Protein 2INR (pdb70)

Foldseek 3Di:
DFAALQQQDDQLVQLLLVLLVVVVLADVDDWAQQCVSLVCPCPWADCVVSLVVLLVLCDLQQFVDRQKPKDAASADLQRGDGDDRGVMTIGGDPQNCLQQPCVVFQQFDWDAGPVRPDIGGPGTLNLFRRCQAGHDFDDVDTFGRAHFFRFLRLVLLLVCLVPVPDDLVRSCVRGVAHFGSLAFAKEASPQRVCCQAQVKGKIKGAFDWDWDDLIKIKTQGFDGPDRDVVQLVQVVVCVVVVVQQAWDFPDDPPGGIIMHHSVVRSVVSLPSGRNMDMDIGQHWHDDPHDIDRGHNSVSSVRNVVSNLSRLLSNLVSVLVVLVLVLLLLVLLLVCLVVVVVLVVQQVVADDLVRSLCSDVVVDVHDNSNSVSVSPDDPCCNDDVNNPVSVPCNVVSVVSNVLSVCCNVPVVNVVVVSSVSSVVVCVVDGDDRSYHYDHHDDD

Radius of gyration: 28.62 Å; Cα contacts (8 Å, |Δi|>4): 780; chains: 1; bounding box: 57×53×96 Å

Organism: Staphylococcus aureus (strain MSSA476) (NCBI:txid282459)

Secondary structure (DSSP, 8-state):
---BTTT---HHHHHHHHHHHHHT--SSSPPEEHHHHHHHHHHHT---HHHHHHHHTT-TTT-SS-SEEEES----TT-PPPPPTTT-EEEE-TTHHHHSTTTTSS-S-EEE-TTSSSEEESS---SS-HHHHH-EE------EE--B-HHHHHHHHHHHHH-TT--HHHHTTT--SB--TT--EEE-HHHHHHHHHHSEEEEEEE-EEEE----EEEEEE--TT--HHHHHHHHHHHHHHTS---EEE--BTTB--EEEE--HHHHHHTTSSTTEEEEEEE-EEEETTEEEE--HHHHHHHHHHHHHHHHHHHHHHHHHHHHHHHHHHHHHHHHHHSHHHHHHHHHH--SHHHHHHHHHTTSS--HHHHHHHHT--GGGGSTTHHHHHHHHHHHHHHHHHHHHHHHH-HHHHHHHHHHHHHHHHHHH------EEESSPP-

Structure (mmCIF, N/CA/C/O backbone):
data_2INR
#
_entry.id   2INR
#
_cell.length_a   41.458
_cell.length_b   171.885
_cell.length_c   87.892
_cell.angle_alpha   90.00
_cell.angle_beta   90.00
_cell.angle_gamma   90.00
#
_symmetry.space_group_name_H-M   'P 21 21 2'
#
loop_
_entity.id
_entity.type
_entity.pdbx_description
1 polymer 'DNA topoisomerase 4 subunit A'
2 non-polymer 1,2-ETHANEDIOL
3 water water
#
loop_
_atom_site.group_PDB
_atom_site.id
_atom_site.type_symbol
_atom_site.label_atom_id
_atom_site.label_alt_id
_atom_site.label_comp_id
_atom_site.label_asym_id
_atom_site.label_entity_id
_atom_site.label_seq_id
_atom_site.pdbx_PDB_ins_code
_atom_site.Cartn_x
_atom_site.Cartn_y
_atom_site.Cartn_z
_atom_site.occupancy
_atom_site.B_iso_or_equiv
_atom_site.auth_seq_id
_atom_site.auth_comp_id
_atom_site.auth_asym_id
_atom_site.auth_atom_id
_atom_site.pdbx_PDB_model_num
ATOM 1 N N . ALA A 1 53 ? 27.657 -20.445 -19.540 1.00 22.61 30 ALA A N 1
ATOM 2 C CA . ALA A 1 53 ? 26.536 -20.181 -18.581 1.00 22.48 30 ALA A CA 1
ATOM 3 C C . ALA A 1 53 ? 25.728 -21.454 -18.283 1.00 22.26 30 ALA A C 1
ATOM 4 O O . ALA A 1 53 ? 24.839 -21.822 -19.054 1.00 22.59 30 ALA A O 1
ATOM 6 N N . LEU A 1 54 ? 26.042 -22.115 -17.165 1.00 21.66 31 LEU A N 1
ATOM 7 C CA . LEU A 1 54 ? 25.431 -23.399 -16.788 1.00 20.89 31 LEU A CA 1
ATOM 8 C C . LEU A 1 54 ? 25.000 -23.440 -15.322 1.00 20.64 31 LEU A C 1
ATOM 9 O O . LEU A 1 54 ? 25.625 -22.786 -14.499 1.00 21.03 31 LEU A O 1
ATOM 14 N N . PRO A 1 55 ? 23.912 -24.185 -14.994 1.00 20.20 32 PRO A N 1
ATOM 15 C CA . PRO A 1 55 ? 23.403 -24.137 -13.641 1.00 19.73 32 PRO A CA 1
ATOM 16 C C . PRO A 1 55 ? 24.181 -25.020 -12.689 1.00 19.70 32 PRO A C 1
ATOM 17 O O . PRO A 1 55 ? 24.780 -26.007 -13.095 1.00 19.37 32 PRO A O 1
ATOM 21 N N . ASP A 1 56 ? 24.150 -24.660 -11.419 1.00 19.93 33 ASP A N 1
ATOM 22 C CA . ASP A 1 56 ? 24.749 -25.469 -10.390 1.00 20.64 33 ASP A CA 1
ATOM 23 C C . ASP A 1 56 ? 23.760 -26.577 -10.054 1.00 20.81 33 ASP A C 1
ATOM 24 O O . ASP A 1 56 ? 22.571 -26.308 -9.912 1.00 21.94 33 ASP A O 1
ATOM 29 N N . VAL A 1 57 ? 24.234 -27.810 -9.922 1.00 20.47 34 VAL A N 1
ATOM 30 C CA . VAL A 1 57 ? 23.352 -28.946 -9.624 1.00 20.07 34 VAL A CA 1
ATOM 31 C C . VAL A 1 57 ? 22.555 -28.750 -8.349 1.00 19.93 34 VAL A C 1
ATOM 32 O O . VAL A 1 57 ? 21.475 -29.308 -8.218 1.00 20.08 34 VAL A O 1
ATOM 36 N N . ARG A 1 58 ? 23.100 -27.996 -7.397 1.00 19.82 35 ARG A N 1
ATOM 37 C CA . ARG A 1 58 ? 22.528 -27.952 -6.051 1.00 19.76 35 ARG A CA 1
ATOM 38 C C . ARG A 1 58 ? 21.262 -27.111 -5.967 1.00 20.40 35 ARG A C 1
ATOM 39 O O . ARG A 1 58 ? 20.280 -27.546 -5.350 1.00 20.70 35 ARG A O 1
ATOM 47 N N . ASP A 1 59 ? 21.279 -25.935 -6.613 1.00 20.47 36 ASP A N 1
ATOM 48 C CA . ASP A 1 59 ? 20.154 -24.993 -6.563 1.00 20.14 36 ASP A CA 1
ATOM 49 C C . ASP A 1 59 ? 19.581 -24.696 -7.963 1.00 20.22 36 ASP A C 1
ATOM 50 O O . ASP A 1 59 ? 18.685 -23.861 -8.109 1.00 20.23 36 ASP A O 1
ATOM 55 N N . GLY A 1 60 ? 20.114 -25.362 -8.986 1.00 20.06 37 GLY A N 1
ATOM 56 C CA . GLY A 1 60 ? 19.597 -25.260 -10.354 1.00 20.09 37 GLY A CA 1
ATOM 57 C C . GLY A 1 60 ? 19.741 -23.904 -11.016 1.00 20.57 37 GLY A C 1
ATOM 58 O O . GLY A 1 60 ? 19.175 -23.657 -12.093 1.00 20.77 37 GLY A O 1
ATOM 59 N N . LEU A 1 61 ? 20.515 -23.015 -10.400 1.00 20.75 38 LEU A N 1
ATOM 60 C CA . LEU A 1 61 ? 20.607 -21.633 -10.899 1.00 20.49 38 LEU A CA 1
ATOM 61 C C . LEU A 1 61 ? 21.862 -21.315 -11.704 1.00 20.02 38 LEU A C 1
ATOM 62 O O . LEU A 1 61 ? 22.905 -21.910 -11.481 1.00 20.10 38 LEU A O 1
ATOM 67 N N . LYS A 1 62 ? 21.739 -20.389 -12.651 1.00 19.68 39 LYS A N 1
ATOM 68 C CA . LYS A 1 62 ? 22.901 -19.773 -13.304 1.00 19.31 39 LYS A CA 1
ATOM 69 C C . LYS A 1 62 ? 23.252 -18.535 -12.472 1.00 18.59 39 LYS A C 1
ATOM 70 O O . LYS A 1 62 ? 22.399 -18.052 -11.737 1.00 18.98 39 LYS A O 1
ATOM 76 N N . PRO A 1 63 ? 24.492 -18.004 -12.574 1.00 18.03 40 PRO A N 1
ATOM 77 C CA . PRO A 1 63 ? 24.842 -16.828 -11.743 1.00 17.42 40 PRO A CA 1
ATOM 78 C C . PRO A 1 63 ? 23.969 -15.568 -11.955 1.00 16.76 40 PRO A C 1
ATOM 79 O O . PRO A 1 63 ? 23.646 -14.894 -10.976 1.00 16.11 40 PRO A O 1
ATOM 83 N N . VAL A 1 64 ? 23.589 -15.264 -13.197 1.00 16.18 41 VAL A N 1
ATOM 84 C CA . VAL A 1 64 ? 22.510 -14.279 -13.439 1.00 16.21 41 VAL A CA 1
ATOM 85 C C . VAL A 1 64 ? 21.313 -14.461 -12.503 1.00 15.73 41 VAL A C 1
ATOM 86 O O . VAL A 1 64 ? 20.923 -13.520 -11.817 1.00 15.55 41 VAL A O 1
ATOM 90 N N . GLN A 1 65 ? 20.747 -15.672 -12.481 1.00 15.05 42 GLN A N 1
ATOM 91 C CA . GLN A 1 65 ? 19.501 -15.938 -11.773 1.00 14.53 42 GLN A CA 1
ATOM 92 C C . GLN A 1 65 ? 19.660 -15.874 -10.256 1.00 14.25 42 GLN A C 1
ATOM 93 O O . GLN A 1 65 ? 18.858 -15.241 -9.567 1.00 14.42 42 GLN A O 1
ATOM 99 N N . ARG A 1 66 ? 20.675 -16.554 -9.739 1.00 13.54 43 ARG A N 1
ATOM 100 C CA . ARG A 1 66 ? 20.995 -16.527 -8.313 1.00 13.19 43 ARG A CA 1
ATOM 101 C C . ARG A 1 66 ? 21.162 -15.099 -7.802 1.00 13.49 43 ARG A C 1
ATOM 102 O O . ARG A 1 66 ? 20.617 -14.729 -6.761 1.00 13.62 43 ARG A O 1
ATOM 110 N N . ARG A 1 67 ? 21.908 -14.294 -8.552 1.00 13.73 44 ARG A N 1
ATOM 111 C CA . ARG A 1 67 ? 22.108 -12.892 -8.210 1.00 13.95 44 ARG A CA 1
ATOM 112 C C . ARG A 1 67 ? 20.816 -12.083 -8.101 1.00 14.15 44 ARG A C 1
ATOM 113 O O . ARG A 1 67 ? 20.697 -11.219 -7.229 1.00 14.11 44 ARG A O 1
ATOM 121 N N . ILE A 1 68 ? 19.861 -12.371 -8.986 1.00 14.35 45 ILE A N 1
ATOM 122 C CA . ILE A 1 68 ? 18.596 -11.642 -9.056 1.00 14.17 45 ILE A CA 1
ATOM 123 C C . ILE A 1 68 ? 17.706 -11.977 -7.853 1.00 14.71 45 ILE A C 1
ATOM 124 O O . ILE A 1 68 ? 17.165 -11.092 -7.204 1.00 14.46 45 ILE A O 1
ATOM 129 N N . LEU A 1 69 ? 17.589 -13.260 -7.532 1.00 15.84 46 LEU A N 1
ATOM 130 C CA . LEU A 1 69 ? 16.755 -13.685 -6.407 1.00 16.60 46 LEU A CA 1
ATOM 131 C C . LEU A 1 69 ? 17.349 -13.221 -5.079 1.00 17.35 46 LEU A C 1
ATOM 132 O O . LEU A 1 69 ? 16.617 -12.752 -4.193 1.00 18.11 46 LEU A O 1
ATOM 137 N N . TYR A 1 70 ? 18.669 -13.309 -4.951 1.00 17.40 47 TYR A N 1
ATOM 138 C CA . TYR A 1 70 ? 19.299 -12.832 -3.736 1.00 17.58 47 TYR A CA 1
ATOM 139 C C . TYR A 1 70 ? 19.076 -11.333 -3.524 1.00 17.99 47 TYR A C 1
ATOM 140 O O . TYR A 1 70 ? 18.746 -10.907 -2.414 1.00 18.26 47 TYR A O 1
ATOM 149 N N . ALA A 1 71 ? 19.262 -10.535 -4.571 1.00 18.27 48 ALA A N 1
ATOM 150 C CA . ALA A 1 71 ? 19.049 -9.092 -4.464 1.00 18.61 48 ALA A CA 1
ATOM 151 C C . ALA A 1 71 ? 17.599 -8.827 -4.047 1.00 19.12 48 ALA A C 1
ATOM 152 O O . ALA A 1 71 ? 17.325 -7.949 -3.216 1.00 18.94 48 ALA A O 1
ATOM 154 N N . MET A 1 72 ? 16.682 -9.625 -4.597 1.00 19.68 49 MET A N 1
ATOM 155 C CA . MET A 1 72 ? 15.266 -9.492 -4.281 1.00 20.20 49 MET A CA 1
ATOM 156 C C . MET A 1 72 ? 15.029 -9.844 -2.828 1.00 20.40 49 MET A C 1
ATOM 157 O O . MET A 1 72 ? 14.293 -9.159 -2.117 1.00 20.07 49 MET A O 1
ATOM 162 N N . TYR A 1 73 ? 15.723 -10.877 -2.380 1.00 21.23 50 TYR A N 1
ATOM 163 C CA . TYR A 1 73 ? 15.595 -11.346 -1.015 1.00 22.46 50 TYR A CA 1
ATOM 164 C C . TYR A 1 73 ? 16.047 -10.340 0.037 1.00 22.87 50 TYR A C 1
ATOM 165 O O . TYR A 1 73 ? 15.443 -10.215 1.101 1.00 22.91 50 TYR A O 1
ATOM 174 N N . SER A 1 74 ? 17.130 -9.640 -0.261 1.00 23.59 51 SER A N 1
ATOM 175 C CA . SER A 1 74 ? 17.794 -8.809 0.715 1.00 24.06 51 SER A CA 1
ATOM 176 C C . SER A 1 74 ? 17.157 -7.437 0.735 1.00 24.14 51 SER A C 1
ATOM 177 O O . SER A 1 74 ? 17.168 -6.754 1.760 1.00 24.41 51 SER A O 1
ATOM 180 N N . SER A 1 75 ? 16.594 -7.041 -0.402 1.00 24.14 52 SER A N 1
ATOM 181 C CA . SER A 1 75 ? 15.715 -5.871 -0.476 1.00 24.12 52 SER A CA 1
ATOM 182 C C . SER A 1 75 ? 14.401 -6.085 0.291 1.00 23.80 52 SER A C 1
ATOM 183 O O . SER A 1 75 ? 13.685 -5.123 0.573 1.00 24.00 52 SER A O 1
ATOM 186 N N . GLY A 1 76 ? 14.073 -7.342 0.596 1.00 23.25 53 GLY A N 1
ATOM 187 C CA . GLY A 1 76 ? 12.809 -7.679 1.249 1.00 22.62 53 GLY A CA 1
ATOM 188 C C . GLY A 1 76 ? 11.650 -7.689 0.264 1.00 22.32 53 GLY A C 1
ATOM 189 O O . GLY A 1 76 ? 10.498 -7.498 0.646 1.00 21.98 53 GLY A O 1
ATOM 190 N N . ASN A 1 77 ? 11.976 -7.917 -1.008 1.00 22.08 54 ASN A N 1
ATOM 191 C CA . ASN A 1 77 ? 11.016 -8.013 -2.090 1.00 21.72 54 ASN A CA 1
ATOM 192 C C . ASN A 1 77 ? 10.423 -9.413 -2.077 1.00 22.08 54 ASN A C 1
ATOM 193 O O . ASN A 1 77 ? 10.484 -10.154 -3.067 1.00 22.30 54 ASN A O 1
ATOM 198 N N . THR A 1 78 ? 9.853 -9.765 -0.928 1.00 22.34 55 THR A N 1
ATOM 199 C CA . THR A 1 78 ? 9.268 -11.077 -0.673 1.00 22.52 55 THR A CA 1
ATOM 200 C C . THR A 1 78 ? 7.796 -11.096 -1.086 1.00 22.92 55 THR A C 1
ATOM 201 O O . THR A 1 78 ? 7.251 -10.063 -1.487 1.00 23.47 55 THR A O 1
ATOM 205 N N . HIS A 1 79 ? 7.157 -12.263 -0.981 1.00 23.24 56 HIS A N 1
ATOM 206 C CA . HIS A 1 79 ? 5.774 -12.468 -1.411 1.00 23.18 56 HIS A CA 1
ATOM 207 C C . HIS A 1 79 ? 4.749 -11.693 -0.563 1.00 23.30 56 HIS A C 1
ATOM 208 O O . HIS A 1 79 ? 3.810 -11.104 -1.109 1.00 23.48 56 HIS A O 1
ATOM 215 N N . ASP A 1 80 ? 4.932 -11.688 0.757 1.00 23.00 57 ASP A N 1
ATOM 216 C CA . ASP A 1 80 ? 3.946 -11.120 1.692 1.00 22.93 57 ASP A CA 1
ATOM 217 C C . ASP A 1 80 ? 3.818 -9.592 1.617 1.00 22.98 57 ASP A C 1
ATOM 218 O O . ASP A 1 80 ? 2.819 -9.030 2.073 1.00 23.09 57 ASP A O 1
ATOM 223 N N . LYS A 1 81 ? 4.831 -8.939 1.048 1.00 22.88 58 LYS A N 1
ATOM 224 C CA . LYS A 1 81 ? 4.875 -7.485 0.903 1.00 22.70 58 LYS A CA 1
ATOM 225 C C . LYS A 1 81 ? 4.522 -7.079 -0.526 1.00 22.68 58 LYS A C 1
ATOM 226 O O . LYS A 1 81 ? 4.505 -7.907 -1.425 1.00 22.90 58 LYS A O 1
ATOM 232 N N . ASN A 1 82 ? 4.272 -5.790 -0.728 1.00 22.86 59 ASN A N 1
ATOM 233 C CA . ASN A 1 82 ? 3.808 -5.260 -2.013 1.00 22.95 59 ASN A CA 1
ATOM 234 C C . ASN A 1 82 ? 4.760 -5.518 -3.177 1.00 22.53 59 ASN A C 1
ATOM 235 O O . A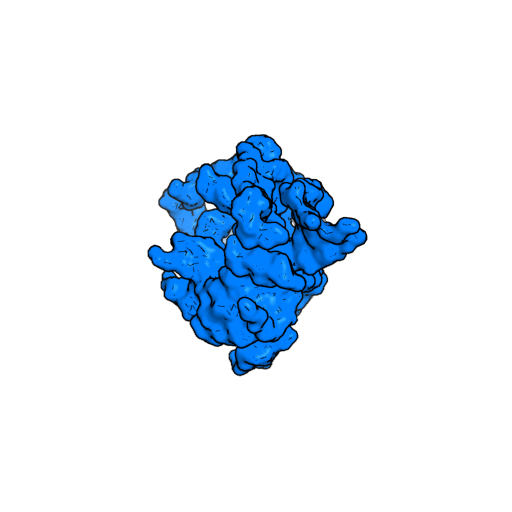SN A 1 82 ? 5.953 -5.534 -2.977 1.00 22.87 59 ASN A O 1
ATOM 240 N N . PHE A 1 83 ? 4.226 -5.728 -4.383 1.00 22.40 60 PHE A N 1
ATOM 241 C CA . PHE A 1 83 ? 5.025 -5.725 -5.621 1.00 22.08 60 PHE A CA 1
ATOM 242 C C . PHE A 1 83 ? 5.940 -4.495 -5.660 1.00 22.15 60 PHE A C 1
ATOM 243 O O . PHE A 1 83 ? 5.578 -3.445 -5.133 1.00 21.88 60 PHE A O 1
ATOM 251 N N . ARG A 1 84 ? 7.114 -4.633 -6.283 1.00 22.19 61 ARG A N 1
ATOM 252 C CA . ARG A 1 84 ? 8.078 -3.528 -6.436 1.00 22.07 61 ARG A CA 1
ATOM 253 C C . ARG A 1 84 ? 8.496 -3.360 -7.890 1.00 21.47 61 ARG A C 1
ATOM 254 O O . ARG A 1 84 ? 8.624 -4.327 -8.624 1.00 21.38 61 ARG A O 1
ATOM 262 N N . LYS A 1 85 ? 8.735 -2.126 -8.301 1.00 21.35 62 LYS A N 1
ATOM 263 C CA . LYS A 1 85 ? 9.174 -1.858 -9.660 1.00 21.36 62 LYS A CA 1
ATOM 264 C C . LYS A 1 85 ? 10.330 -2.759 -10.059 1.00 21.38 62 LYS A C 1
ATOM 265 O O . LYS A 1 85 ? 11.205 -3.081 -9.237 1.00 21.97 62 LYS A O 1
ATOM 271 N N . SER A 1 86 ? 10.344 -3.161 -11.321 1.00 21.13 63 SER A N 1
ATOM 272 C CA . SER A 1 86 ? 11.398 -4.048 -11.800 1.00 21.22 63 SER A CA 1
ATOM 273 C C . SER A 1 86 ? 12.777 -3.397 -11.839 1.00 20.95 63 SER A C 1
ATOM 274 O O . SER A 1 86 ? 13.771 -4.041 -11.538 1.00 20.86 63 SER A O 1
ATOM 277 N N . ALA A 1 87 ? 12.823 -2.122 -12.202 1.00 20.93 64 ALA A N 1
ATOM 278 C CA . ALA A 1 87 ? 14.071 -1.367 -12.230 1.00 21.01 64 ALA A CA 1
ATOM 279 C C . ALA A 1 87 ? 14.775 -1.390 -10.876 1.00 21.06 64 ALA A C 1
ATOM 280 O O . ALA A 1 87 ? 15.987 -1.534 -10.815 1.00 20.94 64 ALA A O 1
ATOM 282 N N . LYS A 1 88 ? 13.999 -1.271 -9.801 1.00 21.43 65 LYS A N 1
ATOM 283 C CA . LYS A 1 88 ? 14.520 -1.247 -8.435 1.00 21.80 65 LYS A CA 1
ATOM 284 C C . LYS A 1 88 ? 15.402 -2.449 -8.159 1.00 21.69 65 LYS A C 1
ATOM 285 O O . LYS A 1 88 ? 16.489 -2.314 -7.604 1.00 21.46 65 LYS A O 1
ATOM 291 N N . THR A 1 89 ? 14.914 -3.621 -8.561 1.00 21.99 66 THR A N 1
ATOM 292 C CA . THR A 1 89 ? 15.637 -4.882 -8.429 1.00 21.91 66 THR A CA 1
ATOM 293 C C . THR A 1 89 ? 16.727 -4.993 -9.488 1.00 22.19 66 THR A C 1
ATOM 294 O O . THR A 1 89 ? 17.836 -5.438 -9.179 1.00 22.54 66 THR A O 1
ATOM 298 N N . VAL A 1 90 ? 16.431 -4.580 -10.721 1.00 22.11 67 VAL A N 1
ATOM 299 C CA . VAL A 1 90 ? 17.418 -4.691 -11.794 1.00 22.34 67 VAL A CA 1
ATOM 300 C C . VAL A 1 90 ? 18.645 -3.843 -11.468 1.00 22.69 67 VAL A C 1
ATOM 301 O O . VAL A 1 90 ? 19.767 -4.337 -11.526 1.00 23.02 67 VAL A O 1
ATOM 305 N N . GLY A 1 91 ? 18.413 -2.593 -11.072 1.00 23.05 68 GLY A N 1
ATOM 306 C CA . GLY A 1 91 ? 19.473 -1.641 -10.735 1.00 23.28 68 GLY A CA 1
ATOM 307 C C . GLY A 1 91 ? 20.348 -2.017 -9.553 1.00 23.75 68 GLY A C 1
ATOM 308 O O . GLY A 1 91 ? 21.332 -1.344 -9.270 1.00 23.95 68 GLY A O 1
ATOM 309 N N . ASP A 1 92 ? 19.997 -3.094 -8.858 1.00 24.23 69 ASP A N 1
ATOM 310 C CA . ASP A 1 92 ? 20.843 -3.630 -7.788 1.00 24.24 69 ASP A CA 1
ATOM 311 C C . ASP A 1 92 ? 21.767 -4.700 -8.321 1.00 23.97 69 ASP A C 1
ATOM 312 O O . ASP A 1 92 ? 22.769 -5.023 -7.694 1.00 23.91 69 ASP A O 1
ATOM 317 N N . VAL A 1 93 ? 21.413 -5.255 -9.475 1.00 23.70 70 VAL A N 1
ATOM 318 C CA . VAL A 1 93 ? 22.130 -6.395 -10.037 1.00 23.41 70 VAL A CA 1
ATOM 319 C C . VAL A 1 93 ? 23.308 -5.963 -10.912 1.00 23.48 70 VAL A C 1
ATOM 320 O O . VAL A 1 93 ? 24.425 -6.446 -10.731 1.00 23.57 70 VAL A O 1
ATOM 324 N N . ILE A 1 94 ? 23.057 -5.072 -11.864 1.00 23.30 71 ILE A N 1
ATOM 325 C CA . ILE A 1 94 ? 24.135 -4.546 -12.683 1.00 23.61 71 ILE A CA 1
ATOM 326 C C . ILE A 1 94 ? 25.107 -3.801 -11.754 1.00 23.66 71 ILE A C 1
ATOM 327 O O . ILE A 1 94 ? 26.324 -3.819 -11.964 1.00 23.73 71 ILE A O 1
ATOM 332 N N . GLY A 1 95 ? 24.540 -3.183 -10.714 1.00 23.59 72 GLY A N 1
ATOM 333 C CA . GLY A 1 95 ? 25.258 -2.310 -9.796 1.00 23.20 72 GLY A CA 1
ATOM 334 C C . GLY A 1 95 ? 26.080 -3.012 -8.734 1.00 23.07 72 GLY A C 1
ATOM 335 O O . GLY A 1 95 ? 27.102 -2.484 -8.293 1.00 23.39 72 GLY A O 1
ATOM 336 N N . GLN A 1 96 ? 25.652 -4.201 -8.325 1.00 22.79 73 GLN A N 1
ATOM 337 C CA . GLN A 1 96 ? 26.299 -4.897 -7.216 1.00 22.46 73 GLN A CA 1
ATOM 338 C C . GLN A 1 96 ? 26.796 -6.298 -7.529 1.00 21.90 73 GLN A C 1
ATOM 339 O O . GLN A 1 96 ? 27.616 -6.828 -6.785 1.00 22.26 73 GLN A O 1
ATOM 345 N N . TYR A 1 97 ? 26.306 -6.923 -8.593 1.00 20.97 74 TYR A N 1
ATOM 346 C CA . TYR A 1 97 ? 26.708 -8.297 -8.834 1.00 20.21 74 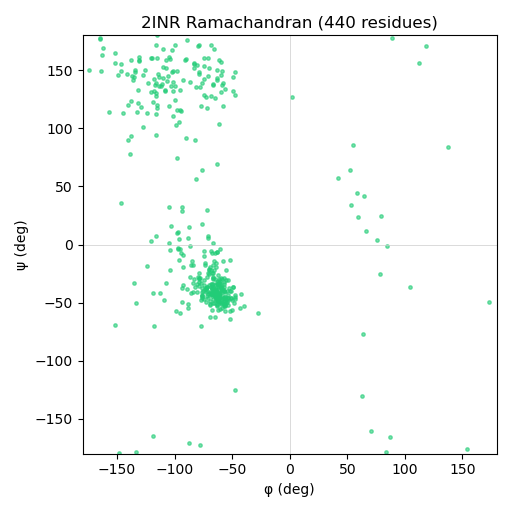TYR A CA 1
ATOM 347 C C . TYR A 1 97 ? 27.124 -8.629 -10.271 1.00 19.88 74 TYR A C 1
ATOM 348 O O . TYR A 1 97 ? 28.188 -9.204 -10.477 1.00 20.00 74 TYR A O 1
ATOM 357 N N . HIS A 1 98 ? 26.307 -8.269 -11.255 1.00 19.48 75 HIS A N 1
ATOM 358 C CA . HIS A 1 98 ? 26.551 -8.665 -12.651 1.00 19.16 75 HIS A CA 1
ATOM 359 C C . HIS A 1 98 ? 27.243 -7.596 -13.516 1.00 18.76 75 HIS A C 1
ATOM 360 O O . HIS A 1 98 ? 26.665 -6.530 -13.762 1.00 18.96 75 HIS A O 1
ATOM 367 N N . PRO A 1 99 ? 28.475 -7.876 -13.990 1.00 18.27 76 PRO A N 1
ATOM 368 C CA . PRO A 1 99 ? 29.178 -6.947 -14.902 1.00 17.90 76 PRO A CA 1
ATOM 369 C C . PRO A 1 99 ? 29.050 -7.335 -16.380 1.00 17.23 76 PRO A C 1
ATOM 370 O O . PRO A 1 99 ? 28.194 -6.453 -17.185 1.00 16.49 76 PRO A O 1
ATOM 374 N N . SER A 1 103 ? 19.646 -4.985 -19.334 1.00 31.63 80 SER A N 1
ATOM 375 C CA . SER A 1 103 ? 19.197 -5.710 -20.515 1.00 31.17 80 SER A CA 1
ATOM 376 C C . SER A 1 103 ? 19.132 -7.203 -20.228 1.00 30.65 80 SER A C 1
ATOM 377 O O . SER A 1 103 ? 18.048 -7.734 -19.986 1.00 30.78 80 SER A O 1
ATOM 380 N N . SER A 1 104 ? 20.287 -7.869 -20.219 1.00 29.88 81 SER A N 1
ATOM 381 C CA . SER A 1 104 ? 20.347 -9.327 -20.027 1.00 29.06 81 SER A CA 1
ATOM 382 C C . SER A 1 104 ? 19.986 -9.741 -18.59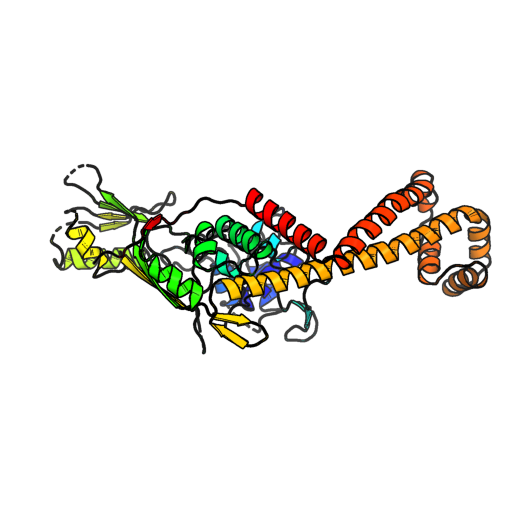9 1.00 28.33 81 SER A C 1
ATOM 383 O O . SER A 1 104 ? 19.612 -10.897 -18.344 1.00 28.40 81 SER A O 1
ATOM 386 N N . VAL A 1 105 ? 20.117 -8.791 -17.673 1.00 27.15 82 VAL A N 1
ATOM 387 C CA . VAL A 1 105 ? 19.628 -8.944 -16.307 1.00 25.82 82 VAL A CA 1
ATOM 388 C C . VAL A 1 105 ? 18.099 -8.980 -16.336 1.00 24.95 82 VAL A C 1
ATOM 389 O O . VAL A 1 105 ? 17.490 -9.821 -15.699 1.00 24.69 82 VAL A O 1
ATOM 393 N N . TYR A 1 106 ? 17.501 -8.075 -17.109 1.00 24.19 83 TYR A N 1
ATOM 394 C CA . TYR A 1 106 ? 16.058 -7.972 -17.216 1.00 23.33 83 TYR A CA 1
ATOM 395 C C . TYR A 1 106 ? 15.478 -9.116 -18.041 1.00 23.09 83 TYR A C 1
ATOM 396 O O . TYR A 1 106 ? 14.420 -9.652 -17.701 1.00 22.96 83 TYR A O 1
ATOM 405 N N . GLU A 1 107 ? 16.185 -9.506 -19.097 1.00 22.66 84 GLU A N 1
ATOM 406 C CA . GLU A 1 107 ? 15.800 -10.663 -19.903 1.00 22.54 84 GLU A CA 1
ATOM 407 C C . GLU A 1 107 ? 15.802 -11.960 -19.104 1.00 22.36 84 GLU A C 1
ATOM 408 O O . GLU A 1 107 ? 15.021 -12.868 -19.392 1.00 22.90 84 GLU A O 1
ATOM 414 N N . ALA A 1 108 ? 16.658 -12.043 -18.087 1.00 21.78 85 ALA A N 1
ATOM 415 C CA . ALA A 1 108 ? 16.674 -13.215 -17.206 1.00 21.19 85 ALA A CA 1
ATOM 416 C C . ALA A 1 108 ? 15.623 -13.115 -16.103 1.00 20.83 85 ALA A C 1
ATOM 417 O O . ALA A 1 108 ? 14.968 -14.107 -15.759 1.00 20.50 85 ALA A O 1
ATOM 419 N N . MET A 1 109 ? 15.490 -11.921 -15.539 1.00 20.20 86 MET A N 1
ATOM 420 C CA . MET A 1 109 ? 14.549 -11.699 -14.480 1.00 20.28 86 MET A CA 1
ATOM 421 C C . MET A 1 109 ? 13.164 -12.015 -15.039 1.00 20.71 86 MET A C 1
ATOM 422 O O . MET A 1 109 ? 12.347 -12.667 -14.389 1.00 20.33 86 MET A O 1
ATOM 427 N N . VAL A 1 110 ? 12.921 -11.557 -16.263 1.00 21.08 87 VAL A N 1
ATOM 428 C CA . VAL A 1 110 ? 11.684 -11.849 -16.960 1.00 21.05 87 VAL A CA 1
ATOM 429 C C . VAL A 1 110 ? 11.564 -13.344 -17.171 1.00 21.72 87 VAL A C 1
ATOM 430 O O . VAL A 1 110 ? 10.523 -13.933 -16.862 1.00 22.56 87 VAL A O 1
ATOM 434 N N . ARG A 1 111 ? 12.608 -13.992 -17.668 1.00 21.93 88 ARG A N 1
ATOM 435 C CA . ARG A 1 111 ? 12.398 -15.382 -18.015 1.00 22.11 88 ARG A CA 1
ATOM 436 C C . ARG A 1 111 ? 11.973 -16.200 -16.806 1.00 21.52 88 ARG A C 1
ATOM 437 O O . ARG A 1 111 ? 11.232 -17.167 -16.954 1.00 22.01 88 ARG A O 1
ATOM 445 N N . LEU A 1 112 ? 12.397 -15.789 -15.614 1.00 20.93 89 LEU A N 1
ATOM 446 C CA . LEU A 1 112 ? 12.078 -16.528 -14.392 1.00 20.61 89 LEU A CA 1
ATOM 447 C C . LEU A 1 112 ? 10.628 -16.335 -13.975 1.00 21.07 89 LEU A C 1
ATOM 448 O O . LEU A 1 112 ? 10.111 -17.041 -13.083 1.00 21.40 89 LEU A O 1
ATOM 453 N N . SER A 1 113 ? 9.966 -15.393 -14.638 1.00 20.47 90 SER A N 1
ATOM 454 C CA . SER A 1 113 ? 8.621 -15.049 -14.289 1.00 20.01 90 SER A CA 1
ATOM 455 C C . SER A 1 113 ? 7.581 -15.630 -15.267 1.00 20.36 90 SER A C 1
ATOM 456 O O . SER A 1 113 ? 6.412 -15.235 -15.248 1.00 20.20 90 SER A O 1
ATOM 459 N N . GLN A 1 114 ? 7.987 -16.601 -16.081 1.00 20.27 91 GLN A N 1
ATOM 460 C CA . GLN A 1 114 ? 7.104 -17.116 -17.131 1.00 20.13 91 GLN A CA 1
ATOM 461 C C . GLN A 1 114 ? 6.485 -18.493 -16.852 1.00 19.97 91 GLN A C 1
ATOM 462 O O . GLN A 1 114 ? 7.209 -19.476 -16.679 1.00 19.75 91 GLN A O 1
ATOM 468 N N . ASP A 1 115 ? 5.138 -18.517 -16.804 1.00 20.24 92 ASP A N 1
ATOM 469 C CA . ASP A 1 115 ? 4.252 -19.714 -16.621 1.00 19.80 92 ASP A CA 1
ATOM 470 C C . ASP A 1 115 ? 4.580 -20.857 -17.544 1.00 19.33 92 ASP A C 1
ATOM 471 O O . ASP A 1 115 ? 4.444 -22.013 -17.175 1.00 18.79 92 ASP A O 1
ATOM 476 N N . TRP A 1 116 ? 4.959 -20.503 -18.767 1.00 19.37 93 TRP A N 1
ATOM 477 C CA . TRP A 1 116 ? 5.087 -21.446 -19.864 1.00 19.78 93 TRP A CA 1
ATOM 478 C C . TRP A 1 116 ? 6.510 -21.979 -20.060 1.00 19.86 93 TRP A C 1
ATOM 479 O O . TRP A 1 116 ? 6.738 -22.842 -20.903 1.00 20.13 93 TRP A O 1
ATOM 490 N N . LYS A 1 117 ? 7.454 -21.462 -19.276 1.00 20.05 94 LYS A N 1
ATOM 491 C CA . LYS A 1 117 ? 8.844 -21.871 -19.363 1.00 19.82 94 LYS A CA 1
ATOM 492 C C . LYS A 1 117 ? 9.263 -22.608 -18.115 1.00 19.97 94 LYS A C 1
ATOM 493 O O . LYS A 1 117 ? 9.930 -23.649 -18.204 1.00 20.37 94 LYS A O 1
ATOM 499 N N . LEU A 1 118 ? 8.837 -22.119 -16.954 1.00 19.67 95 LEU A N 1
ATOM 500 C CA . LEU A 1 118 ? 9.153 -22.821 -15.708 1.00 19.39 95 LEU A CA 1
ATOM 501 C C . LEU A 1 118 ? 7.921 -23.535 -15.183 1.00 19.55 95 LEU A C 1
ATOM 502 O O . LEU A 1 118 ? 6.819 -23.042 -15.337 1.00 19.49 95 LEU A O 1
ATOM 507 N N . ARG A 1 119 ? 8.102 -24.702 -14.576 1.00 19.40 96 ARG A N 1
ATOM 508 C CA . ARG A 1 119 ? 6.992 -25.387 -13.944 1.00 19.68 96 ARG A CA 1
ATOM 509 C C . ARG A 1 119 ? 6.420 -24.610 -12.744 1.00 19.54 96 ARG A C 1
ATOM 510 O O . ARG A 1 119 ? 5.230 -24.715 -12.431 1.00 19.81 96 ARG A O 1
ATOM 518 N N . HIS A 1 120 ? 7.275 -23.846 -12.083 1.00 18.96 97 HIS A N 1
ATOM 519 C CA . HIS A 1 120 ? 6.897 -23.047 -10.947 1.00 18.98 97 HIS A CA 1
ATOM 520 C C . HIS A 1 120 ? 7.720 -21.762 -11.003 1.00 19.52 97 HIS A C 1
ATOM 521 O O . HIS A 1 120 ? 8.952 -21.792 -10.897 1.00 20.10 97 HIS A O 1
ATOM 528 N N . VAL A 1 121 ? 7.050 -20.633 -11.227 1.00 19.63 98 VAL A N 1
ATOM 529 C CA . VAL A 1 121 ? 7.764 -19.390 -11.424 1.00 19.55 98 VAL A CA 1
ATOM 530 C C . VAL A 1 121 ? 8.528 -19.068 -10.146 1.00 19.84 98 VAL A C 1
ATOM 531 O O . VAL A 1 121 ? 8.109 -19.469 -9.061 1.00 20.05 98 VAL A O 1
ATOM 535 N N . LEU A 1 122 ? 9.661 -18.380 -10.270 1.00 19.91 99 LEU A N 1
ATOM 536 C CA . LEU A 1 122 ? 10.420 -17.991 -9.092 1.00 19.37 99 LEU A CA 1
ATOM 537 C C . LEU A 1 122 ? 10.205 -16.523 -8.819 1.00 19.38 99 LEU A C 1
ATOM 538 O O . LEU A 1 122 ? 10.357 -16.065 -7.694 1.00 19.36 99 LEU A O 1
ATOM 543 N N . ILE A 1 123 ? 9.797 -15.804 -9.859 1.00 19.52 100 ILE A N 1
ATOM 544 C CA . ILE A 1 123 ? 9.378 -14.411 -9.751 1.00 19.66 100 ILE A CA 1
ATOM 545 C C . ILE A 1 123 ? 7.912 -14.270 -10.175 1.00 19.92 100 ILE A C 1
ATOM 546 O O . ILE A 1 123 ? 7.510 -14.787 -11.221 1.00 19.54 100 ILE A O 1
ATOM 551 N N . GLU A 1 124 ? 7.119 -13.567 -9.367 1.00 20.60 101 GLU A N 1
ATOM 552 C CA . GLU A 1 124 ? 5.744 -13.203 -9.754 1.00 21.33 101 GLU A CA 1
ATOM 553 C C . GLU A 1 124 ? 5.839 -11.823 -10.354 1.00 21.12 101 GLU A C 1
ATOM 554 O O . GLU A 1 124 ? 6.197 -10.878 -9.655 1.00 21.25 101 GLU A O 1
ATOM 560 N N . MET A 1 125 ? 5.537 -11.701 -11.643 1.00 21.00 102 MET A N 1
ATOM 561 C CA . MET A 1 125 ? 5.614 -10.407 -12.298 1.00 21.11 102 MET A CA 1
ATOM 562 C C . MET A 1 125 ? 4.244 -9.877 -12.682 1.00 21.01 102 MET A C 1
ATOM 563 O O . MET A 1 125 ? 3.400 -10.626 -13.156 1.00 21.50 102 MET A O 1
ATOM 568 N N . HIS A 1 126 ? 4.032 -8.583 -12.465 1.00 20.67 103 HIS A N 1
ATOM 569 C CA . HIS A 1 126 ? 2.790 -7.927 -12.828 1.00 20.47 103 HIS A CA 1
ATOM 570 C C . HIS A 1 126 ? 3.110 -6.873 -13.901 1.00 20.01 103 HIS A C 1
ATOM 571 O O . HIS A 1 126 ? 4.009 -6.038 -13.731 1.00 19.84 103 HIS A O 1
ATOM 578 N N . GLY A 1 127 ? 2.376 -6.946 -15.011 1.00 19.44 104 GLY A N 1
ATOM 579 C CA . GLY A 1 127 ? 2.661 -6.182 -16.219 1.00 18.77 104 GLY A CA 1
ATOM 580 C C . GLY A 1 127 ? 2.951 -7.140 -17.358 1.00 18.39 104 GLY A C 1
ATOM 581 O O . GLY A 1 127 ? 3.077 -8.344 -17.141 1.00 18.18 104 GLY A O 1
ATOM 582 N N . ASN A 1 128 ? 3.052 -6.612 -18.574 1.00 18.37 105 ASN A N 1
ATOM 583 C CA . ASN A 1 128 ? 3.378 -7.425 -19.740 1.00 18.53 105 ASN A CA 1
ATOM 584 C C . ASN A 1 128 ? 4.745 -8.073 -19.585 1.00 18.90 105 ASN A C 1
ATOM 585 O O . ASN A 1 128 ? 5.770 -7.400 -19.748 1.00 19.13 105 ASN A O 1
ATOM 590 N N . ASN A 1 129 ? 4.757 -9.371 -19.275 1.00 18.98 106 ASN A N 1
ATOM 591 C CA . ASN A 1 129 ? 6.014 -10.109 -19.083 1.00 19.45 106 ASN A CA 1
ATOM 592 C C . ASN A 1 129 ? 6.365 -11.023 -20.259 1.00 19.67 106 ASN A C 1
ATOM 593 O O . ASN A 1 129 ? 6.989 -12.080 -20.092 1.00 19.19 106 ASN A O 1
ATOM 598 N N . GLY A 1 130 ? 5.972 -10.596 -21.453 1.00 20.12 107 GLY A N 1
ATOM 599 C CA . GLY A 1 130 ? 6.158 -11.414 -22.636 1.00 21.15 107 GLY A CA 1
ATOM 600 C C . GLY A 1 130 ? 4.994 -12.365 -22.844 1.00 21.88 107 GLY A C 1
ATOM 601 O O . GLY A 1 130 ? 3.925 -12.225 -22.226 1.00 21.93 107 GLY A O 1
ATOM 602 N N . SER A 1 131 ? 5.210 -13.348 -23.711 1.00 22.25 108 SER A N 1
ATOM 603 C CA . SER A 1 131 ? 4.128 -14.185 -24.199 1.00 22.51 108 SER A CA 1
ATOM 604 C C . SER A 1 131 ? 4.676 -15.453 -24.821 1.00 22.61 108 SER A C 1
ATOM 605 O O . SER A 1 131 ? 5.854 -15.529 -25.159 1.00 22.89 108 SER A O 1
ATOM 608 N N . ILE A 1 132 ? 3.803 -16.439 -24.984 1.00 22.66 109 ILE A N 1
ATOM 609 C CA . ILE A 1 132 ? 4.152 -17.700 -25.621 1.00 22.72 109 ILE A CA 1
ATOM 610 C C . ILE A 1 132 ? 4.450 -17.485 -27.113 1.00 22.89 109 ILE A C 1
ATOM 611 O O . ILE A 1 132 ? 4.909 -18.387 -27.808 1.00 22.84 109 ILE A O 1
ATOM 616 N N . ASP A 1 133 ? 4.192 -16.267 -27.580 1.00 23.44 110 ASP A N 1
ATOM 617 C CA . ASP A 1 133 ? 4.487 -15.845 -28.946 1.00 23.81 110 ASP A CA 1
ATOM 618 C C . ASP A 1 133 ? 5.814 -15.080 -29.018 1.00 24.02 110 ASP A C 1
ATOM 619 O O . ASP A 1 133 ? 6.143 -14.504 -30.056 1.00 23.98 110 ASP A O 1
ATOM 624 N N . ASN A 1 134 ? 6.565 -15.091 -27.914 1.00 24.36 111 ASN A N 1
ATOM 625 C CA . ASN A 1 134 ? 7.857 -14.398 -27.796 1.00 24.82 111 ASN A CA 1
ATOM 626 C C . ASN A 1 134 ? 7.722 -12.893 -28.045 1.00 24.95 111 ASN A C 1
ATOM 627 O O . ASN A 1 134 ? 8.520 -12.281 -28.759 1.00 25.05 111 ASN A O 1
ATOM 632 N N . ASP A 1 135 ? 6.685 -12.312 -27.454 1.00 25.09 112 ASP A N 1
ATOM 633 C CA . ASP A 1 135 ? 6.472 -10.877 -27.497 1.00 25.07 112 ASP A CA 1
ATOM 634 C C . ASP A 1 135 ? 7.457 -10.201 -26.563 1.00 25.06 112 ASP A C 1
ATOM 635 O O . ASP A 1 135 ? 7.760 -10.727 -25.489 1.00 24.91 112 ASP A O 1
ATOM 640 N N . PRO A 1 136 ? 7.965 -9.029 -26.961 1.00 25.16 113 PRO A N 1
ATOM 641 C CA . PRO A 1 136 ? 8.854 -8.328 -26.041 1.00 25.24 113 PRO A CA 1
ATOM 642 C C . PRO A 1 136 ? 8.074 -7.946 -24.783 1.00 25.23 113 PRO A C 1
ATOM 643 O O . PRO A 1 136 ? 6.890 -7.628 -24.879 1.00 25.25 113 PRO A O 1
ATOM 647 N N . PRO A 1 137 ? 8.713 -8.009 -23.604 1.00 25.24 114 PRO A N 1
ATOM 648 C CA . PRO A 1 137 ? 8.024 -7.530 -22.405 1.00 25.18 114 PRO A CA 1
ATOM 649 C C . PRO A 1 137 ? 8.045 -6.002 -22.306 1.00 25.12 114 PRO A C 1
ATOM 650 O O . PRO A 1 137 ? 8.719 -5.342 -23.105 1.00 25.20 114 PRO A O 1
ATOM 654 N N . ALA A 1 138 ? 7.304 -5.454 -21.340 1.00 24.95 115 ALA A N 1
ATOM 655 C CA . ALA A 1 138 ? 7.343 -4.020 -21.018 1.00 24.66 115 ALA A CA 1
ATOM 656 C C . ALA A 1 138 ? 8.714 -3.597 -20.460 1.00 24.66 115 ALA A C 1
ATOM 657 O O . ALA A 1 138 ? 9.560 -4.444 -20.132 1.00 24.32 115 ALA A O 1
ATOM 659 N N . ALA A 1 139 ? 8.928 -2.284 -20.370 1.00 24.56 116 ALA A N 1
ATOM 660 C CA . ALA A 1 139 ? 10.134 -1.743 -19.756 1.00 24.35 116 ALA A CA 1
ATOM 661 C C . ALA A 1 139 ? 10.005 -1.786 -18.236 1.00 24.38 116 ALA A C 1
ATOM 662 O O . ALA A 1 139 ? 8.909 -1.609 -17.693 1.00 24.25 116 ALA A O 1
ATOM 664 N N . MET A 1 140 ? 11.133 -2.005 -17.563 1.00 24.42 117 MET A N 1
ATOM 665 C CA . MET A 1 140 ? 11.178 -2.208 -16.107 1.00 24.73 117 MET A CA 1
ATOM 666 C C . MET A 1 140 ? 10.482 -1.165 -15.200 1.00 25.02 117 MET A C 1
ATOM 667 O O . MET A 1 140 ? 10.277 -1.425 -14.012 1.00 25.22 117 MET A O 1
ATOM 672 N N . ARG A 1 141 ? 10.116 -0.007 -15.756 1.00 25.31 118 ARG A N 1
ATOM 673 C CA . ARG A 1 141 ? 9.409 1.069 -15.006 1.00 25.50 118 ARG A CA 1
ATOM 674 C C . ARG A 1 141 ? 7.890 0.882 -14.795 1.00 25.05 118 ARG A C 1
ATOM 675 O O . ARG A 1 141 ? 7.336 1.404 -13.819 1.00 24.99 118 ARG A O 1
ATOM 683 N N . TYR A 1 142 ? 7.227 0.166 -15.706 1.00 24.43 119 TYR A N 1
ATOM 684 C CA . TYR A 1 142 ? 5.797 -0.135 -15.567 1.00 23.78 119 TYR A CA 1
ATOM 685 C C . TYR A 1 142 ? 5.620 -1.474 -14.862 1.00 23.40 119 TYR A C 1
ATOM 686 O O . TYR A 1 142 ? 4.697 -1.662 -14.074 1.00 23.47 119 TYR A O 1
ATOM 695 N N . THR A 1 143 ? 6.540 -2.387 -15.147 1.00 22.85 120 THR A N 1
ATOM 696 C CA . THR A 1 143 ? 6.507 -3.762 -14.658 1.00 22.37 120 THR A CA 1
ATOM 697 C C . THR A 1 143 ? 6.892 -3.895 -13.173 1.00 21.95 120 THR A C 1
ATOM 698 O O . THR A 1 143 ? 7.927 -3.377 -12.753 1.00 22.26 120 THR A O 1
ATOM 702 N N . GLU A 1 144 ? 6.051 -4.585 -12.394 1.00 21.15 121 GLU A N 1
ATOM 703 C CA . GLU A 1 144 ? 6.305 -4.845 -10.971 1.00 20.41 121 GLU A CA 1
ATOM 704 C C . GLU A 1 144 ? 6.609 -6.320 -10.741 1.00 20.12 121 GLU A C 1
ATOM 705 O O . GLU A 1 144 ? 6.143 -7.174 -11.500 1.00 20.53 121 GLU A O 1
ATOM 711 N N . ALA A 1 145 ? 7.372 -6.627 -9.691 1.00 19.18 122 ALA A N 1
ATOM 712 C CA . ALA A 1 145 ? 7.687 -8.012 -9.374 1.00 18.07 122 ALA A CA 1
ATOM 713 C C . ALA A 1 145 ? 7.947 -8.255 -7.899 1.00 17.72 122 ALA A C 1
ATOM 714 O O . ALA A 1 145 ? 8.133 -7.315 -7.132 1.00 17.65 122 ALA A O 1
ATOM 716 N N . LYS A 1 146 ? 7.929 -9.531 -7.519 1.00 17.40 123 LYS A N 1
ATOM 717 C CA . LYS A 1 146 ? 8.329 -9.999 -6.189 1.00 17.58 123 LYS A CA 1
ATOM 718 C C . LYS A 1 146 ? 8.593 -11.503 -6.250 1.00 17.82 123 LYS A C 1
ATOM 719 O O . LYS A 1 146 ? 8.263 -12.139 -7.248 1.00 18.41 123 LYS A O 1
ATOM 725 N N . LEU A 1 147 ? 9.176 -12.064 -5.193 1.00 17.71 124 LEU A N 1
ATOM 726 C CA . LEU A 1 147 ? 9.447 -13.497 -5.121 1.00 17.93 124 LEU A CA 1
ATOM 727 C C . LEU A 1 147 ? 8.202 -14.395 -4.954 1.00 18.63 124 LEU A C 1
ATOM 728 O O . LEU A 1 147 ? 7.231 -14.029 -4.273 1.00 18.87 124 LEU A O 1
ATOM 733 N N . SER A 1 148 ? 8.234 -15.572 -5.571 1.00 19.03 125 SER A N 1
ATOM 734 C CA . SER A 1 148 ? 7.312 -16.660 -5.221 1.00 19.43 125 SER A CA 1
ATOM 735 C C . SER A 1 148 ? 7.459 -17.064 -3.771 1.00 20.30 125 SER A C 1
ATOM 736 O O . SER A 1 148 ? 8.530 -16.894 -3.164 1.00 20.62 125 SER A O 1
ATOM 739 N N . LEU A 1 149 ? 6.402 -17.671 -3.237 1.00 21.05 126 LEU A N 1
ATOM 740 C CA . LEU A 1 149 ? 6.488 -18.441 -1.999 1.00 21.53 126 LEU A CA 1
ATOM 741 C C . LEU A 1 149 ? 7.529 -19.535 -2.176 1.00 22.21 126 LEU A C 1
ATOM 742 O O . LEU A 1 149 ? 8.222 -19.928 -1.234 1.00 22.12 126 LEU A O 1
ATOM 747 N N . LEU A 1 150 ? 7.631 -20.021 -3.403 1.00 23.17 127 LEU A N 1
ATOM 748 C CA . LEU A 1 150 ? 8.509 -21.128 -3.695 1.00 24.36 127 LEU A CA 1
ATOM 749 C C . LEU A 1 150 ? 9.958 -20.715 -3.853 1.00 24.76 127 LEU A C 1
ATOM 750 O O . LEU A 1 150 ? 10.846 -21.478 -3.509 1.00 25.50 127 LEU A O 1
ATOM 755 N N . ALA A 1 151 ? 10.207 -19.523 -4.388 1.00 25.14 128 ALA A N 1
ATOM 756 C CA . ALA A 1 151 ? 11.576 -19.036 -4.492 1.00 25.34 128 ALA A CA 1
ATOM 757 C C . ALA A 1 151 ? 12.113 -18.795 -3.095 1.00 25.57 128 ALA A C 1
ATOM 758 O O . ALA A 1 151 ? 13.290 -18.928 -2.859 1.00 25.72 128 ALA A O 1
ATOM 760 N N . GLU A 1 152 ? 11.221 -18.461 -2.168 1.00 26.07 129 GLU A N 1
ATOM 761 C CA . GLU A 1 152 ? 11.597 -18.214 -0.788 1.00 26.29 129 GLU A CA 1
ATOM 762 C C . GLU A 1 152 ? 12.098 -19.467 -0.121 1.00 26.46 129 GLU A C 1
ATOM 763 O O . GLU A 1 152 ? 12.826 -19.383 0.869 1.00 27.51 129 GLU A O 1
ATOM 769 N N . GLU A 1 153 ? 11.727 -20.627 -0.652 1.00 26.05 130 GLU A N 1
ATOM 770 C CA . GLU A 1 153 ? 12.228 -21.875 -0.109 1.00 25.94 130 GLU A CA 1
ATOM 771 C C . GLU A 1 153 ? 13.645 -22.085 -0.582 1.00 25.78 130 GLU A C 1
ATOM 772 O O . GLU A 1 153 ? 14.442 -22.675 0.137 1.00 26.47 130 GLU A O 1
ATOM 778 N N . LEU A 1 154 ? 13.964 -21.627 -1.790 1.00 25.11 131 LEU A N 1
ATOM 779 C CA . LEU A 1 154 ? 15.356 -21.661 -2.249 1.00 24.82 131 LEU A CA 1
ATOM 780 C C . LEU A 1 154 ? 16.284 -20.860 -1.334 1.00 24.33 131 LEU A C 1
ATOM 781 O O . LEU A 1 154 ? 17.436 -21.234 -1.083 1.00 24.45 131 LEU A O 1
ATOM 786 N N . LEU A 1 155 ? 15.757 -19.763 -0.830 1.00 23.65 132 LEU A N 1
ATOM 787 C CA . LEU A 1 155 ? 16.528 -18.830 -0.060 1.00 23.79 132 LEU A CA 1
ATOM 788 C C . LEU A 1 155 ? 16.372 -19.057 1.427 1.00 23.67 132 LEU A C 1
ATOM 789 O O . LEU A 1 155 ? 16.979 -18.371 2.240 1.00 23.47 132 LEU A O 1
ATOM 794 N N . ARG A 1 156 ? 15.527 -20.010 1.787 1.00 23.75 133 ARG A N 1
ATOM 795 C CA . ARG A 1 156 ? 15.233 -20.257 3.188 1.00 23.34 133 ARG A CA 1
ATOM 796 C C . ARG A 1 156 ? 16.541 -20.591 3.885 1.00 23.26 133 ARG A C 1
ATOM 797 O O . ARG A 1 156 ? 17.361 -21.325 3.345 1.00 23.70 133 ARG A O 1
ATOM 805 N N . ASP A 1 157 ? 16.745 -20.042 5.069 1.00 22.87 134 ASP A N 1
ATOM 806 C CA . ASP A 1 157 ? 17.910 -20.393 5.876 1.00 22.60 134 ASP A CA 1
ATOM 807 C C . ASP A 1 157 ? 19.235 -19.768 5.410 1.00 22.01 134 ASP A C 1
ATOM 808 O O . ASP A 1 157 ? 20.282 -20.051 5.990 1.00 22.61 134 ASP A O 1
ATOM 813 N N . ILE A 1 158 ? 19.202 -18.917 4.388 1.00 20.68 135 ILE A N 1
ATOM 814 C CA . ILE A 1 158 ? 20.422 -18.299 3.884 1.00 19.34 135 ILE A CA 1
ATOM 815 C C . ILE A 1 158 ? 21.058 -17.382 4.943 1.00 19.68 135 ILE A C 1
ATOM 816 O O . ILE A 1 158 ? 22.225 -17.055 4.871 1.00 19.15 135 ILE A O 1
ATOM 821 N N . ASN A 1 159 ? 20.256 -16.991 5.925 1.00 20.39 136 ASN A N 1
ATOM 822 C CA . ASN A 1 159 ? 20.608 -15.990 6.939 1.00 20.72 136 ASN A CA 1
ATOM 823 C C . ASN A 1 159 ? 21.166 -16.686 8.174 1.00 20.72 136 ASN A C 1
ATOM 824 O O . ASN A 1 159 ? 21.059 -16.176 9.299 1.00 20.83 136 ASN A O 1
ATOM 829 N N . LYS A 1 160 ? 21.772 -17.850 7.939 1.00 20.60 137 LYS A N 1
ATOM 830 C CA . LYS A 1 160 ? 22.082 -18.814 8.989 1.00 20.55 137 LYS A CA 1
ATOM 831 C C . LYS A 1 160 ? 23.377 -19.583 8.714 1.00 20.49 137 LYS A C 1
ATOM 832 O O . LYS A 1 160 ? 23.475 -20.762 9.042 1.00 20.41 137 LYS A O 1
ATOM 838 N N . GLU A 1 161 ? 24.363 -18.911 8.115 1.00 20.36 138 GLU A N 1
ATOM 839 C CA . GLU A 1 161 ? 25.674 -19.501 7.809 1.00 19.83 138 GLU A CA 1
ATOM 840 C C . GLU A 1 161 ? 25.551 -20.923 7.270 1.00 19.23 138 GLU A C 1
ATOM 841 O O . GLU A 1 161 ? 26.111 -21.877 7.835 1.00 19.51 138 GLU A O 1
ATOM 847 N N . THR A 1 162 ? 24.804 -21.055 6.176 1.00 18.33 139 THR A N 1
ATOM 848 C CA . THR A 1 162 ? 24.580 -22.351 5.544 1.00 17.28 139 THR A CA 1
ATOM 849 C C . THR A 1 162 ? 25.335 -22.519 4.230 1.00 17.10 139 THR A C 1
ATOM 850 O O . THR A 1 162 ? 25.752 -23.617 3.877 1.00 17.30 139 THR A O 1
ATOM 854 N N . VAL A 1 163 ? 25.499 -21.429 3.502 1.00 16.81 140 VAL A N 1
ATOM 855 C CA . VAL A 1 163 ? 26.133 -21.476 2.205 1.00 16.72 140 VAL A CA 1
ATOM 856 C C . VAL A 1 163 ? 27.297 -20.497 2.145 1.00 17.14 140 VAL A C 1
ATOM 857 O O . VAL A 1 163 ? 27.295 -19.462 2.817 1.00 17.19 140 VAL A O 1
ATOM 861 N N . SER A 1 164 ? 28.296 -20.834 1.340 1.00 17.20 141 SER A N 1
ATOM 862 C CA . SER A 1 164 ? 29.465 -19.990 1.230 1.00 17.26 141 SER A CA 1
ATOM 863 C C . SER A 1 164 ? 29.160 -18.645 0.595 1.00 16.81 141 SER A C 1
ATOM 864 O O . SER A 1 164 ? 28.408 -18.556 -0.376 1.00 16.57 141 SER A O 1
ATOM 867 N N . PHE A 1 165 ? 29.749 -17.608 1.180 1.00 16.39 142 PHE A N 1
ATOM 868 C CA . PHE A 1 165 ? 29.655 -16.257 0.659 1.00 15.78 142 PHE A CA 1
ATOM 869 C C . PHE A 1 165 ? 31.038 -15.803 0.201 1.00 15.69 142 PHE A C 1
ATOM 870 O O . PHE A 1 165 ? 32.056 -16.162 0.786 1.00 15.61 142 PHE A O 1
ATOM 878 N N . ILE A 1 166 ? 31.040 -14.989 -0.844 1.00 15.53 143 ILE A N 1
ATOM 879 C CA . ILE A 1 166 ? 32.208 -14.699 -1.642 1.00 15.36 143 ILE A CA 1
ATOM 880 C C . ILE A 1 166 ? 32.164 -13.213 -2.016 1.00 14.70 143 ILE A C 1
ATOM 881 O O . ILE A 1 166 ? 31.081 -12.639 -2.152 1.00 14.77 143 ILE A O 1
ATOM 886 N N . PRO A 1 167 ? 33.333 -12.564 -2.130 1.00 14.17 144 PRO A N 1
ATOM 887 C CA . PRO A 1 167 ? 33.317 -11.171 -2.553 1.00 13.58 144 PRO A CA 1
ATOM 888 C C . PRO A 1 167 ? 32.660 -10.970 -3.913 1.00 13.13 144 PRO A C 1
ATOM 889 O O . PRO A 1 167 ? 32.717 -11.846 -4.767 1.00 12.92 144 PRO A O 1
ATOM 893 N N . ASN A 1 168 ? 32.040 -9.813 -4.105 1.00 13.05 145 ASN A N 1
ATOM 894 C CA . ASN A 1 168 ? 31.422 -9.486 -5.377 1.00 13.29 145 ASN A CA 1
ATOM 895 C C . ASN A 1 168 ? 32.489 -9.058 -6.391 1.00 13.27 145 ASN A C 1
ATOM 896 O O . ASN A 1 168 ? 33.678 -9.166 -6.109 1.00 13.54 145 ASN A O 1
ATOM 901 N N . TYR A 1 169 ? 32.079 -8.575 -7.560 1.00 13.46 146 TYR A N 1
ATOM 902 C CA . TYR A 1 169 ? 33.037 -8.219 -8.609 1.00 13.38 146 TYR A CA 1
ATOM 903 C C . TYR A 1 169 ? 33.964 -7.090 -8.219 1.00 13.35 146 TYR A C 1
ATOM 904 O O . TYR A 1 169 ? 35.104 -7.077 -8.656 1.00 13.58 146 TYR A O 1
ATOM 913 N N . ASP A 1 170 ? 33.486 -6.151 -7.401 1.00 13.49 147 ASP A N 1
ATOM 914 C CA . ASP A 1 170 ? 34.308 -4.991 -6.995 1.00 13.49 147 ASP A CA 1
ATOM 915 C C . ASP A 1 170 ? 34.839 -5.087 -5.567 1.00 13.42 147 ASP A C 1
ATOM 916 O O . ASP A 1 170 ? 35.492 -4.175 -5.083 1.00 13.41 147 ASP A O 1
ATOM 921 N N . ASP A 1 171 ? 34.533 -6.190 -4.894 1.00 13.64 148 ASP A N 1
ATOM 922 C CA . ASP A 1 171 ? 35.098 -6.485 -3.578 1.00 13.97 148 ASP A CA 1
ATOM 923 C C . ASP A 1 171 ? 34.695 -5.500 -2.492 1.00 13.63 148 ASP A C 1
ATOM 924 O O . ASP A 1 171 ? 35.513 -5.110 -1.663 1.00 13.32 148 ASP A O 1
ATOM 929 N N . THR A 1 172 ? 33.431 -5.108 -2.494 1.00 13.72 149 THR A N 1
ATOM 930 C CA . THR A 1 172 ? 32.908 -4.272 -1.420 1.00 13.78 149 THR A CA 1
ATOM 931 C C . THR A 1 172 ? 31.957 -5.105 -0.577 1.00 13.70 149 THR A C 1
ATOM 932 O O . THR A 1 172 ? 32.050 -5.128 0.650 1.00 14.25 149 THR A O 1
ATOM 936 N N . THR A 1 173 ? 31.057 -5.805 -1.243 1.00 13.12 150 THR A N 1
ATOM 937 C CA . THR A 1 173 ? 30.081 -6.613 -0.537 1.00 13.17 150 THR A CA 1
ATOM 938 C C . THR A 1 173 ? 30.234 -8.122 -0.811 1.00 13.09 150 THR A C 1
ATOM 939 O O . THR A 1 173 ? 31.137 -8.533 -1.550 1.00 13.38 150 THR A O 1
ATOM 943 N N . LEU A 1 174 ? 29.371 -8.934 -0.196 1.00 12.54 151 LEU A N 1
ATOM 944 C CA . LEU A 1 174 ? 29.453 -10.395 -0.314 1.00 12.06 151 LEU A CA 1
ATOM 945 C C . LEU A 1 174 ? 28.223 -10.968 -0.965 1.00 12.35 151 LEU A C 1
ATOM 946 O O . LEU A 1 174 ? 27.112 -10.500 -0.710 1.00 12.39 151 LEU A O 1
ATOM 951 N N . GLU A 1 175 ? 28.426 -11.996 -1.787 1.00 12.75 152 GLU A N 1
ATOM 952 C CA . GLU A 1 175 ? 27.327 -12.696 -2.458 1.00 12.95 152 GLU A CA 1
ATOM 953 C C . GLU A 1 175 ? 27.457 -14.211 -2.295 1.00 13.56 152 GLU A C 1
ATOM 954 O O . GLU A 1 175 ? 28.529 -14.701 -1.968 1.00 13.40 152 GL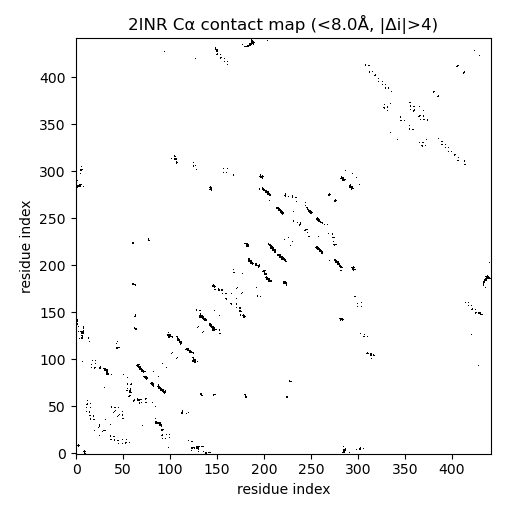U A O 1
ATOM 960 N N . PRO A 1 176 ? 26.359 -14.970 -2.510 1.00 14.56 153 PRO A N 1
ATOM 961 C CA . PRO A 1 176 ? 26.490 -16.402 -2.214 1.00 14.74 153 PRO A CA 1
ATOM 962 C C . PRO A 1 176 ? 26.893 -17.233 -3.431 1.00 15.61 153 PRO A C 1
ATOM 963 O O . PRO A 1 176 ? 26.419 -16.978 -4.534 1.00 16.30 153 PRO A O 1
ATOM 967 N N . MET A 1 177 ? 27.747 -18.230 -3.233 1.00 16.36 154 MET A N 1
ATOM 968 C CA . MET A 1 177 ? 28.112 -19.128 -4.320 1.00 17.38 154 MET A CA 1
ATOM 969 C C . MET A 1 177 ? 26.952 -20.004 -4.772 1.00 17.07 154 MET A C 1
ATOM 970 O O . MET A 1 177 ? 26.827 -20.319 -5.959 1.00 17.35 154 MET A O 1
ATOM 975 N N . VAL A 1 178 ? 26.099 -20.377 -3.819 1.00 16.94 155 VAL A N 1
ATOM 976 C CA . VAL A 1 178 ? 24.984 -21.291 -4.051 1.00 15.91 155 VAL A CA 1
ATOM 977 C C . VAL A 1 178 ? 23.886 -20.960 -3.054 1.00 15.80 155 VAL A C 1
ATOM 978 O O . VAL A 1 178 ? 24.164 -20.371 -2.002 1.00 15.51 155 VAL A O 1
ATOM 982 N N . LEU A 1 179 ? 22.640 -21.315 -3.393 1.00 15.69 156 LEU A N 1
ATOM 983 C CA . LEU A 1 179 ? 21.498 -21.070 -2.515 1.00 15.03 156 LEU A CA 1
ATOM 984 C C . LEU A 1 179 ? 21.181 -22.333 -1.728 1.00 15.33 156 LEU A C 1
ATOM 985 O O . LEU A 1 179 ? 21.420 -23.440 -2.216 1.00 14.47 156 LEU A O 1
ATOM 990 N N . PRO A 1 180 ? 20.654 -22.178 -0.498 1.00 15.96 157 PRO A N 1
ATOM 991 C CA . PRO A 1 180 ? 20.212 -23.335 0.287 1.00 16.41 157 PRO A CA 1
ATOM 992 C C . PRO A 1 180 ? 19.303 -24.278 -0.507 1.00 17.42 157 PRO A C 1
ATOM 993 O O . PRO A 1 180 ? 19.405 -25.498 -0.340 1.00 18.22 157 PRO A O 1
ATOM 997 N N . SER A 1 181 ? 18.442 -23.736 -1.374 1.00 18.12 158 SER A N 1
ATOM 998 C CA . SER A 1 181 ? 17.673 -24.559 -2.311 1.00 18.81 158 SER A CA 1
ATOM 999 C C . SER A 1 181 ? 16.956 -25.664 -1.559 1.00 19.43 158 SER A C 1
ATOM 1000 O O . SER A 1 181 ? 17.245 -26.865 -1.751 1.00 18.55 158 SER A O 1
ATOM 1003 N N . ARG A 1 182 ? 16.027 -25.243 -0.697 1.00 19.72 159 ARG A N 1
ATOM 1004 C CA . ARG A 1 182 ? 15.365 -26.177 0.187 1.00 20.47 159 ARG A CA 1
ATOM 1005 C C . ARG A 1 182 ? 14.388 -27.106 -0.541 1.00 21.44 159 ARG A C 1
ATOM 1006 O O . ARG A 1 182 ? 13.677 -27.887 0.101 1.00 21.80 159 ARG A O 1
ATOM 1014 N N . PHE A 1 183 ? 14.381 -27.040 -1.873 1.00 21.99 160 PHE A N 1
ATOM 1015 C CA . PHE A 1 183 ? 13.676 -28.016 -2.695 1.00 23.36 160 PHE A CA 1
ATOM 1016 C C . PHE A 1 183 ? 14.469 -28.193 -3.981 1.00 24.27 160 PHE A C 1
ATOM 1017 O O . PHE A 1 183 ? 15.146 -27.262 -4.401 1.00 25.31 160 PHE A O 1
ATOM 1025 N N . PRO A 1 184 ? 14.437 -29.395 -4.584 1.00 24.88 161 PRO A N 1
ATOM 1026 C CA . PRO A 1 184 ? 15.260 -29.686 -5.791 1.00 25.19 161 PRO A CA 1
ATOM 1027 C C . PRO A 1 184 ? 14.956 -28.871 -7.053 1.00 25.47 161 PRO A C 1
ATOM 1028 O O . PRO A 1 184 ? 14.485 -29.431 -8.051 1.00 26.54 161 PRO A O 1
ATOM 1032 N N . ASN A 1 185 ? 15.277 -27.576 -7.035 1.00 25.06 162 ASN A N 1
ATOM 1033 C CA . ASN A 1 185 ? 14.945 -26.693 -8.146 1.00 24.39 162 ASN A CA 1
ATOM 1034 C C . ASN A 1 185 ? 15.450 -27.133 -9.515 1.00 24.00 162 ASN A C 1
ATOM 1035 O O . ASN A 1 185 ? 14.816 -26.833 -10.532 1.00 24.91 162 ASN A O 1
ATOM 1040 N N . LEU A 1 186 ? 16.573 -27.830 -9.565 1.00 22.99 163 LEU A N 1
ATOM 1041 C CA . LEU A 1 186 ? 17.170 -28.134 -10.858 1.00 22.48 163 LEU A CA 1
ATOM 1042 C C . LEU A 1 186 ? 16.263 -29.018 -11.709 1.00 22.19 163 LEU A C 1
ATOM 1043 O O . LEU A 1 186 ? 15.992 -28.694 -12.857 1.00 21.99 163 LEU A O 1
ATOM 1048 N N . LEU A 1 187 ? 15.788 -30.124 -11.137 1.00 22.08 164 LEU A N 1
ATOM 1049 C CA . LEU A 1 187 ? 14.837 -31.001 -11.823 1.00 21.51 164 LEU A CA 1
ATOM 1050 C C . LEU A 1 187 ? 13.499 -30.303 -12.003 1.00 21.40 164 LEU A C 1
ATOM 1051 O O . LEU A 1 187 ? 12.872 -30.366 -13.075 1.00 21.92 164 LEU A O 1
ATOM 1056 N N . VAL A 1 188 ? 13.050 -29.612 -10.973 1.00 20.62 165 VAL A N 1
ATOM 1057 C CA . VAL A 1 188 ? 11.712 -29.055 -11.073 1.00 20.50 165 VAL A CA 1
ATOM 1058 C C . VAL A 1 188 ? 11.581 -28.018 -12.199 1.00 20.64 165 VAL A C 1
ATOM 1059 O O . VAL A 1 188 ? 10.725 -28.177 -13.049 1.00 21.04 165 VAL A O 1
ATOM 1063 N N . ASN A 1 189 ? 12.442 -26.996 -12.238 1.00 20.55 166 ASN A N 1
ATOM 1064 C CA . ASN A 1 189 ? 12.338 -25.935 -13.261 1.00 20.08 166 ASN A CA 1
ATOM 1065 C C . ASN A 1 189 ? 13.251 -26.158 -14.472 1.00 20.33 166 ASN A C 1
ATOM 1066 O O . ASN A 1 189 ? 13.111 -25.508 -15.515 1.00 19.90 166 ASN A O 1
ATOM 1071 N N . GLY A 1 190 ? 14.196 -27.081 -14.327 1.00 20.91 167 GLY A N 1
ATOM 1072 C CA . GLY A 1 190 ? 15.038 -27.490 -15.440 1.00 21.71 167 GLY A CA 1
ATOM 1073 C C . GLY A 1 190 ? 16.004 -26.399 -15.826 1.00 22.67 167 GLY A C 1
ATOM 1074 O O . GLY A 1 190 ? 16.265 -25.480 -15.030 1.00 22.83 167 GLY A O 1
ATOM 1075 N N . SER A 1 191 ? 16.520 -26.496 -17.054 1.00 23.13 168 SER A N 1
ATOM 1076 C CA . SER A 1 191 ? 17.454 -25.526 -17.602 1.00 23.44 168 SER A CA 1
ATOM 1077 C C . SER A 1 191 ? 17.764 -25.818 -19.077 1.00 23.80 168 SER A C 1
ATOM 1078 O O . SER A 1 191 ? 17.744 -26.981 -19.505 1.00 23.53 168 SER A O 1
ATOM 1081 N N . THR A 1 192 ? 18.063 -24.754 -19.831 1.00 24.25 169 THR A N 1
ATOM 1082 C CA . THR A 1 192 ? 18.454 -24.828 -21.241 1.00 25.17 169 THR A CA 1
ATOM 1083 C C . THR A 1 192 ? 19.467 -23.716 -21.595 1.00 26.19 169 THR A C 1
ATOM 1084 O O . THR A 1 192 ? 19.515 -22.680 -20.921 1.00 26.65 169 THR A O 1
ATOM 1088 N N . GLY A 1 193 ? 20.279 -23.939 -22.637 1.00 26.91 170 GLY A N 1
ATOM 1089 C CA . GLY A 1 193 ? 21.155 -22.893 -23.203 1.00 27.78 170 GLY A CA 1
ATOM 1090 C C . GLY A 1 193 ? 22.676 -23.034 -23.045 1.00 28.20 170 GLY A C 1
ATOM 1091 O O . GLY A 1 193 ? 23.170 -23.680 -22.115 1.00 28.16 170 GLY A O 1
ATOM 1092 N N . ILE A 1 194 ? 23.411 -22.391 -23.951 1.00 28.53 171 ILE A N 1
ATOM 1093 C CA . ILE A 1 194 ? 24.874 -22.447 -23.977 1.00 28.99 171 ILE A CA 1
ATOM 1094 C C . ILE A 1 194 ? 25.512 -21.200 -23.338 1.00 28.90 171 ILE A C 1
ATOM 1095 O O . ILE A 1 194 ? 25.929 -21.215 -22.174 1.00 28.77 171 ILE A O 1
ATOM 1100 N N . GLY A 1 197 ? 31.389 -23.439 -23.412 1.00 27.45 174 GLY A N 1
ATOM 1101 C CA . GLY A 1 197 ? 30.923 -23.964 -24.699 1.00 27.14 174 GLY A CA 1
ATOM 1102 C C . GLY A 1 197 ? 29.995 -25.174 -24.596 1.00 26.90 174 GLY A C 1
ATOM 1103 O O . GLY A 1 197 ? 29.810 -25.896 -25.589 1.00 27.07 174 GLY A O 1
ATOM 1104 N N . TYR A 1 198 ? 29.418 -25.405 -23.412 1.00 26.26 175 TYR A N 1
ATOM 1105 C CA . TYR A 1 198 ? 28.499 -26.541 -23.209 1.00 25.76 175 TYR A CA 1
ATOM 1106 C C . TYR A 1 198 ? 27.021 -26.156 -23.193 1.00 25.04 175 TYR A C 1
ATOM 1107 O O . TYR A 1 198 ? 26.654 -25.056 -22.772 1.00 25.00 175 TYR A O 1
ATOM 1116 N N . ALA A 1 199 ? 26.191 -27.088 -23.663 1.00 24.00 176 ALA A N 1
ATOM 1117 C CA . ALA A 1 199 ? 24.744 -26.935 -23.707 1.00 22.75 176 ALA A CA 1
ATOM 1118 C C . ALA A 1 199 ? 24.085 -27.811 -22.644 1.00 22.00 176 ALA A C 1
ATOM 1119 O O . ALA A 1 199 ? 24.674 -28.773 -22.178 1.00 21.53 176 ALA A O 1
ATOM 1121 N N . THR A 1 200 ? 22.853 -27.470 -22.272 1.00 21.71 177 THR A N 1
ATOM 1122 C CA . THR A 1 200 ? 22.070 -28.245 -21.298 1.00 20.95 177 THR A CA 1
ATOM 1123 C C . THR A 1 200 ? 20.650 -28.413 -21.758 1.00 19.94 177 THR A C 1
ATOM 1124 O O . THR A 1 200 ? 20.077 -27.487 -22.317 1.00 20.26 177 THR A O 1
ATOM 1128 N N . ASP A 1 201 ? 20.079 -29.588 -21.514 1.00 18.97 178 ASP A N 1
ATOM 1129 C CA . ASP A 1 201 ? 18.646 -29.773 -21.644 1.00 17.85 178 ASP A CA 1
ATOM 1130 C C . ASP A 1 201 ? 18.109 -30.597 -20.512 1.00 17.47 178 ASP A C 1
ATOM 1131 O O . ASP A 1 201 ? 18.117 -31.817 -20.573 1.00 17.19 178 ASP A O 1
ATOM 1136 N N . ILE A 1 202 ? 17.653 -29.917 -19.470 1.00 17.33 179 ILE A N 1
ATOM 1137 C CA . ILE A 1 202 ? 16.957 -30.584 -18.381 1.00 18.13 179 ILE A CA 1
ATOM 1138 C C . ILE A 1 202 ? 15.537 -30.071 -18.337 1.00 18.55 179 ILE A C 1
ATOM 1139 O O . ILE A 1 202 ? 15.303 -28.895 -18.006 1.00 18.89 179 ILE A O 1
ATOM 1144 N N . PRO A 1 203 ? 14.569 -30.944 -18.667 1.00 18.75 180 PRO A N 1
ATOM 1145 C CA . PRO A 1 203 ? 13.173 -30.525 -18.743 1.00 18.12 180 PRO A CA 1
ATOM 1146 C C . PRO A 1 203 ? 12.634 -30.342 -17.339 1.00 17.99 180 PRO A C 1
ATOM 1147 O O . PRO A 1 203 ? 13.225 -30.862 -16.379 1.00 18.22 180 PRO A O 1
ATOM 1151 N N . PRO A 1 204 ? 11.527 -29.598 -17.201 1.00 17.78 181 PRO A N 1
ATOM 1152 C CA . PRO A 1 204 ? 10.911 -29.486 -15.890 1.00 17.60 181 PRO A CA 1
ATOM 1153 C C . PRO A 1 204 ? 10.232 -30.798 -15.451 1.00 17.45 181 PRO A C 1
ATOM 1154 O O . PRO A 1 204 ? 9.946 -31.668 -16.283 1.00 16.62 181 PRO A O 1
ATOM 1158 N N . HIS A 1 205 ? 10.008 -30.912 -14.141 1.00 17.44 182 HIS A N 1
ATOM 1159 C CA . HIS A 1 205 ? 9.440 -32.100 -13.487 1.00 17.30 182 HIS A CA 1
ATOM 1160 C C . HIS A 1 205 ? 8.414 -31.702 -12.424 1.00 17.20 182 HIS A C 1
ATOM 1161 O O . HIS A 1 205 ? 8.454 -30.588 -11.917 1.00 17.42 182 HIS A O 1
ATOM 1168 N N . ASN A 1 206 ? 7.518 -32.621 -12.071 1.00 17.11 183 ASN A N 1
ATOM 1169 C CA . ASN A 1 206 ? 6.475 -32.352 -11.085 1.00 16.75 183 ASN A CA 1
ATOM 1170 C C . ASN A 1 206 ? 7.053 -32.253 -9.680 1.00 16.83 183 ASN A C 1
ATOM 1171 O O . ASN A 1 206 ? 7.616 -33.201 -9.160 1.00 17.62 183 ASN A O 1
ATOM 1176 N N . LEU A 1 207 ? 6.919 -31.095 -9.064 1.00 17.51 184 LEU A N 1
ATOM 1177 C CA . LEU A 1 207 ? 7.467 -30.872 -7.722 1.00 18.48 184 LEU A CA 1
ATOM 1178 C C . LEU A 1 207 ? 7.311 -32.049 -6.752 1.00 19.29 184 LEU A C 1
ATOM 1179 O O . LEU A 1 207 ? 8.313 -32.495 -6.168 1.00 20.41 184 LEU A O 1
ATOM 1184 N N . ALA A 1 208 ? 6.081 -32.554 -6.599 1.00 18.91 185 ALA A N 1
ATOM 1185 C CA . ALA A 1 208 ? 5.788 -33.626 -5.653 1.00 18.47 185 ALA A CA 1
ATOM 1186 C C . ALA A 1 208 ? 6.424 -34.942 -6.062 1.00 18.53 185 ALA A C 1
ATOM 1187 O O . ALA A 1 208 ? 6.863 -35.712 -5.213 1.00 18.34 185 ALA A O 1
ATOM 1189 N N . GLU A 1 209 ? 6.462 -35.198 -7.362 1.00 18.77 186 GLU A N 1
ATOM 1190 C CA . GLU A 1 209 ? 7.111 -36.392 -7.882 1.00 19.46 186 GLU A CA 1
ATOM 1191 C C . GLU A 1 209 ? 8.628 -36.358 -7.585 1.00 20.18 186 GLU A C 1
ATOM 1192 O O . GLU A 1 209 ? 9.224 -37.398 -7.259 1.00 20.15 186 GLU A O 1
ATOM 1198 N N . VAL A 1 210 ? 9.246 -35.172 -7.665 1.00 20.64 187 VAL A N 1
ATOM 1199 C CA . VAL A 1 210 ? 10.689 -35.055 -7.373 1.00 20.72 187 VAL A CA 1
ATOM 1200 C C . VAL A 1 210 ? 10.987 -35.219 -5.877 1.00 21.01 187 VAL A C 1
ATOM 1201 O O . VAL A 1 210 ? 11.906 -35.946 -5.506 1.00 21.84 187 VAL A O 1
ATOM 1205 N N . ILE A 1 211 ? 10.197 -34.589 -5.014 1.00 20.98 188 ILE A N 1
ATOM 1206 C CA . ILE A 1 211 ? 10.403 -34.743 -3.571 1.00 20.48 188 ILE A CA 1
ATOM 1207 C C . ILE A 1 211 ? 10.174 -36.175 -3.077 1.00 21.00 188 ILE A C 1
ATOM 1208 O O . ILE A 1 211 ? 11.008 -36.731 -2.354 1.00 21.45 188 ILE A O 1
ATOM 1213 N N . GLN A 1 212 ? 9.064 -36.784 -3.478 1.00 21.16 189 GLN A N 1
ATOM 1214 C CA . GLN A 1 212 ? 8.773 -38.138 -3.051 1.00 20.85 189 GLN A CA 1
ATOM 1215 C C . GLN A 1 212 ? 9.964 -39.005 -3.434 1.00 20.27 189 GLN A C 1
ATOM 1216 O O . GLN A 1 212 ? 10.513 -39.694 -2.571 1.00 20.93 189 GLN A O 1
ATOM 1222 N N . ALA A 1 213 ? 10.405 -38.930 -4.694 1.00 18.97 190 ALA A N 1
ATOM 1223 C CA . ALA A 1 213 ? 11.599 -39.688 -5.150 1.00 17.52 190 ALA A CA 1
ATOM 1224 C C . ALA A 1 213 ? 12.869 -39.388 -4.331 1.00 16.73 190 ALA A C 1
ATOM 1225 O O . ALA A 1 213 ? 13.578 -40.298 -3.925 1.00 16.64 190 ALA A O 1
ATOM 1227 N N . THR A 1 214 ? 13.140 -38.119 -4.069 1.00 15.79 191 THR A N 1
ATOM 1228 C CA . THR A 1 214 ? 14.230 -37.767 -3.179 1.00 15.49 191 THR A CA 1
ATOM 1229 C C . THR A 1 214 ? 14.039 -38.454 -1.833 1.00 16.03 191 THR A C 1
ATOM 1230 O O . THR A 1 214 ? 14.966 -39.049 -1.307 1.00 15.41 191 THR A O 1
ATOM 1234 N N . LEU A 1 215 ? 12.817 -38.383 -1.296 1.00 16.96 192 LEU A N 1
ATOM 1235 C CA . LEU A 1 215 ? 12.498 -39.006 -0.019 1.00 17.71 192 LEU A CA 1
ATOM 1236 C C . LEU A 1 215 ? 12.764 -40.513 -0.064 1.00 17.94 192 LEU A C 1
ATOM 1237 O O . LEU A 1 215 ? 13.278 -41.110 0.893 1.00 17.91 192 LEU A O 1
ATOM 1242 N N . LYS A 1 216 ? 12.428 -41.127 -1.186 1.00 18.13 193 LYS A N 1
ATOM 1243 C CA . LYS A 1 216 ? 12.633 -42.548 -1.331 1.00 18.86 193 LYS A CA 1
ATOM 1244 C C . LYS A 1 216 ? 14.130 -42.890 -1.398 1.00 19.33 193 LYS A C 1
ATOM 1245 O O . LYS A 1 216 ? 14.570 -43.934 -0.893 1.00 19.23 193 LYS A O 1
ATOM 1251 N N . TYR A 1 217 ? 14.902 -41.985 -2.000 1.00 19.77 194 TYR A N 1
ATOM 1252 C CA . TYR A 1 217 ? 16.350 -42.117 -2.097 1.00 20.02 194 TYR A CA 1
ATOM 1253 C C . TYR A 1 217 ? 17.020 -42.047 -0.735 1.00 20.31 194 TYR A C 1
ATOM 1254 O O . TYR A 1 217 ? 17.906 -42.829 -0.456 1.00 20.85 194 TYR A O 1
ATOM 1263 N N . ILE A 1 218 ? 16.599 -41.114 0.105 1.00 20.80 195 ILE A N 1
ATOM 1264 C CA . ILE A 1 218 ? 17.067 -41.046 1.490 1.00 21.48 195 ILE A CA 1
ATOM 1265 C C . ILE A 1 218 ? 16.886 -42.365 2.235 1.00 22.52 195 ILE A C 1
ATOM 1266 O O . ILE A 1 218 ? 17.793 -42.794 2.945 1.00 23.31 195 ILE A O 1
ATOM 1271 N N . ASP A 1 219 ? 15.741 -43.026 2.074 1.00 23.34 196 ASP A N 1
ATOM 1272 C CA . ASP A 1 219 ? 15.516 -44.289 2.780 1.00 24.19 196 ASP A CA 1
ATOM 1273 C C . ASP A 1 219 ? 16.322 -45.436 2.160 1.00 24.62 196 ASP A C 1
ATOM 1274 O O . ASP A 1 219 ? 16.697 -46.391 2.852 1.00 24.72 196 ASP A O 1
ATOM 1279 N N . ASN A 1 220 ? 16.564 -45.355 0.852 1.00 24.88 197 ASN A N 1
ATOM 1280 C CA . ASN A 1 220 ? 17.378 -46.355 0.158 1.00 24.97 197 ASN A CA 1
ATOM 1281 C C . ASN A 1 220 ? 18.295 -45.712 -0.877 1.00 24.85 197 ASN A C 1
ATOM 1282 O O . ASN A 1 220 ? 17.900 -45.540 -2.032 1.00 24.96 197 ASN A O 1
ATOM 1287 N N . PRO A 1 221 ? 19.519 -45.332 -0.458 1.00 24.58 198 PRO A N 1
ATOM 1288 C CA . PRO A 1 221 ? 20.501 -44.746 -1.361 1.00 24.24 198 PRO A CA 1
ATOM 1289 C C . PRO A 1 221 ? 20.904 -45.649 -2.523 1.00 23.75 198 PRO A C 1
ATOM 1290 O O . PRO A 1 221 ? 21.656 -45.204 -3.393 1.00 23.77 198 PRO A O 1
ATOM 1294 N N . ASP A 1 222 ? 20.397 -46.883 -2.545 1.00 23.23 199 ASP A N 1
ATOM 1295 C CA . ASP A 1 222 ? 20.742 -47.855 -3.596 1.00 23.15 199 ASP A CA 1
ATOM 1296 C C . ASP A 1 222 ? 19.651 -48.059 -4.643 1.00 22.88 199 ASP A C 1
ATOM 1297 O O . ASP A 1 222 ? 19.859 -48.768 -5.631 1.00 23.35 199 ASP A O 1
ATOM 1302 N N . ILE A 1 223 ? 18.505 -47.424 -4.421 1.00 22.41 200 ILE A N 1
ATOM 1303 C CA . ILE A 1 223 ? 17.311 -47.536 -5.270 1.00 21.64 200 ILE A CA 1
ATOM 1304 C C . ILE A 1 223 ? 17.574 -47.381 -6.789 1.00 21.09 200 ILE A C 1
ATOM 1305 O O . ILE A 1 223 ? 18.195 -46.432 -7.231 1.00 20.69 200 ILE A O 1
ATOM 1310 N N . THR A 1 224 ? 17.086 -48.323 -7.579 1.00 21.03 201 THR A N 1
ATOM 1311 C CA . THR A 1 224 ? 17.308 -48.314 -9.030 1.00 21.31 201 THR A CA 1
ATOM 1312 C C . THR A 1 224 ? 16.598 -47.188 -9.779 1.00 21.36 201 THR A C 1
ATOM 1313 O O . THR A 1 224 ? 15.759 -46.480 -9.222 1.00 21.79 201 THR A O 1
ATOM 1317 N N . VAL A 1 225 ? 16.916 -47.056 -11.061 1.00 21.25 202 VAL A N 1
ATOM 1318 C CA . VAL A 1 225 ? 16.296 -46.047 -11.897 1.00 21.25 202 VAL A CA 1
ATOM 1319 C C . VAL A 1 225 ? 14.820 -46.389 -12.133 1.00 21.81 202 VAL A C 1
ATOM 1320 O O . VAL A 1 225 ? 13.963 -45.508 -12.079 1.00 21.76 202 VAL A O 1
ATOM 1324 N N . ASN A 1 226 ? 14.531 -47.672 -12.359 1.00 22.39 203 ASN A N 1
ATOM 1325 C CA . ASN A 1 226 ? 13.157 -48.159 -12.456 1.00 22.71 203 ASN A CA 1
ATOM 1326 C C . ASN A 1 226 ? 12.334 -47.856 -11.216 1.00 22.52 203 ASN A C 1
ATOM 1327 O O . ASN A 1 226 ? 11.150 -47.517 -11.311 1.00 23.20 203 ASN A O 1
ATOM 1332 N N . GLN A 1 227 ? 12.950 -47.992 -10.051 1.00 21.93 204 GLN A N 1
ATOM 1333 C CA . GLN A 1 227 ? 12.225 -47.810 -8.814 1.00 21.41 204 GLN A CA 1
ATOM 1334 C C . GLN A 1 227 ? 11.887 -46.354 -8.566 1.00 20.84 204 GLN A C 1
ATOM 1335 O O . GLN A 1 227 ? 10.810 -46.050 -8.061 1.00 20.85 204 GLN A O 1
ATOM 1341 N N . LEU A 1 228 ? 12.797 -45.455 -8.934 1.00 20.39 205 LEU A N 1
ATOM 1342 C CA . LEU A 1 228 ? 12.536 -44.015 -8.833 1.00 19.66 205 LEU A CA 1
ATOM 1343 C C . LEU A 1 228 ? 11.457 -43.597 -9.811 1.00 19.25 205 LEU A C 1
ATOM 1344 O O . LEU A 1 228 ? 10.780 -42.590 -9.601 1.00 19.57 205 LEU A O 1
ATOM 1349 N N . MET A 1 229 ? 11.291 -44.367 -10.879 1.00 18.49 206 MET A N 1
ATOM 1350 C CA . MET A 1 229 ? 10.285 -44.028 -11.867 1.00 18.47 206 MET A CA 1
ATOM 1351 C C . MET A 1 229 ? 8.839 -44.319 -11.436 1.00 18.48 206 MET A C 1
ATOM 1352 O O . MET A 1 229 ? 7.893 -43.955 -12.141 1.00 18.48 206 MET A O 1
ATOM 1357 N N . LYS A 1 230 ? 8.691 -44.953 -10.271 1.00 18.23 207 LYS A N 1
ATOM 1358 C CA . LYS A 1 230 ? 7.416 -45.063 -9.584 1.00 18.25 207 LYS A CA 1
ATOM 1359 C C . LYS A 1 230 ? 7.002 -43.717 -9.008 1.00 18.70 207 LYS A C 1
ATOM 1360 O O . LYS A 1 230 ? 5.807 -43.459 -8.776 1.00 18.87 207 LYS A O 1
ATOM 1366 N N . TYR A 1 231 ? 7.988 -42.861 -8.762 1.00 18.96 208 TYR A N 1
ATOM 1367 C CA . TYR A 1 231 ? 7.730 -41.586 -8.109 1.00 19.24 208 TYR A CA 1
ATOM 1368 C C . TYR A 1 231 ? 8.093 -40.388 -8.982 1.00 20.20 208 TYR A C 1
ATOM 1369 O O . TYR A 1 231 ? 7.328 -39.434 -9.029 1.00 20.83 208 TYR A O 1
ATOM 1378 N N . ILE A 1 232 ? 9.217 -40.427 -9.697 1.00 21.28 209 ILE A N 1
ATOM 1379 C CA . ILE A 1 232 ? 9.442 -39.456 -10.777 1.00 22.32 209 ILE A CA 1
ATOM 1380 C C . ILE A 1 232 ? 9.008 -40.161 -12.024 1.00 21.95 209 ILE A C 1
ATOM 1381 O O . ILE A 1 232 ? 9.735 -41.028 -12.499 1.00 22.51 209 ILE A O 1
ATOM 1386 N N . LYS A 1 233 ? 7.858 -39.814 -12.580 1.00 21.45 210 LYS A N 1
ATOM 1387 C CA . LYS A 1 233 ? 7.379 -40.592 -13.731 1.00 21.64 210 LYS A CA 1
ATOM 1388 C C . LYS A 1 233 ? 8.100 -40.170 -15.016 1.00 21.31 210 LYS A C 1
ATOM 1389 O O . LYS A 1 233 ? 8.274 -40.969 -15.944 1.00 21.48 210 LYS A O 1
ATOM 1395 N N . GLY A 1 234 ? 8.522 -38.911 -15.054 1.00 20.76 211 GLY A N 1
ATOM 1396 C CA . GLY A 1 234 ? 9.052 -38.312 -16.265 1.00 20.28 211 GLY A CA 1
ATOM 1397 C C . GLY A 1 234 ? 8.857 -36.808 -16.245 1.00 19.99 211 GLY A C 1
ATOM 1398 O O . GLY A 1 234 ? 8.386 -36.253 -15.249 1.00 20.49 211 GLY A O 1
ATOM 1399 N N . PRO A 1 235 ? 9.217 -36.131 -17.344 1.00 19.64 212 PRO A N 1
ATOM 1400 C CA . PRO A 1 235 ? 9.137 -34.680 -17.341 1.00 19.47 212 PRO A CA 1
ATOM 1401 C C . PRO A 1 235 ? 7.692 -34.254 -17.168 1.00 19.53 212 PRO A C 1
ATOM 1402 O O . PRO A 1 235 ? 6.803 -34.887 -17.711 1.00 19.77 212 PRO A O 1
ATOM 1406 N N . ASP A 1 236 ? 7.464 -33.196 -16.406 1.00 19.61 213 ASP A N 1
ATOM 1407 C CA . ASP A 1 236 ? 6.149 -32.603 -16.302 1.00 19.38 213 ASP A CA 1
ATOM 1408 C C . ASP A 1 236 ? 6.170 -31.179 -16.866 1.00 19.30 213 ASP A C 1
ATOM 1409 O O . ASP A 1 236 ? 6.522 -30.228 -16.159 1.00 19.42 213 ASP A O 1
ATOM 1414 N N . PHE A 1 237 ? 5.809 -31.035 -18.142 1.00 19.16 214 PHE A N 1
ATOM 1415 C CA . PHE A 1 237 ? 5.924 -29.743 -18.861 1.00 18.72 214 PHE A CA 1
ATOM 1416 C C . PHE A 1 237 ? 4.798 -28.763 -18.509 1.00 18.41 214 PHE A C 1
ATOM 1417 O O . PHE A 1 237 ? 3.627 -29.155 -18.481 1.00 18.85 214 PHE A O 1
ATOM 1425 N N . PRO A 1 238 ? 5.138 -27.478 -18.275 1.00 18.05 215 PRO A N 1
ATOM 1426 C CA . PRO A 1 238 ? 4.126 -2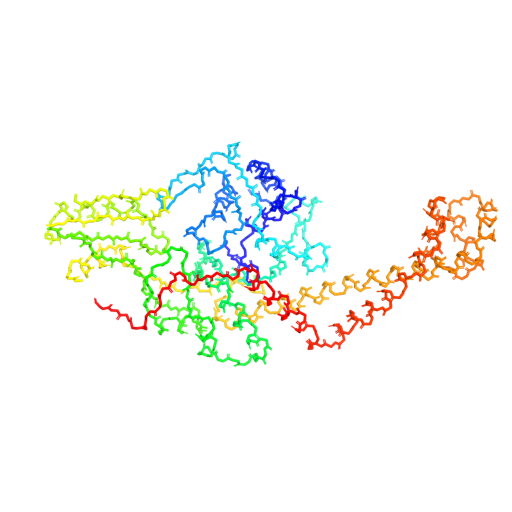6.476 -17.884 1.00 17.43 215 PRO A CA 1
ATOM 1427 C C . PRO A 1 238 ? 3.117 -26.131 -18.982 1.00 17.04 215 PRO A C 1
ATOM 1428 O O . PRO A 1 238 ? 2.025 -25.642 -18.682 1.00 16.85 215 PRO A O 1
ATOM 1432 N N . THR A 1 239 ? 3.487 -26.387 -20.234 1.00 16.64 216 THR A N 1
ATOM 1433 C CA . THR A 1 239 ? 2.579 -26.217 -21.364 1.00 16.48 216 THR A CA 1
ATOM 1434 C C . THR A 1 239 ? 1.796 -27.518 -21.587 1.00 16.37 216 THR A C 1
ATOM 1435 O O . THR A 1 239 ? 1.035 -27.652 -22.553 1.00 16.03 216 THR A O 1
ATOM 1439 N N . GLY A 1 240 ? 1.994 -28.476 -20.681 1.00 16.33 217 GLY A N 1
ATOM 1440 C CA . GLY A 1 240 ? 1.323 -29.762 -20.758 1.00 16.59 217 GLY A CA 1
ATOM 1441 C C . GLY A 1 240 ? 1.680 -30.575 -21.992 1.00 16.93 217 GLY A C 1
ATOM 1442 O O . GLY A 1 240 ? 2.865 -30.749 -22.327 1.00 17.00 217 GLY A O 1
ATOM 1443 N N . GLY A 1 241 ? 0.648 -31.068 -22.672 1.00 16.73 218 GLY A N 1
ATOM 1444 C CA . GLY A 1 241 ? 0.828 -31.878 -23.863 1.00 16.51 218 GLY A CA 1
ATOM 1445 C C . GLY A 1 241 ? 0.961 -33.342 -23.521 1.00 16.54 218 GLY A C 1
ATOM 1446 O O . GLY A 1 241 ? 0.946 -33.702 -22.350 1.00 16.18 218 GLY A O 1
ATOM 1447 N N . ILE A 1 242 ? 1.076 -34.178 -24.553 1.00 16.95 219 ILE A N 1
ATOM 1448 C CA . ILE A 1 242 ? 1.314 -35.622 -24.398 1.00 17.33 219 ILE A CA 1
ATOM 1449 C C . ILE A 1 242 ? 2.788 -35.985 -24.610 1.00 17.53 219 ILE A C 1
ATOM 1450 O O . ILE A 1 242 ? 3.420 -35.504 -25.557 1.00 17.50 219 ILE A O 1
ATOM 1455 N N . ILE A 1 243 ? 3.319 -36.850 -23.748 1.00 17.79 220 ILE A N 1
ATOM 1456 C CA . ILE A 1 243 ? 4.699 -37.331 -23.883 1.00 17.94 220 ILE A CA 1
ATOM 1457 C C . ILE A 1 243 ? 4.717 -38.773 -24.377 1.00 18.48 220 ILE A C 1
ATOM 1458 O O . ILE A 1 243 ? 3.893 -39.594 -23.969 1.00 18.33 220 ILE A O 1
ATOM 1463 N N . GLN A 1 244 ? 5.662 -39.071 -25.262 1.00 19.31 221 GLN A N 1
ATOM 1464 C CA . GLN A 1 244 ? 5.866 -40.433 -25.737 1.00 20.06 221 GLN A CA 1
ATOM 1465 C C . GLN A 1 244 ? 7.339 -40.820 -25.679 1.00 20.46 221 GLN A C 1
ATOM 1466 O O . GLN A 1 244 ? 8.184 -40.156 -26.281 1.00 21.01 221 GLN A O 1
ATOM 1472 N N . GLY A 1 245 ? 7.636 -41.892 -24.943 1.00 20.70 222 GLY A N 1
ATOM 1473 C CA . GLY A 1 245 ? 8.964 -42.502 -24.934 1.00 20.60 222 GLY A CA 1
ATOM 1474 C C . GLY A 1 245 ? 9.306 -42.849 -23.505 1.00 21.00 222 GLY A C 1
ATOM 1475 O O . GLY A 1 245 ? 9.961 -42.067 -22.818 1.00 20.91 222 GLY A O 1
ATOM 1476 N N . ILE A 1 246 ? 8.848 -44.008 -23.042 1.00 21.38 223 ILE A N 1
ATOM 1477 C CA . ILE A 1 246 ? 9.094 -44.404 -21.658 1.00 22.04 223 ILE A CA 1
ATOM 1478 C C . ILE A 1 246 ? 10.524 -44.928 -21.579 1.00 22.35 223 ILE A C 1
ATOM 1479 O O . ILE A 1 246 ? 11.219 -44.694 -20.585 1.00 22.52 223 ILE A O 1
ATOM 1484 N N . ASP A 1 247 ? 10.974 -45.603 -22.633 1.00 22.36 224 ASP A N 1
ATOM 1485 C CA . ASP A 1 247 ? 12.364 -45.991 -22.691 1.00 22.36 224 ASP A CA 1
ATOM 1486 C C . ASP A 1 247 ? 13.281 -44.774 -22.745 1.00 21.76 224 ASP A C 1
ATOM 1487 O O . ASP A 1 247 ? 14.259 -44.711 -22.004 1.00 21.92 224 ASP A O 1
ATOM 1492 N N . GLY A 1 248 ? 12.948 -43.794 -23.577 1.00 20.99 225 GLY A N 1
ATOM 1493 C CA . GLY A 1 248 ? 13.700 -42.536 -23.611 1.00 20.19 225 GLY A CA 1
ATOM 1494 C C . GLY A 1 248 ? 13.955 -41.927 -22.238 1.00 19.77 225 GLY A C 1
ATOM 1495 O O . GLY A 1 248 ? 15.058 -41.468 -21.941 1.00 19.55 225 GLY A O 1
ATOM 1496 N N . ILE A 1 249 ? 12.931 -41.925 -21.393 1.00 19.85 226 ILE A N 1
ATOM 1497 C CA . ILE A 1 249 ? 13.047 -41.356 -20.055 1.00 19.71 226 ILE A CA 1
ATOM 1498 C C . ILE A 1 249 ? 14.049 -42.205 -19.258 1.00 20.03 226 ILE A C 1
ATOM 1499 O O . ILE A 1 249 ? 14.993 -41.664 -18.687 1.00 19.66 226 ILE A O 1
ATOM 1504 N N . LYS A 1 250 ? 13.852 -43.527 -19.262 1.00 20.55 227 LYS A N 1
ATOM 1505 C CA . LYS A 1 250 ? 14.789 -44.489 -18.662 1.00 21.40 227 LYS A CA 1
ATOM 1506 C C . LYS A 1 250 ? 16.241 -44.259 -19.085 1.00 21.26 227 LYS A C 1
ATOM 1507 O O . LYS A 1 250 ? 17.141 -44.198 -18.236 1.00 20.89 227 LYS A O 1
ATOM 1513 N N . LYS A 1 251 ? 16.459 -44.139 -20.393 1.00 21.31 228 LYS A N 1
ATOM 1514 C CA . LYS A 1 251 ? 17.797 -43.930 -20.934 1.00 21.83 228 LYS A CA 1
ATOM 1515 C C . LYS A 1 251 ? 18.351 -42.612 -20.402 1.00 21.99 228 LYS A C 1
ATOM 1516 O O . LYS A 1 251 ? 19.486 -42.537 -19.921 1.00 22.15 228 LYS A O 1
ATOM 1522 N N . ALA A 1 252 ? 17.522 -41.581 -20.449 1.00 22.23 229 ALA A N 1
ATOM 1523 C CA . ALA A 1 252 ? 17.898 -40.284 -19.921 1.00 22.37 229 ALA A CA 1
ATOM 1524 C C . ALA A 1 252 ? 18.177 -40.301 -18.412 1.00 22.58 229 ALA A C 1
ATOM 1525 O O . ALA A 1 252 ? 18.997 -39.543 -17.919 1.00 22.74 229 ALA A O 1
ATOM 1527 N N . TYR A 1 253 ? 17.496 -41.172 -17.685 1.00 22.75 230 TYR A N 1
ATOM 1528 C CA . TYR A 1 253 ? 17.550 -41.145 -16.246 1.00 22.91 230 TYR A CA 1
ATOM 1529 C C . TYR A 1 253 ? 18.757 -41.920 -15.724 1.00 23.72 230 TYR A C 1
ATOM 1530 O O . TYR A 1 253 ? 19.141 -41.787 -14.544 1.00 24.32 230 TYR A O 1
ATOM 1539 N N . GLU A 1 254 ? 19.366 -42.711 -16.612 1.00 23.56 231 GLU A N 1
ATOM 1540 C CA . GLU A 1 254 ? 20.578 -43.456 -16.304 1.00 23.17 231 GLU A CA 1
ATOM 1541 C C . GLU A 1 254 ? 21.817 -42.729 -16.831 1.00 23.20 231 GLU A C 1
ATOM 1542 O O . GLU A 1 254 ? 22.755 -42.423 -16.069 1.00 23.37 231 GLU A O 1
ATOM 1548 N N . SER A 1 255 ? 21.819 -42.484 -18.143 1.00 22.55 232 SER A N 1
ATOM 1549 C CA . SER A 1 255 ? 22.979 -41.952 -18.849 1.00 21.93 232 SER A CA 1
ATOM 1550 C C . SER A 1 255 ? 23.002 -40.427 -18.971 1.00 21.76 232 SER A C 1
ATOM 1551 O O . SER A 1 255 ? 24.007 -39.863 -19.412 1.00 21.42 232 SER A O 1
ATOM 1554 N N . GLY A 1 256 ? 21.899 -39.769 -18.592 1.00 21.55 233 GLY A N 1
ATOM 1555 C CA . GLY A 1 256 ? 21.741 -38.319 -18.760 1.00 20.93 233 GLY A CA 1
ATOM 1556 C C . GLY A 1 256 ? 21.240 -37.915 -20.142 1.00 20.84 233 GLY A C 1
ATOM 1557 O O . GLY A 1 256 ? 21.012 -36.730 -20.417 1.00 21.03 233 GLY A O 1
ATOM 1558 N N . LYS A 1 257 ? 21.043 -38.893 -21.016 1.00 20.71 234 LYS A N 1
ATOM 1559 C CA . LYS A 1 257 ? 20.809 -38.606 -22.424 1.00 20.84 234 LYS A CA 1
ATOM 1560 C C . LYS A 1 257 ? 19.749 -39.555 -22.978 1.00 20.69 234 LYS A C 1
ATOM 1561 O O . LYS A 1 257 ? 19.905 -40.774 -22.934 1.00 20.57 234 LYS A O 1
ATOM 1567 N N . GLY A 1 258 ? 18.657 -38.977 -23.470 1.00 20.85 235 GLY A N 1
ATOM 1568 C CA . GLY A 1 258 ? 17.555 -39.743 -24.056 1.00 20.63 235 GLY A CA 1
ATOM 1569 C C . GLY A 1 258 ? 16.594 -38.919 -24.898 1.00 20.23 235 GLY A C 1
ATOM 1570 O O . GLY A 1 258 ? 16.388 -37.728 -24.634 1.00 19.71 235 GLY A O 1
ATOM 1571 N N . ARG A 1 259 ? 16.011 -39.566 -25.907 1.00 19.92 236 ARG A N 1
ATOM 1572 C CA . ARG A 1 259 ? 15.071 -38.921 -26.820 1.00 20.17 236 ARG A CA 1
ATOM 1573 C C . ARG A 1 259 ? 13.610 -39.216 -26.460 1.00 20.09 236 ARG A C 1
ATOM 1574 O O . ARG A 1 259 ? 13.209 -40.378 -26.382 1.00 20.61 236 ARG A O 1
ATOM 1582 N N . ILE A 1 260 ? 12.815 -38.176 -26.255 1.00 19.87 237 ILE A N 1
ATOM 1583 C CA . ILE A 1 260 ? 11.361 -38.354 -26.197 1.00 19.83 237 ILE A CA 1
ATOM 1584 C C . ILE A 1 260 ? 10.674 -37.549 -27.284 1.00 20.68 237 ILE A C 1
ATOM 1585 O O . ILE A 1 260 ? 11.253 -36.624 -27.861 1.00 20.80 237 ILE A O 1
ATOM 1590 N N . ILE A 1 261 ? 9.443 -37.945 -27.573 1.00 21.43 238 ILE A N 1
ATOM 1591 C CA . ILE A 1 261 ? 8.563 -37.207 -28.464 1.00 22.09 238 ILE A CA 1
ATOM 1592 C C . ILE A 1 261 ? 7.529 -36.433 -27.634 1.00 22.05 238 ILE A C 1
ATOM 1593 O O . ILE A 1 261 ? 6.982 -36.955 -26.660 1.00 22.07 238 ILE A O 1
ATOM 1598 N N . VAL A 1 262 ? 7.293 -35.178 -27.998 1.00 22.23 239 VAL A N 1
ATOM 1599 C CA . VAL A 1 262 ? 6.304 -34.366 -27.285 1.00 22.87 239 VAL A CA 1
ATOM 1600 C C . VAL A 1 262 ? 5.145 -33.905 -28.195 1.00 22.98 239 VAL A C 1
ATOM 1601 O O . VAL A 1 262 ? 5.379 -33.269 -29.237 1.00 23.46 239 VAL A O 1
ATOM 1605 N N . ARG A 1 263 ? 3.910 -34.250 -27.803 1.00 22.68 240 ARG A N 1
ATOM 1606 C CA . ARG A 1 263 ? 2.701 -33.996 -28.619 1.00 22.36 240 ARG A CA 1
ATOM 1607 C C . ARG A 1 263 ? 1.817 -32.882 -28.088 1.00 21.71 240 ARG A C 1
ATOM 1608 O O . ARG A 1 263 ? 1.765 -32.636 -26.884 1.00 21.52 240 ARG A O 1
ATOM 1616 N N . SER A 1 264 ? 1.097 -32.238 -29.002 1.00 21.18 241 SER A N 1
ATOM 1617 C CA . SER A 1 264 ? 0.030 -31.309 -28.643 1.00 20.24 241 SER A CA 1
ATOM 1618 C C . SER A 1 264 ? -1.244 -32.034 -28.266 1.00 19.58 241 SER A C 1
ATOM 1619 O O . SER A 1 264 ? -1.527 -33.115 -28.785 1.00 18.98 241 SER A O 1
ATOM 1622 N N . LYS A 1 265 ? -2.013 -31.433 -27.361 1.00 19.30 242 LYS A N 1
ATOM 1623 C CA . LYS A 1 265 ? -3.351 -31.934 -27.073 1.00 19.07 242 LYS A CA 1
ATOM 1624 C C . LYS A 1 265 ? -4.277 -31.512 -28.192 1.00 18.93 242 LYS A C 1
ATOM 1625 O O . LYS A 1 265 ? -4.431 -30.322 -28.460 1.00 18.68 242 LYS A O 1
ATOM 1631 N N . VAL A 1 266 ? -4.864 -32.495 -28.864 1.00 19.13 243 VAL A N 1
ATOM 1632 C CA . VAL A 1 266 ? -5.691 -32.229 -30.038 1.00 19.55 243 VAL A CA 1
ATOM 1633 C C . VAL A 1 266 ? -6.952 -33.091 -30.016 1.00 19.81 243 VAL A C 1
ATOM 1634 O O . VAL A 1 266 ? -6.870 -34.320 -29.948 1.00 19.96 243 VAL A O 1
ATOM 1638 N N . GLU A 1 267 ? -8.110 -32.434 -30.069 1.00 20.06 244 GLU A N 1
ATOM 1639 C CA . GLU A 1 267 ? -9.413 -33.110 -30.083 1.00 20.43 244 GLU A CA 1
ATOM 1640 C C . GLU A 1 267 ? -10.274 -32.542 -31.207 1.00 20.31 244 GLU A C 1
ATOM 1641 O O . GLU A 1 267 ? -10.024 -31.427 -31.677 1.00 20.56 244 GLU A O 1
ATOM 1647 N N . GLU A 1 268 ? -11.283 -33.303 -31.636 1.00 20.10 245 GLU A N 1
ATOM 1648 C CA . GLU A 1 268 ? -12.243 -32.825 -32.641 1.00 19.70 245 GLU A CA 1
ATOM 1649 C C . GLU A 1 268 ? -13.443 -32.155 -31.966 1.00 19.40 245 GLU A C 1
ATOM 1650 O O . GLU A 1 268 ? -13.709 -32.399 -30.786 1.00 19.38 245 GLU A O 1
ATOM 1656 N N . GLU A 1 269 ? -14.154 -31.312 -32.713 1.00 19.04 246 GLU A N 1
ATOM 1657 C CA . GLU A 1 269 ? -15.342 -30.623 -32.201 1.00 18.62 246 GLU A CA 1
ATOM 1658 C C . GLU A 1 269 ? -16.605 -30.976 -32.981 1.00 18.43 246 GLU A C 1
ATOM 1659 O O . GLU A 1 269 ? -16.624 -31.958 -33.735 1.00 18.49 246 GLU A O 1
ATOM 1665 N N . THR A 1 270 ? -17.649 -30.164 -32.777 1.00 18.16 247 THR A N 1
ATOM 1666 C CA . THR A 1 270 ? -18.971 -30.329 -33.406 1.00 17.74 247 THR A CA 1
ATOM 1667 C C . THR A 1 270 ? -18.932 -30.582 -34.922 1.00 17.45 247 THR A C 1
ATOM 1668 O O . THR A 1 270 ? -18.526 -29.621 -35.741 1.00 17.17 247 THR A O 1
ATOM 1672 N N . ARG A 1 275 ? -19.972 -29.988 -40.688 1.00 12.24 252 ARG A N 1
ATOM 1673 C CA . ARG A 1 275 ? -18.561 -29.687 -40.890 1.00 12.43 252 ARG A CA 1
ATOM 1674 C C . ARG A 1 275 ? -17.787 -29.761 -39.555 1.00 12.64 252 ARG A C 1
ATOM 1675 O O . ARG A 1 275 ? -18.171 -29.119 -38.563 1.00 12.75 252 ARG A O 1
ATOM 1677 N N . LYS A 1 276 ? -16.704 -30.551 -39.543 1.00 12.73 253 LYS A N 1
ATOM 1678 C CA . LYS A 1 276 ? -15.919 -30.845 -38.319 1.00 12.71 253 LYS A CA 1
ATOM 1679 C C . LYS A 1 276 ? -14.604 -30.060 -38.167 1.00 12.66 253 LYS A C 1
ATOM 1680 O O . LYS A 1 276 ? -13.848 -29.881 -39.131 1.00 12.30 253 LYS A O 1
ATOM 1682 N N . GLN A 1 277 ? -14.338 -29.634 -36.930 1.00 12.81 254 GLN A N 1
ATOM 1683 C CA . GLN A 1 277 ? -13.253 -28.709 -36.601 1.00 13.00 254 GLN A CA 1
ATOM 1684 C C . GLN A 1 277 ? -12.287 -29.324 -35.561 1.00 13.40 254 GLN A C 1
ATOM 1685 O O . GLN A 1 277 ? -12.731 -29.973 -34.612 1.00 13.64 254 GLN A O 1
ATOM 1691 N N . LEU A 1 278 ? -10.979 -29.130 -35.743 1.00 13.65 255 LEU A N 1
ATOM 1692 C CA . LEU A 1 278 ? -9.968 -29.651 -34.802 1.00 14.02 255 LEU A CA 1
ATOM 1693 C C . LEU A 1 278 ? -9.309 -28.554 -33.976 1.00 14.27 255 LEU A C 1
ATOM 1694 O O . LEU A 1 278 ? -8.872 -27.535 -34.514 1.00 14.30 255 LEU A O 1
ATOM 1699 N N . ILE A 1 279 ? -9.233 -28.766 -32.667 1.00 14.60 256 ILE A N 1
ATOM 1700 C CA . ILE A 1 279 ? -8.679 -27.750 -31.778 1.00 15.35 256 ILE A CA 1
ATOM 1701 C C . ILE A 1 279 ? -7.409 -28.206 -31.047 1.00 15.58 256 ILE A C 1
ATOM 1702 O O . ILE A 1 279 ? -7.319 -29.345 -30.573 1.00 15.46 256 ILE A O 1
ATOM 1707 N N . ILE A 1 280 ? -6.429 -27.308 -30.987 1.00 15.83 257 ILE A N 1
ATOM 1708 C CA . ILE A 1 280 ? -5.192 -27.567 -30.276 1.00 16.28 257 ILE A CA 1
ATOM 1709 C C . ILE A 1 280 ? -5.269 -26.855 -28.942 1.00 16.75 257 ILE A C 1
ATOM 1710 O O . ILE A 1 280 ? -5.258 -25.629 -28.885 1.00 17.06 257 ILE A O 1
ATOM 1715 N N . THR A 1 281 ? -5.362 -27.633 -27.872 1.00 17.26 258 THR A N 1
ATOM 1716 C CA . THR A 1 281 ? -5.548 -27.084 -26.537 1.00 18.00 258 THR A CA 1
ATOM 1717 C C . THR A 1 281 ? -4.209 -26.798 -25.866 1.00 18.23 258 THR A C 1
ATOM 1718 O O . THR A 1 281 ? -4.052 -25.803 -25.154 1.00 17.89 258 THR A O 1
ATOM 1722 N N . GLU A 1 282 ? -3.249 -27.688 -26.096 1.00 18.93 259 GLU A N 1
ATOM 1723 C CA . GLU A 1 282 ? -1.931 -27.588 -25.489 1.00 19.30 259 GLU A CA 1
ATOM 1724 C C . GLU A 1 282 ? -0.895 -27.853 -26.549 1.00 19.68 259 GLU A C 1
ATOM 1725 O O . GLU A 1 282 ? -1.113 -28.691 -27.435 1.00 19.56 259 GLU A O 1
ATOM 1731 N N . ILE A 1 283 ? 0.228 -27.139 -26.455 1.00 20.09 260 ILE A N 1
ATOM 1732 C CA . ILE A 1 283 ? 1.332 -27.297 -27.413 1.00 20.34 260 ILE A CA 1
ATOM 1733 C C . ILE A 1 283 ? 2.626 -27.731 -26.719 1.00 20.78 260 ILE A C 1
ATOM 1734 O O . ILE A 1 283 ? 2.745 -27.578 -25.502 1.00 20.97 260 ILE A O 1
ATOM 1739 N N . PRO A 1 284 ? 3.591 -28.293 -27.482 1.00 21.20 261 PRO A N 1
ATOM 1740 C CA . PRO A 1 284 ? 4.864 -28.735 -26.911 1.00 21.48 261 PRO A CA 1
ATOM 1741 C C . PRO A 1 284 ? 5.703 -27.623 -26.268 1.00 21.98 261 PRO A C 1
ATOM 1742 O O . PRO A 1 284 ? 5.540 -26.444 -26.583 1.00 21.90 261 PRO A O 1
ATOM 1746 N N . TYR A 1 285 ? 6.605 -28.030 -25.378 1.00 22.64 262 TYR A N 1
ATOM 1747 C CA . TYR A 1 285 ? 7.453 -27.134 -24.607 1.00 23.01 262 TYR A CA 1
ATOM 1748 C C . TYR A 1 285 ? 8.462 -26.375 -25.474 1.00 23.17 262 TYR A C 1
ATOM 1749 O O . TYR A 1 285 ? 9.059 -26.941 -26.394 1.00 23.03 262 TYR A O 1
ATOM 1758 N N . GLU A 1 286 ? 8.629 -25.086 -25.172 1.00 23.38 263 GLU A N 1
ATOM 1759 C CA . GLU A 1 286 ? 9.567 -24.183 -25.874 1.00 23.58 263 GLU A CA 1
ATOM 1760 C C . GLU A 1 286 ? 9.039 -23.688 -27.222 1.00 23.26 263 GLU A C 1
ATOM 1761 O O . GLU A 1 286 ? 9.445 -22.629 -27.697 1.00 23.25 263 GLU A O 1
ATOM 1767 N N . VAL A 1 287 ? 8.140 -24.458 -27.832 1.00 23.40 264 VAL A N 1
ATOM 1768 C CA . VAL A 1 287 ? 7.485 -24.075 -29.103 1.00 23.45 264 VAL A CA 1
ATOM 1769 C C . VAL A 1 287 ? 6.724 -22.743 -29.044 1.00 23.44 264 VAL A C 1
ATOM 1770 O O . VAL A 1 287 ? 6.040 -22.429 -28.062 1.00 23.01 264 VAL A O 1
ATOM 1774 N N . ASN A 1 288 ? 6.865 -21.977 -30.121 1.00 23.75 265 ASN A N 1
ATOM 1775 C CA . ASN A 1 288 ? 6.275 -20.649 -30.249 1.00 24.21 265 ASN A CA 1
ATOM 1776 C C . ASN A 1 288 ? 4.925 -20.683 -30.973 1.00 24.28 265 ASN A C 1
ATOM 1777 O O . ASN A 1 288 ? 4.853 -21.017 -32.160 1.00 24.15 265 ASN A O 1
ATOM 1782 N N . LYS A 1 289 ? 3.869 -20.314 -30.248 1.00 24.44 266 LYS A N 1
ATOM 1783 C CA . LYS A 1 289 ? 2.498 -20.405 -30.753 1.00 24.73 266 LYS A CA 1
ATOM 1784 C C . LYS A 1 289 ? 2.342 -19.727 -32.097 1.00 25.05 266 LYS A C 1
ATOM 1785 O O . LYS A 1 289 ? 2.071 -20.398 -33.082 1.00 25.21 266 LYS A O 1
ATOM 1791 N N . SER A 1 290 ? 2.535 -18.408 -32.132 1.00 25.58 267 SER A N 1
ATOM 1792 C CA . SER A 1 290 ? 2.403 -17.614 -33.359 1.00 26.11 267 SER A CA 1
ATOM 1793 C C . SER A 1 290 ? 3.238 -18.180 -34.508 1.00 26.54 267 SER A C 1
ATOM 1794 O O . SER A 1 290 ? 2.812 -18.160 -35.670 1.00 26.67 267 SER A O 1
ATOM 1797 N N . SER A 1 291 ? 4.422 -18.681 -34.162 1.00 26.98 268 SER A N 1
ATOM 1798 C CA . SER A 1 291 ? 5.312 -19.342 -35.107 1.00 27.48 268 SER A CA 1
ATOM 1799 C C . SER A 1 291 ? 4.676 -20.624 -35.647 1.00 27.67 268 SER A C 1
ATOM 1800 O O . SER A 1 291 ? 4.823 -20.944 -36.825 1.00 27.73 268 SER A O 1
ATOM 1803 N N . LEU A 1 292 ? 3.967 -21.343 -34.781 1.00 28.06 269 LEU A N 1
ATOM 1804 C CA . LEU A 1 292 ? 3.287 -22.578 -35.162 1.00 28.50 269 LEU A CA 1
ATOM 1805 C C . LEU A 1 292 ? 2.028 -22.301 -35.962 1.00 28.91 269 LEU A C 1
ATOM 1806 O O . LEU A 1 292 ? 1.732 -23.024 -36.913 1.00 29.14 269 LEU A O 1
ATOM 1811 N N . VAL A 1 293 ? 1.283 -21.266 -35.568 1.00 29.43 270 VAL A N 1
ATOM 1812 C CA . VAL A 1 293 ? 0.078 -20.859 -36.287 1.00 29.76 270 VAL A CA 1
ATOM 1813 C C . VAL A 1 293 ? 0.478 -20.589 -37.725 1.00 30.21 270 VAL A C 1
ATOM 1814 O O . VAL A 1 293 ? -0.096 -21.163 -38.652 1.00 30.34 270 VAL A O 1
ATOM 1818 N N . LYS A 1 294 ? 1.506 -19.759 -37.894 1.00 30.73 271 LYS A N 1
ATOM 1819 C CA . LYS A 1 294 ? 1.976 -19.350 -39.218 1.00 31.38 271 LYS A CA 1
ATOM 1820 C C . LYS A 1 294 ? 2.498 -20.504 -40.079 1.00 31.56 271 LYS A C 1
ATOM 1821 O O . LYS A 1 294 ? 2.456 -20.422 -41.305 1.00 31.54 271 LYS A O 1
ATOM 1827 N N . ARG A 1 295 ? 2.968 -21.575 -39.437 1.00 31.87 272 ARG A N 1
ATOM 1828 C CA . ARG A 1 295 ? 3.365 -22.796 -40.147 1.00 32.14 272 ARG A CA 1
ATOM 1829 C C . ARG A 1 295 ? 2.159 -23.569 -40.673 1.00 32.30 272 ARG A C 1
ATOM 1830 O O . ARG A 1 295 ? 2.126 -23.951 -41.841 1.00 32.26 272 ARG A O 1
ATOM 1838 N N . ILE A 1 296 ? 1.175 -23.791 -39.808 1.00 32.61 273 ILE A N 1
ATOM 1839 C CA . ILE A 1 296 ? -0.067 -24.458 -40.193 1.00 33.13 273 ILE A CA 1
ATOM 1840 C C . ILE A 1 296 ? -0.776 -23.654 -41.288 1.00 33.60 273 ILE A C 1
ATOM 1841 O O . ILE A 1 296 ? -1.420 -24.221 -42.178 1.00 33.73 273 ILE A O 1
ATOM 1846 N N . ASP A 1 297 ? -0.628 -22.332 -41.214 1.00 34.09 274 ASP A N 1
ATOM 1847 C CA . ASP A 1 297 ? -1.204 -21.392 -42.178 1.00 34.37 274 ASP A CA 1
ATOM 1848 C C . ASP A 1 297 ? -0.741 -21.661 -43.614 1.00 34.46 274 ASP A C 1
ATOM 1849 O O . ASP A 1 297 ? -1.555 -21.686 -44.538 1.00 34.60 274 ASP A O 1
ATOM 1854 N N . GLU A 1 298 ? 0.564 -21.879 -43.782 1.00 34.59 275 GLU A N 1
ATOM 1855 C CA . GLU A 1 298 ? 1.191 -21.970 -45.103 1.00 34.72 275 GLU A CA 1
ATOM 1856 C C . GLU A 1 298 ? 0.872 -23.253 -45.865 1.00 34.71 275 GLU A C 1
ATOM 1857 O O . GLU A 1 298 ? 0.639 -23.214 -47.076 1.00 34.81 275 GLU A O 1
ATOM 1863 N N . LEU A 1 299 ? 0.861 -24.379 -45.156 1.00 34.65 276 LEU A N 1
ATOM 1864 C CA . LEU A 1 299 ? 0.541 -25.674 -45.759 1.00 34.78 276 LEU A CA 1
ATOM 1865 C C . LEU A 1 299 ? -0.902 -25.719 -46.280 1.00 34.84 276 LEU A C 1
ATOM 1866 O O . LEU A 1 299 ? -1.171 -26.272 -47.354 1.00 34.85 276 LEU A O 1
ATOM 1871 N N . ARG A 1 300 ? -1.817 -25.123 -45.512 1.00 34.80 277 ARG A N 1
ATOM 1872 C CA . ARG A 1 300 ? -3.205 -24.926 -45.930 1.00 34.69 277 ARG A CA 1
ATOM 1873 C C . ARG A 1 300 ? -3.243 -24.173 -47.259 1.00 34.56 277 ARG A C 1
ATOM 1874 O O . ARG A 1 300 ? -3.953 -24.566 -48.185 1.00 34.59 277 ARG A O 1
ATOM 1882 N N . ALA A 1 301 ? -2.457 -23.101 -47.337 1.00 34.41 278 ALA A N 1
ATOM 1883 C CA . ALA A 1 301 ? -2.358 -22.273 -48.530 1.00 34.33 278 ALA A CA 1
ATOM 1884 C C . ALA A 1 301 ? -1.738 -23.028 -49.703 1.00 34.33 278 ALA A C 1
ATOM 1885 O O . ALA A 1 301 ? -2.185 -22.885 -50.843 1.00 34.23 278 ALA A O 1
ATOM 1887 N N . ASP A 1 302 ? -0.720 -23.839 -49.410 1.00 34.32 279 ASP A N 1
ATOM 1888 C CA . ASP A 1 302 ? 0.065 -24.530 -50.443 1.00 34.33 279 ASP A CA 1
ATOM 1889 C C . ASP A 1 302 ? -0.518 -25.875 -50.897 1.00 34.36 279 ASP A C 1
ATOM 1890 O O . ASP A 1 302 ? 0.042 -26.533 -51.780 1.00 34.38 279 ASP A O 1
ATOM 1895 N N . LYS A 1 303 ? -1.642 -26.266 -50.295 1.00 34.39 280 LYS A N 1
ATOM 1896 C CA . LYS A 1 303 ? -2.348 -27.522 -50.604 1.00 34.37 280 LYS A CA 1
ATOM 1897 C C . LYS A 1 303 ? -1.503 -28.789 -50.389 1.00 34.44 280 LYS A C 1
ATOM 1898 O O . LYS A 1 303 ? -1.765 -29.844 -50.973 1.00 34.48 280 LYS A O 1
ATOM 1904 N N . LYS A 1 304 ? -0.495 -28.668 -49.532 1.00 34.56 281 LYS A N 1
ATOM 1905 C CA . LYS A 1 304 ? 0.257 -29.812 -49.026 1.00 34.71 281 LYS A CA 1
ATOM 1906 C C . LYS A 1 304 ? -0.613 -30.687 -48.109 1.00 34.70 281 LYS A C 1
ATOM 1907 O O . LYS A 1 304 ? -0.180 -31.752 -47.661 1.00 34.55 281 LYS A O 1
ATOM 1913 N N . VAL A 1 305 ? -1.836 -30.228 -47.834 1.00 34.72 282 VAL A N 1
ATOM 1914 C CA . VAL A 1 305 ? -2.775 -30.949 -46.973 1.00 34.60 282 VAL A CA 1
ATOM 1915 C C . VAL A 1 305 ? -4.041 -31.347 -47.734 1.00 34.44 282 VAL A C 1
ATOM 1916 O O . VAL A 1 305 ? -4.264 -32.529 -48.003 1.00 34.38 282 VAL A O 1
ATOM 1920 N N . ASP A 1 306 ? -4.857 -30.347 -48.069 1.00 34.36 283 ASP A N 1
ATOM 1921 C CA . ASP A 1 306 ? -6.159 -30.538 -48.725 1.00 34.27 283 ASP A CA 1
ATOM 1922 C C . ASP A 1 306 ? -7.076 -31.493 -47.955 1.00 34.18 283 ASP A C 1
ATOM 1923 O O . ASP A 1 306 ? -7.005 -31.594 -46.728 1.00 33.95 283 ASP A O 1
ATOM 1925 N N . GLU A 1 310 ? -9.520 -20.518 -42.062 1.00 20.00 287 GLU A N 1
ATOM 1926 C CA . GLU A 1 310 ? -8.976 -21.867 -42.150 1.00 20.00 287 GLU A CA 1
ATOM 1927 C C . GLU A 1 310 ? -8.158 -22.214 -40.911 1.00 20.00 287 GLU A C 1
ATOM 1928 O O . GLU A 1 310 ? -8.352 -23.289 -40.322 1.00 17.75 287 GLU A O 1
ATOM 1934 N N . VAL A 1 311 ? -7.243 -21.330 -40.521 1.00 17.95 288 VAL A N 1
ATOM 1935 C CA . VAL A 1 311 ? -6.399 -21.518 -39.330 1.00 18.21 288 VAL A CA 1
ATOM 1936 C C . VAL A 1 311 ? -6.491 -20.288 -38.426 1.00 18.29 288 VAL A C 1
ATOM 1937 O O . VAL A 1 311 ? -5.847 -19.268 -38.684 1.00 18.35 288 VAL A O 1
ATOM 1941 N N . ARG A 1 312 ? -7.282 -20.381 -37.364 1.00 18.48 289 ARG A N 1
ATOM 1942 C CA . ARG A 1 312 ? -7.480 -19.226 -36.492 1.00 18.82 289 ARG A CA 1
ATOM 1943 C C . ARG A 1 312 ? -6.861 -19.434 -35.129 1.00 19.31 289 ARG A C 1
ATOM 1944 O O . ARG A 1 312 ? -6.990 -20.507 -34.538 1.00 19.39 289 ARG A O 1
ATOM 1952 N N . ASP A 1 313 ? -6.190 -18.400 -34.633 1.00 20.03 290 ASP A N 1
ATOM 1953 C CA . ASP A 1 313 ? -5.637 -18.425 -33.285 1.00 20.74 290 ASP A CA 1
ATOM 1954 C C . ASP A 1 313 ? -6.702 -17.873 -32.352 1.00 20.96 290 ASP A C 1
ATOM 1955 O O . ASP A 1 313 ? -6.797 -16.661 -32.146 1.00 21.22 290 ASP A O 1
ATOM 1960 N N . GLU A 1 314 ? -7.517 -18.770 -31.805 1.00 21.17 291 GLU A N 1
ATOM 1961 C CA . GLU A 1 314 ? -8.645 -18.371 -30.958 1.00 21.11 291 GLU A CA 1
ATOM 1962 C C . GLU A 1 314 ? -8.228 -18.231 -29.504 1.00 21.21 291 GLU A C 1
ATOM 1963 O O . GLU A 1 314 ? -9.074 -18.191 -28.607 1.00 20.93 291 GLU A O 1
ATOM 1969 N N . THR A 1 315 ? -6.919 -18.167 -29.279 1.00 21.50 292 THR A N 1
ATOM 1970 C CA . THR A 1 315 ? -6.384 -17.906 -27.955 1.00 21.77 292 THR A CA 1
ATOM 1971 C C . THR A 1 315 ? -6.880 -16.556 -27.435 1.00 22.02 292 THR A C 1
ATOM 1972 O O . THR A 1 315 ? -6.860 -15.545 -28.149 1.00 21.66 292 THR A O 1
ATOM 1976 N N . ASP A 1 316 ? -7.367 -16.582 -26.199 1.00 22.44 293 ASP A N 1
ATOM 1977 C CA . ASP A 1 316 ? -7.587 -15.390 -25.396 1.00 22.85 293 ASP A CA 1
ATOM 1978 C C . ASP A 1 316 ? -7.025 -15.663 -24.011 1.00 23.10 293 ASP A C 1
ATOM 1979 O O . ASP A 1 316 ? -6.476 -16.745 -23.765 1.00 23.34 293 ASP A O 1
ATOM 1984 N N . ARG A 1 317 ? -7.163 -14.698 -23.107 1.00 23.27 294 ARG A N 1
ATOM 1985 C CA . ARG A 1 317 ? -6.498 -14.769 -21.797 1.00 23.50 294 ARG A CA 1
ATOM 1986 C C . ARG A 1 317 ? -6.951 -15.934 -20.911 1.00 22.91 294 ARG A C 1
ATOM 1987 O O . ARG A 1 317 ? -6.364 -16.172 -19.858 1.00 22.77 294 ARG A O 1
ATOM 1995 N N . THR A 1 318 ? -7.972 -16.664 -21.363 1.00 22.44 295 THR A N 1
ATOM 1996 C CA . THR A 1 318 ? -8.512 -17.826 -20.649 1.00 21.95 295 THR A CA 1
ATOM 1997 C C . THR A 1 318 ? -7.525 -18.992 -20.653 1.00 21.48 295 THR A C 1
ATOM 1998 O O . THR A 1 318 ? -7.067 -19.431 -19.596 1.00 21.72 295 THR A O 1
ATOM 2002 N N . GLY A 1 319 ? -7.218 -19.486 -21.852 1.00 20.76 296 GLY A N 1
ATOM 2003 C CA . GLY A 1 319 ? -6.242 -20.549 -22.064 1.00 19.29 296 GLY A CA 1
ATOM 2004 C C . GLY A 1 319 ? -5.890 -20.572 -23.535 1.00 18.57 296 GLY A C 1
ATOM 2005 O O . GLY A 1 319 ? -6.432 -19.796 -24.319 1.00 18.55 296 GLY A O 1
ATOM 2006 N N . LEU A 1 320 ? -4.974 -21.453 -23.913 1.00 17.95 297 LEU A N 1
ATOM 2007 C CA . LEU A 1 320 ? -4.584 -21.609 -25.311 1.00 17.20 297 LEU A CA 1
ATOM 2008 C C . LEU A 1 320 ? -5.655 -22.383 -26.075 1.00 16.50 297 LEU A C 1
ATOM 2009 O O . LEU A 1 320 ? -6.213 -23.362 -25.570 1.00 16.00 297 LEU A O 1
ATOM 2014 N N . ARG A 1 321 ? -5.927 -21.926 -27.293 1.00 15.99 298 ARG A N 1
ATOM 2015 C CA . ARG A 1 321 ? -6.896 -22.555 -28.169 1.00 15.62 298 ARG A CA 1
ATOM 2016 C C . ARG A 1 321 ? -6.587 -22.183 -29.617 1.00 15.65 298 ARG A C 1
ATOM 2017 O O . ARG A 1 321 ? -6.683 -21.010 -29.999 1.00 15.55 298 ARG A O 1
ATOM 2025 N N . ILE A 1 322 ? -6.196 -23.181 -30.410 1.00 15.58 299 ILE A N 1
ATOM 2026 C CA . ILE A 1 322 ? -5.995 -22.994 -31.848 1.00 15.69 299 ILE A CA 1
ATOM 2027 C C . ILE A 1 322 ? -6.990 -23.832 -32.657 1.00 15.73 299 ILE A C 1
ATOM 2028 O O . ILE A 1 322 ? -7.000 -25.065 -32.556 1.00 15.96 299 ILE A O 1
ATOM 2033 N N . ALA A 1 323 ? -7.805 -23.157 -33.468 1.00 15.46 300 ALA A N 1
ATOM 2034 C CA . ALA A 1 323 ? -8.851 -23.823 -34.257 1.00 15.32 300 ALA A CA 1
ATOM 2035 C C . ALA A 1 323 ? -8.480 -24.016 -35.721 1.00 15.12 300 ALA A C 1
ATOM 2036 O O . ALA A 1 323 ? -8.013 -23.088 -36.398 1.00 14.83 300 ALA A O 1
ATOM 2038 N N . ILE A 1 324 ? -8.706 -25.232 -36.197 1.00 15.24 301 ILE A N 1
ATOM 2039 C CA . ILE A 1 324 ? -8.555 -25.536 -37.610 1.00 15.92 301 ILE A CA 1
ATOM 2040 C C . ILE A 1 324 ? -9.762 -26.305 -38.162 1.00 16.33 301 ILE A C 1
ATOM 2041 O O . ILE A 1 324 ? -10.224 -27.271 -37.545 1.00 16.48 301 ILE A O 1
ATOM 2046 N N . GLU A 1 325 ? -10.267 -25.864 -39.316 1.00 16.52 302 GLU A N 1
ATOM 2047 C CA . GLU A 1 325 ? -11.376 -26.537 -40.000 1.00 16.96 302 GLU A CA 1
ATOM 2048 C C . GLU A 1 325 ? -11.093 -26.678 -41.496 1.00 16.95 302 GLU A C 1
ATOM 2049 O O . GLU A 1 325 ? -10.389 -25.845 -42.077 1.00 17.14 302 GLU A O 1
ATOM 2055 N N . LEU A 1 326 ? -11.642 -27.737 -42.101 1.00 16.85 303 LEU A N 1
ATOM 2056 C CA . LEU A 1 326 ? -11.573 -27.976 -43.551 1.00 16.58 303 LEU A CA 1
ATOM 2057 C C . LEU A 1 326 ? -12.778 -28.786 -44.030 1.00 16.38 303 LEU A C 1
ATOM 2058 O O . LEU A 1 326 ? -13.035 -28.896 -45.231 1.00 16.18 303 LEU A O 1
ATOM 2060 N N . GLU A 1 333 ? -6.293 -38.841 -36.609 1.00 31.12 310 GLU A N 1
ATOM 2061 C CA . GLU A 1 333 ? -6.583 -39.273 -37.972 1.00 30.91 310 GLU A CA 1
ATOM 2062 C C . GLU A 1 333 ? -5.514 -38.805 -38.956 1.00 30.95 310 GLU A C 1
ATOM 2063 O O . GLU A 1 333 ? -4.545 -38.157 -38.560 1.00 30.89 310 GLU A O 1
ATOM 2069 N N . SER A 1 334 ? -5.712 -39.126 -40.235 1.00 30.99 311 SER A N 1
ATOM 2070 C CA . SER A 1 334 ? -4.703 -38.908 -41.280 1.00 30.97 311 SER A CA 1
ATOM 2071 C C . SER A 1 334 ? -4.130 -37.490 -41.342 1.00 30.90 311 SER A C 1
ATOM 2072 O O . SER A 1 334 ? -2.931 -37.312 -41.547 1.00 30.89 311 SER A O 1
ATOM 2075 N N . ILE A 1 335 ? -4.984 -36.491 -41.157 1.00 30.82 312 ILE A N 1
ATOM 2076 C CA . ILE A 1 335 ? -4.556 -35.094 -41.217 1.00 30.77 312 ILE A CA 1
ATOM 2077 C C . ILE A 1 335 ? -3.856 -34.660 -39.928 1.00 30.79 312 ILE A C 1
ATOM 2078 O O . ILE A 1 335 ? -2.944 -33.824 -39.947 1.00 30.68 312 ILE A O 1
ATOM 2083 N N . LYS A 1 336 ? -4.292 -35.240 -38.812 1.00 30.72 313 LYS A N 1
ATOM 2084 C CA . LYS A 1 336 ? -3.658 -35.023 -37.526 1.00 30.60 313 LYS A CA 1
ATOM 2085 C C . LYS A 1 336 ? -2.284 -35.699 -37.569 1.00 30.39 313 LYS A C 1
ATOM 2086 O O . LYS A 1 336 ? -1.291 -35.124 -37.119 1.00 30.57 313 LYS A O 1
ATOM 2092 N N . ASN A 1 337 ? -2.233 -36.900 -38.146 1.00 30.02 314 ASN A N 1
ATOM 2093 C CA . ASN A 1 337 ? -0.980 -37.640 -38.326 1.00 29.71 314 ASN A CA 1
ATOM 2094 C C . ASN A 1 337 ? -0.033 -37.031 -39.357 1.00 29.49 314 ASN A C 1
ATOM 2095 O O . ASN A 1 337 ? 1.162 -37.311 -39.339 1.00 29.61 314 ASN A O 1
ATOM 2100 N N . TYR A 1 338 ? -0.560 -36.213 -40.262 1.00 29.23 315 TYR A N 1
ATOM 2101 C CA . TYR A 1 338 ? 0.290 -35.544 -41.239 1.00 28.94 315 TYR A CA 1
ATOM 2102 C C . TYR A 1 338 ? 0.962 -34.324 -40.632 1.00 28.76 315 TYR A C 1
ATOM 2103 O O . TYR A 1 338 ? 2.136 -34.054 -40.894 1.00 28.57 315 TYR A O 1
ATOM 2112 N N . LEU A 1 339 ? 0.196 -33.586 -39.836 1.00 28.66 316 LEU A N 1
ATOM 2113 C CA . LEU A 1 339 ? 0.612 -32.279 -39.354 1.00 28.70 316 LEU A CA 1
ATOM 2114 C C . LEU A 1 339 ? 1.695 -32.439 -38.304 1.00 28.67 316 LEU A C 1
ATOM 2115 O O . LEU A 1 339 ? 2.642 -31.651 -38.251 1.00 28.74 316 LEU A O 1
ATOM 2120 N N . TYR A 1 340 ? 1.544 -33.481 -37.487 1.00 28.60 317 TYR A N 1
ATOM 2121 C CA . TYR A 1 340 ? 2.568 -33.928 -36.544 1.00 28.23 317 TYR A CA 1
ATOM 2122 C C . TYR A 1 340 ? 3.981 -33.921 -37.143 1.00 28.38 317 TYR A C 1
ATOM 2123 O O . TYR A 1 340 ? 4.942 -33.499 -36.484 1.00 28.64 317 TYR A O 1
ATOM 2132 N N . LYS A 1 341 ? 4.094 -34.392 -38.386 1.00 28.40 318 LYS A N 1
ATOM 2133 C CA . LYS A 1 341 ? 5.388 -34.603 -39.046 1.00 28.67 318 LYS A CA 1
ATOM 2134 C C . LYS A 1 341 ? 6.043 -33.318 -39.566 1.00 28.64 318 LYS A C 1
ATOM 2135 O O . LYS A 1 341 ? 7.051 -32.867 -39.013 1.00 28.77 318 LYS A O 1
ATOM 2141 N N . ASN A 1 342 ? 5.468 -32.737 -40.617 1.00 28.69 319 ASN A N 1
ATOM 2142 C CA . ASN A 1 342 ? 5.988 -31.512 -41.240 1.00 28.65 319 ASN A CA 1
ATOM 2143 C C . ASN A 1 342 ? 5.792 -30.218 -40.424 1.00 28.50 319 ASN A C 1
ATOM 2144 O O . ASN A 1 342 ? 5.663 -29.128 -41.002 1.00 28.47 319 ASN A O 1
ATOM 2149 N N . SER A 1 343 ? 5.771 -30.340 -39.094 1.00 28.17 320 SER A N 1
ATOM 2150 C CA . SER A 1 343 ? 5.657 -29.180 -38.208 1.00 28.03 320 SER A CA 1
ATOM 2151 C C . SER A 1 343 ? 6.021 -29.478 -36.755 1.00 27.90 320 SER A C 1
ATOM 2152 O O . SER A 1 343 ? 6.319 -30.619 -36.377 1.00 27.91 320 SER A O 1
ATOM 2155 N N . ASP A 1 344 ? 5.985 -28.433 -35.939 1.00 27.63 321 ASP A N 1
ATOM 2156 C CA . ASP A 1 344 ? 6.221 -28.571 -34.517 1.00 27.41 321 ASP A CA 1
ATOM 2157 C C . ASP A 1 344 ? 4.917 -28.749 -33.730 1.00 27.17 321 ASP A C 1
ATOM 2158 O O . ASP A 1 344 ? 4.808 -28.305 -32.587 1.00 27.18 321 ASP A O 1
ATOM 2163 N N . LEU A 1 345 ? 3.929 -29.398 -34.350 1.00 27.01 322 LEU A N 1
ATOM 2164 C CA . LEU A 1 345 ? 2.716 -29.818 -33.644 1.00 26.78 322 LEU A CA 1
ATOM 2165 C C . LEU A 1 345 ? 3.081 -31.031 -32.821 1.00 26.62 322 LEU A C 1
ATOM 2166 O O . LEU A 1 345 ? 2.579 -31.225 -31.714 1.00 26.82 322 LEU A O 1
ATOM 2171 N N . GLN A 1 346 ? 3.945 -31.855 -33.401 1.00 26.45 323 GLN A N 1
ATOM 2172 C CA . GLN A 1 346 ? 4.684 -32.863 -32.666 1.00 26.37 323 GLN A CA 1
ATOM 2173 C C . GLN A 1 346 ? 6.159 -32.459 -32.730 1.00 26.08 323 GLN A C 1
ATOM 2174 O O . GLN A 1 346 ? 6.656 -32.046 -33.786 1.00 26.57 323 GLN A O 1
ATOM 2180 N N . ILE A 1 347 ? 6.833 -32.566 -31.594 1.00 25.26 324 ILE A N 1
ATOM 2181 C CA . ILE A 1 347 ? 8.218 -32.170 -31.452 1.00 24.84 324 ILE A CA 1
ATOM 2182 C C . ILE A 1 347 ? 8.961 -33.323 -30.776 1.00 24.69 324 ILE A C 1
ATOM 2183 O O . ILE A 1 347 ? 8.346 -34.162 -30.112 1.00 24.55 324 ILE A O 1
ATOM 2188 N N . SER A 1 348 ? 10.276 -33.378 -30.949 1.00 24.44 325 SER A N 1
ATOM 2189 C CA . SER A 1 348 ? 11.088 -34.272 -30.131 1.00 24.15 325 SER A CA 1
ATOM 2190 C C . SER A 1 348 ? 11.945 -33.476 -29.164 1.00 23.68 325 SER A C 1
ATOM 2191 O O . SER A 1 348 ? 12.425 -32.388 -29.482 1.00 23.65 325 SER A O 1
ATOM 2194 N N . TYR A 1 349 ? 12.098 -34.025 -27.970 1.00 23.21 326 TYR A N 1
ATOM 2195 C CA . TYR A 1 349 ? 12.931 -33.449 -26.943 1.00 22.79 326 TYR A CA 1
ATOM 2196 C C . TYR A 1 349 ? 14.059 -34.437 -26.663 1.00 22.55 326 TYR A C 1
ATOM 2197 O O . TYR A 1 349 ? 13.827 -35.651 -26.628 1.00 22.72 326 TYR A O 1
ATOM 2206 N N . ASN A 1 350 ? 15.277 -33.925 -26.485 1.00 22.03 327 ASN A N 1
ATOM 2207 C CA . ASN A 1 350 ? 16.436 -34.770 -26.125 1.00 21.24 327 ASN A CA 1
ATOM 2208 C C . ASN A 1 350 ? 17.115 -34.297 -24.859 1.00 20.70 327 ASN A C 1
ATOM 2209 O O . ASN A 1 350 ? 17.720 -33.224 -24.846 1.00 20.85 327 ASN A O 1
ATOM 2214 N N . PHE A 1 351 ? 17.035 -35.101 -23.803 1.00 20.02 328 PHE A N 1
ATOM 2215 C CA . PHE A 1 351 ? 17.723 -34.783 -22.554 1.00 19.36 328 PHE A CA 1
ATOM 2216 C C . PHE A 1 351 ? 19.216 -34.587 -22.794 1.00 19.38 328 PHE A C 1
ATOM 2217 O O . PHE A 1 351 ? 19.855 -35.378 -23.495 1.00 19.46 328 PHE A O 1
ATOM 2225 N N . ASN A 1 352 ? 19.768 -33.525 -22.221 1.00 19.26 329 ASN A N 1
ATOM 2226 C CA . ASN A 1 352 ? 21.217 -33.380 -22.128 1.00 18.74 329 ASN A CA 1
ATOM 2227 C C . ASN A 1 352 ? 21.514 -32.844 -20.763 1.00 18.49 329 ASN A C 1
ATOM 2228 O O . ASN A 1 352 ? 21.757 -31.653 -20.575 1.00 18.32 329 ASN A O 1
ATOM 2233 N N . MET A 1 353 ? 21.465 -33.734 -19.796 1.00 18.46 330 MET A N 1
ATOM 2234 C CA . MET A 1 353 ? 21.474 -33.301 -18.425 1.00 19.34 330 MET A CA 1
ATOM 2235 C C . MET A 1 353 ? 22.878 -33.017 -17.943 1.00 19.50 330 MET A C 1
ATOM 2236 O O . MET A 1 353 ? 23.574 -33.893 -17.446 1.00 19.80 330 MET A O 1
ATOM 2241 N N . VAL A 1 354 ? 23.282 -31.765 -18.126 1.00 19.64 331 VAL A N 1
ATOM 2242 C CA . VAL A 1 354 ? 24.585 -31.281 -17.687 1.00 19.57 331 VAL A CA 1
ATOM 2243 C C . VAL A 1 354 ? 24.414 -30.122 -16.683 1.00 20.00 331 VAL A C 1
ATOM 2244 O O . VAL A 1 354 ? 23.648 -29.186 -16.927 1.00 19.69 331 VAL A O 1
ATOM 2248 N N . ALA A 1 355 ? 25.126 -30.199 -15.557 1.00 20.52 332 ALA A N 1
ATOM 2249 C CA . ALA A 1 355 ? 25.142 -29.129 -14.554 1.00 20.93 332 ALA A CA 1
ATOM 2250 C C . ALA A 1 355 ? 26.503 -29.076 -13.845 1.00 21.61 332 ALA A C 1
ATOM 2251 O O . ALA A 1 355 ? 27.398 -29.859 -14.157 1.00 22.16 332 ALA A O 1
ATOM 2253 N N . ILE A 1 356 ? 26.663 -28.155 -12.900 1.00 21.86 333 ILE A N 1
ATOM 2254 C CA . ILE A 1 356 ? 27.958 -27.934 -12.279 1.00 21.90 333 ILE A CA 1
ATOM 2255 C C . ILE A 1 356 ? 28.084 -28.638 -10.939 1.00 22.65 333 ILE A C 1
ATOM 2256 O O . ILE A 1 356 ? 27.560 -28.172 -9.912 1.00 22.67 333 ILE A O 1
ATOM 2261 N N . SER A 1 357 ? 28.796 -29.762 -10.966 1.00 23.47 334 SER A N 1
ATOM 2262 C CA . SER A 1 357 ? 29.152 -30.478 -9.756 1.00 24.40 334 SER A CA 1
ATOM 2263 C C . SER A 1 357 ? 30.630 -30.332 -9.479 1.00 25.10 334 SER A C 1
ATOM 2264 O O . SER A 1 357 ? 31.476 -30.493 -10.382 1.00 25.65 334 SER A O 1
ATOM 2267 N N . ASP A 1 358 ? 30.936 -30.011 -8.224 1.00 25.69 335 ASP A N 1
ATOM 2268 C CA . ASP A 1 358 ? 32.306 -30.031 -7.717 1.00 26.40 335 ASP A CA 1
ATOM 2269 C C . ASP A 1 358 ? 33.270 -29.209 -8.580 1.00 26.12 335 ASP A C 1
ATOM 2270 O O . ASP A 1 358 ? 34.436 -29.572 -8.732 1.00 26.34 335 ASP A O 1
ATOM 2275 N N . GLY A 1 359 ? 32.778 -28.111 -9.150 1.00 25.70 336 GLY A N 1
ATOM 2276 C CA . GLY A 1 359 ? 33.635 -27.204 -9.908 1.00 24.90 336 GLY A CA 1
ATOM 2277 C C . GLY A 1 359 ? 33.518 -27.279 -11.416 1.00 24.58 336 GLY A C 1
ATOM 2278 O O . GLY A 1 359 ? 33.608 -26.259 -12.092 1.00 24.19 336 GLY A O 1
ATOM 2279 N N . ARG A 1 360 ? 33.321 -28.477 -11.955 1.00 24.55 337 ARG A N 1
ATOM 2280 C CA . ARG A 1 360 ? 33.243 -28.630 -13.407 1.00 24.72 337 ARG A CA 1
ATOM 2281 C C . ARG A 1 360 ? 31.872 -29.103 -13.898 1.00 23.68 337 ARG A C 1
ATOM 2282 O O . ARG A 1 360 ? 31.089 -29.635 -13.121 1.00 23.50 337 ARG A O 1
ATOM 2290 N N . PRO A 1 361 ? 31.585 -28.888 -15.198 1.00 23.02 338 PRO A N 1
ATOM 2291 C CA . PRO A 1 361 ? 30.461 -29.458 -15.944 1.00 22.38 338 PRO A CA 1
ATOM 2292 C C . PRO A 1 361 ? 30.442 -30.991 -15.949 1.00 22.07 338 PRO A C 1
ATOM 2293 O O . PRO A 1 361 ? 31.358 -31.612 -16.453 1.00 22.15 338 PRO A O 1
ATOM 2297 N N . LYS A 1 362 ? 29.387 -31.587 -15.411 1.00 21.96 339 LYS A N 1
ATOM 2298 C CA . LYS A 1 362 ? 29.266 -33.040 -15.299 1.00 21.85 339 LYS A CA 1
ATOM 2299 C C . LYS A 1 362 ? 27.903 -33.488 -15.884 1.00 21.85 339 LYS A C 1
ATOM 2300 O O . LYS A 1 362 ? 26.847 -33.054 -15.402 1.00 22.03 339 LYS A O 1
ATOM 2306 N N . LEU A 1 363 ? 27.932 -34.315 -16.938 1.00 21.56 340 LEU A N 1
ATOM 2307 C CA . LEU A 1 363 ? 26.743 -35.000 -17.466 1.00 21.20 340 LEU A CA 1
ATOM 2308 C C . LEU A 1 363 ? 26.347 -36.099 -16.496 1.00 21.69 340 LEU A C 1
ATOM 2309 O O . LEU A 1 363 ? 27.184 -36.932 -16.137 1.00 22.01 340 LEU A O 1
ATOM 2314 N N . MET A 1 364 ? 25.084 -36.104 -16.069 1.00 21.75 341 MET A N 1
ATOM 2315 C CA . MET A 1 364 ? 24.660 -36.991 -14.997 1.00 22.28 341 MET A CA 1
ATOM 2316 C C . MET A 1 364 ? 23.227 -37.454 -15.082 1.00 21.95 341 MET A C 1
ATOM 2317 O O . MET A 1 364 ? 22.357 -36.727 -15.529 1.00 22.77 341 MET A O 1
ATOM 2322 N N . GLY A 1 365 ? 22.992 -38.681 -14.645 1.00 21.71 342 GLY A N 1
ATOM 2323 C CA . GLY A 1 365 ? 21.664 -39.260 -14.647 1.00 21.14 342 GLY A CA 1
ATOM 2324 C C . GLY A 1 365 ? 20.970 -38.886 -13.360 1.00 21.13 342 GLY A C 1
ATOM 2325 O O . GLY A 1 365 ? 21.494 -38.087 -12.578 1.00 21.29 342 GLY A O 1
ATOM 2326 N N . ILE A 1 366 ? 19.807 -39.487 -13.120 1.00 21.10 343 ILE A N 1
ATOM 2327 C CA . ILE A 1 366 ? 18.916 -39.037 -12.051 1.00 21.17 343 ILE A CA 1
ATOM 2328 C C . ILE A 1 366 ? 19.450 -39.227 -10.621 1.00 21.34 343 ILE A C 1
ATOM 2329 O O . ILE A 1 366 ? 19.197 -38.381 -9.736 1.00 21.81 343 ILE A O 1
ATOM 2334 N N . ARG A 1 367 ? 20.171 -40.328 -10.384 1.00 20.79 344 ARG A N 1
ATOM 2335 C CA . ARG A 1 367 ? 20.639 -40.611 -9.035 1.00 20.31 344 ARG A CA 1
ATOM 2336 C C . ARG A 1 367 ? 21.867 -39.810 -8.625 1.00 20.20 344 ARG A C 1
ATOM 2337 O O . ARG A 1 367 ? 22.066 -39.555 -7.432 1.00 20.11 344 ARG A O 1
ATOM 2345 N N . GLN A 1 368 ? 22.655 -39.360 -9.598 1.00 19.81 345 GLN A N 1
ATOM 2346 C CA . GLN A 1 368 ? 23.767 -38.479 -9.273 1.00 19.93 345 GLN A CA 1
ATOM 2347 C C . GLN A 1 368 ? 23.214 -37.121 -8.859 1.00 19.33 345 GLN A C 1
ATOM 2348 O O . GLN A 1 368 ? 23.661 -36.512 -7.876 1.00 18.94 345 GLN A O 1
ATOM 2354 N N . ILE A 1 369 ? 22.219 -36.667 -9.615 1.00 18.51 346 ILE A N 1
ATOM 2355 C CA . ILE A 1 369 ? 21.526 -35.432 -9.310 1.00 17.49 346 ILE A CA 1
ATOM 2356 C C . ILE A 1 369 ? 20.811 -35.501 -7.958 1.00 18.04 346 ILE A C 1
ATOM 2357 O O . ILE A 1 369 ? 20.946 -34.576 -7.143 1.00 18.53 346 ILE A O 1
ATOM 2362 N N . ILE A 1 370 ? 20.073 -36.579 -7.677 1.00 17.85 347 ILE A N 1
ATOM 2363 C CA . ILE A 1 370 ? 19.419 -36.631 -6.363 1.00 17.51 347 ILE A CA 1
ATOM 2364 C C . ILE A 1 370 ? 20.507 -36.686 -5.291 1.00 17.62 347 ILE A C 1
ATOM 2365 O O . ILE A 1 370 ? 20.419 -36.018 -4.260 1.00 17.22 347 ILE A O 1
ATOM 2370 N N . ASP A 1 371 ? 21.554 -37.457 -5.572 1.00 18.12 348 ASP A N 1
ATOM 2371 C CA . ASP A 1 371 ? 22.691 -37.595 -4.667 1.00 18.32 348 ASP A CA 1
ATOM 2372 C C . ASP A 1 371 ? 23.349 -36.230 -4.397 1.00 18.11 348 ASP A C 1
ATOM 2373 O O . ASP A 1 371 ? 23.619 -35.872 -3.240 1.00 17.94 348 ASP A O 1
ATOM 2378 N N . SER A 1 372 ? 23.578 -35.458 -5.458 1.00 17.56 349 SER A N 1
ATOM 2379 C CA . SER A 1 372 ? 24.221 -34.170 -5.296 1.00 17.31 349 SER A CA 1
ATOM 2380 C C . SER A 1 372 ? 23.358 -33.250 -4.461 1.00 18.00 349 SER A C 1
ATOM 2381 O O . SER A 1 372 ? 23.862 -32.656 -3.521 1.00 18.89 349 SER A O 1
ATOM 2384 N N . TYR A 1 373 ? 22.061 -33.161 -4.783 1.00 18.11 350 TYR A N 1
ATOM 2385 C CA . TYR A 1 373 ? 21.097 -32.404 -3.984 1.00 17.60 350 TYR A CA 1
ATOM 2386 C C . TYR A 1 373 ? 21.104 -32.811 -2.507 1.00 17.12 350 TYR A C 1
ATOM 2387 O O . TYR A 1 373 ? 21.136 -31.963 -1.602 1.00 16.61 350 TYR A O 1
ATOM 2396 N N . LEU A 1 374 ? 21.069 -34.117 -2.265 1.00 16.70 351 LEU A N 1
ATOM 2397 C CA . LEU A 1 374 ? 21.081 -34.615 -0.895 1.00 16.62 351 LEU A CA 1
ATOM 2398 C C . LEU A 1 374 ? 22.349 -34.182 -0.147 1.00 16.46 351 LEU A C 1
ATOM 2399 O O . LEU A 1 374 ? 22.273 -33.680 0.978 1.00 16.69 351 LEU A O 1
ATOM 2404 N N . ASN A 1 375 ? 23.510 -34.330 -0.779 1.00 16.13 352 ASN A N 1
ATOM 2405 C CA . ASN A 1 375 ? 24.735 -33.888 -0.149 1.00 15.84 352 ASN A CA 1
ATOM 2406 C C . ASN A 1 375 ? 24.664 -32.411 0.221 1.00 15.96 352 ASN A C 1
ATOM 2407 O O . ASN A 1 375 ? 25.021 -32.017 1.325 1.00 16.01 352 ASN A O 1
ATOM 2412 N N . HIS A 1 376 ? 24.167 -31.609 -0.703 1.00 16.21 353 HIS A N 1
ATOM 2413 C CA . HIS A 1 376 ? 23.882 -30.206 -0.457 1.00 17.19 353 HIS A CA 1
ATOM 2414 C C . HIS A 1 376 ? 22.975 -29.961 0.746 1.00 17.94 353 HIS A C 1
ATOM 2415 O O . HIS A 1 376 ? 23.312 -29.114 1.599 1.00 18.69 353 HIS A O 1
ATOM 2422 N N . GLN A 1 377 ? 21.844 -30.683 0.826 1.00 17.56 354 GLN A N 1
ATOM 2423 C CA . GLN A 1 377 ? 20.943 -30.553 1.967 1.00 17.36 354 GLN A CA 1
ATOM 2424 C C . GLN A 1 377 ? 21.625 -30.907 3.268 1.00 17.43 354 GLN A C 1
ATOM 2425 O O . GLN A 1 377 ? 21.554 -30.157 4.235 1.00 17.46 354 GLN A O 1
ATOM 2431 N N . ILE A 1 378 ? 22.282 -32.062 3.296 1.00 17.48 355 ILE A N 1
ATOM 2432 C CA . ILE A 1 378 ? 23.057 -32.448 4.468 1.00 17.22 355 ILE A CA 1
ATOM 2433 C C . ILE A 1 378 ? 24.010 -31.312 4.873 1.00 17.68 355 ILE A C 1
ATOM 2434 O O . ILE A 1 378 ? 24.089 -30.946 6.045 1.00 17.76 355 ILE A O 1
ATOM 2439 N N . GLU A 1 379 ? 24.715 -30.739 3.905 1.00 17.60 356 GLU A N 1
ATOM 2440 C CA . GLU A 1 379 ? 25.646 -29.674 4.222 1.00 18.20 356 GLU A CA 1
ATOM 2441 C C . GLU A 1 379 ? 24.858 -28.517 4.844 1.00 18.33 356 GLU A C 1
ATOM 2442 O O . GLU A 1 379 ? 25.156 -28.092 5.977 1.00 18.32 356 GLU A O 1
ATOM 2448 N N . VAL A 1 380 ? 23.837 -28.046 4.121 1.00 18.08 357 VAL A N 1
ATOM 2449 C CA . VAL A 1 380 ? 22.989 -26.954 4.588 1.00 18.24 357 VAL A CA 1
ATOM 2450 C C . VAL A 1 380 ? 22.476 -27.200 6.008 1.00 18.52 357 VAL A C 1
ATOM 2451 O O . VAL A 1 380 ? 22.696 -26.388 6.903 1.00 18.81 357 VAL A O 1
ATOM 2455 N N . VAL A 1 381 ? 21.808 -28.323 6.215 1.00 18.83 358 VAL A N 1
ATOM 2456 C CA . VAL A 1 381 ? 21.107 -28.550 7.464 1.00 19.44 358 VAL A CA 1
ATOM 2457 C C . VAL A 1 381 ? 22.093 -28.678 8.612 1.00 20.47 358 VAL A C 1
ATOM 2458 O O . VAL A 1 381 ? 21.875 -28.086 9.668 1.00 21.43 358 VAL A O 1
ATOM 2462 N N . ALA A 1 382 ? 23.195 -29.406 8.398 1.00 21.11 359 ALA A N 1
ATOM 2463 C CA . ALA A 1 382 ? 24.276 -29.480 9.387 1.00 21.10 359 ALA A CA 1
ATOM 2464 C C . ALA A 1 382 ? 24.844 -28.106 9.697 1.00 21.16 359 ALA A C 1
ATOM 2465 O O . ALA A 1 382 ? 25.152 -27.824 10.844 1.00 21.53 359 ALA A O 1
ATOM 2467 N N . ASN A 1 383 ? 24.971 -27.249 8.687 1.00 21.26 360 ASN A N 1
ATOM 2468 C CA . ASN A 1 383 ? 25.481 -25.898 8.922 1.00 21.45 360 ASN A CA 1
ATOM 2469 C C . ASN A 1 383 ? 24.478 -25.009 9.653 1.00 21.95 360 ASN A C 1
ATOM 2470 O O . ASN A 1 383 ? 24.870 -24.201 10.503 1.00 21.97 360 ASN A O 1
ATOM 2475 N N . ARG A 1 384 ? 23.190 -25.175 9.339 1.00 22.48 361 ARG A N 1
ATOM 2476 C CA . ARG A 1 384 ? 22.116 -24.454 10.044 1.00 22.90 361 ARG A CA 1
ATOM 2477 C C . ARG A 1 384 ? 22.075 -24.860 11.509 1.00 23.26 361 ARG A C 1
ATOM 2478 O O . ARG A 1 384 ? 21.983 -24.019 12.401 1.00 23.59 361 ARG A O 1
ATOM 2486 N N . THR A 1 385 ? 22.147 -26.159 11.741 1.00 23.73 362 THR A N 1
ATOM 2487 C CA . THR A 1 385 ? 22.072 -26.707 13.087 1.00 24.43 362 THR A CA 1
ATOM 2488 C C . THR A 1 385 ? 23.234 -26.228 13.938 1.00 25.13 362 THR A C 1
ATOM 2489 O O . THR A 1 385 ? 23.034 -25.903 15.101 1.00 24.99 362 THR A O 1
ATOM 2493 N N . LYS A 1 386 ? 24.435 -26.176 13.351 1.00 26.27 363 LYS A N 1
ATOM 2494 C CA . LYS A 1 386 ? 25.620 -25.709 14.071 1.00 27.41 363 LYS 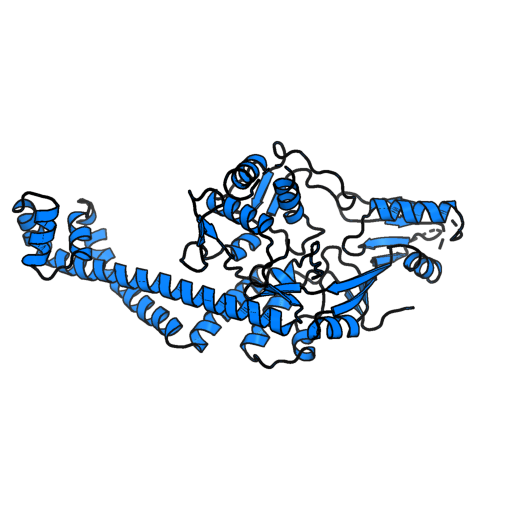A CA 1
ATOM 2495 C C . LYS A 1 386 ? 25.496 -24.230 14.376 1.00 27.81 363 LYS A C 1
ATOM 2496 O O . LYS A 1 386 ? 25.904 -23.783 15.456 1.00 27.95 363 LYS A O 1
ATOM 2502 N N . PHE A 1 387 ? 24.920 -23.485 13.427 1.00 28.04 364 PHE A N 1
ATOM 2503 C CA . PHE A 1 387 ? 24.653 -22.064 13.620 1.00 28.23 364 PHE A CA 1
ATOM 2504 C C . PHE A 1 387 ? 23.683 -21.868 14.768 1.00 28.54 364 PHE A C 1
ATOM 2505 O O . PHE A 1 387 ? 23.939 -21.059 15.665 1.00 28.89 364 PHE A O 1
ATOM 2513 N N . GLU A 1 388 ? 22.585 -22.618 14.756 1.00 28.75 365 GLU A N 1
ATOM 2514 C CA . GLU A 1 388 ? 21.560 -22.449 15.782 1.00 29.42 365 GLU A CA 1
ATOM 2515 C C . GLU A 1 388 ? 22.044 -22.945 17.135 1.00 29.23 365 GLU A C 1
ATOM 2516 O O . GLU A 1 388 ? 21.573 -22.485 18.166 1.00 29.43 365 GLU A O 1
ATOM 2522 N N . LEU A 1 389 ? 22.997 -23.872 17.130 1.00 29.55 366 LEU A N 1
ATOM 2523 C CA . LEU A 1 389 ? 23.557 -24.405 18.378 1.00 29.79 366 LEU A CA 1
ATOM 2524 C C . LEU A 1 389 ? 24.530 -23.418 19.012 1.00 30.27 366 LEU A C 1
ATOM 2525 O O . LEU A 1 389 ? 24.468 -23.164 20.210 1.00 29.80 366 LEU A O 1
ATOM 2530 N N . ASP A 1 390 ? 25.424 -22.862 18.198 1.00 31.36 367 ASP A N 1
ATOM 2531 C CA . ASP A 1 390 ? 26.397 -21.894 18.691 1.00 32.51 367 ASP A CA 1
ATOM 2532 C C . ASP A 1 390 ? 25.674 -20.728 19.345 1.00 32.80 367 ASP A C 1
ATOM 2533 O O . ASP A 1 390 ? 26.031 -20.333 20.455 1.00 33.04 367 ASP A O 1
ATOM 2538 N N . ASN A 1 391 ? 24.639 -20.213 18.680 1.00 33.21 368 ASN A N 1
ATOM 2539 C CA . ASN A 1 391 ? 23.800 -19.145 19.256 1.00 33.88 368 ASN A CA 1
ATOM 2540 C C . ASN A 1 391 ? 23.114 -19.555 20.558 1.00 34.06 368 ASN A C 1
ATOM 2541 O O . ASN A 1 391 ? 23.181 -18.834 21.556 1.00 34.42 368 ASN A O 1
ATOM 2546 N N . ALA A 1 392 ? 22.468 -20.716 20.548 1.00 33.93 369 ALA A N 1
ATOM 2547 C CA . ALA A 1 392 ? 21.868 -21.243 21.752 1.00 33.89 369 ALA A CA 1
ATOM 2548 C C . ALA A 1 392 ? 22.915 -21.473 22.843 1.00 34.06 369 ALA A C 1
ATOM 2549 O O . ALA A 1 392 ? 22.603 -21.346 24.026 1.00 34.56 369 AL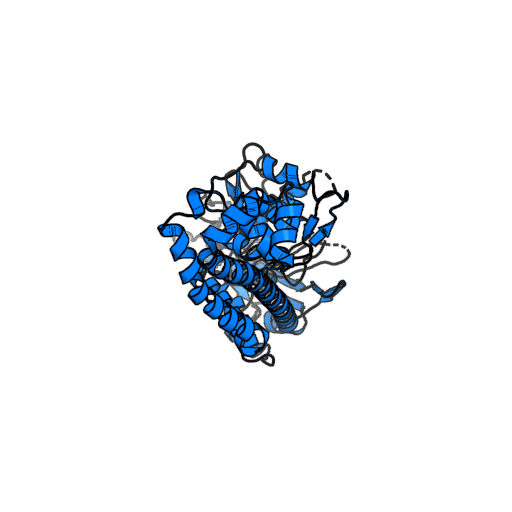A A O 1
ATOM 2551 N N . GLU A 1 393 ? 24.150 -21.808 22.462 1.00 33.89 370 GLU A N 1
ATOM 2552 C CA . GLU A 1 393 ? 25.231 -21.953 23.448 1.00 33.74 370 GLU A CA 1
ATOM 2553 C C . GLU A 1 393 ? 25.590 -20.594 24.016 1.00 33.23 370 GLU A C 1
ATOM 2554 O O . GLU A 1 393 ? 25.601 -20.411 25.230 1.00 33.23 370 GLU A O 1
ATOM 2560 N N . LYS A 1 394 ? 25.847 -19.641 23.123 1.00 32.79 371 LYS A N 1
ATOM 2561 C CA . LYS A 1 394 ? 26.265 -18.292 23.497 1.00 32.47 371 LYS A CA 1
ATOM 2562 C C . LYS A 1 394 ? 25.248 -17.563 24.362 1.00 32.12 371 LYS A C 1
ATOM 2563 O O . LYS A 1 394 ? 25.631 -16.802 25.259 1.00 32.38 371 LYS A O 1
ATOM 2569 N N . ARG A 1 395 ? 23.962 -17.808 24.118 1.00 31.59 372 ARG A N 1
ATOM 2570 C CA . ARG A 1 395 ? 22.919 -17.103 24.856 1.00 31.11 372 ARG A CA 1
ATOM 2571 C C . ARG A 1 395 ? 22.724 -17.651 26.260 1.00 30.59 372 ARG A C 1
ATOM 2572 O O . ARG A 1 395 ? 22.687 -16.876 27.217 1.00 30.77 372 ARG A O 1
ATOM 2580 N N . MET A 1 396 ? 22.623 -18.973 26.394 1.00 29.78 373 MET A N 1
ATOM 2581 C CA . MET A 1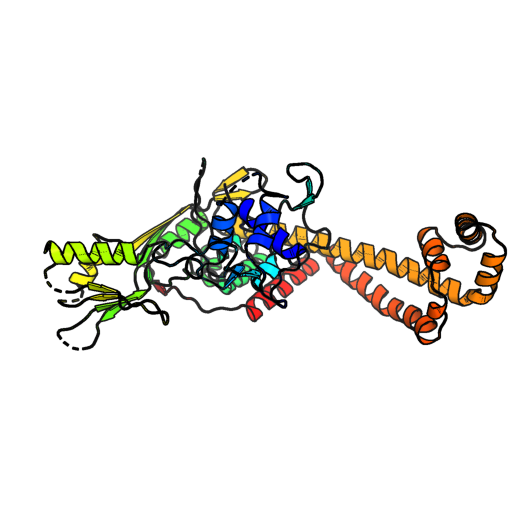 396 ? 22.472 -19.585 27.719 1.00 29.16 373 MET A CA 1
ATOM 2582 C C . MET A 1 396 ? 23.581 -19.130 28.657 1.00 28.64 373 MET A C 1
ATOM 2583 O O . MET A 1 396 ? 23.376 -19.032 29.871 1.00 28.51 373 MET A O 1
ATOM 2588 N N . HIS A 1 397 ? 24.749 -18.846 28.082 1.00 28.11 374 HIS A N 1
ATOM 2589 C CA . HIS A 1 397 ? 25.883 -18.333 28.842 1.00 27.57 374 HIS A CA 1
ATOM 2590 C C . HIS A 1 397 ? 25.555 -16.961 29.439 1.00 27.62 374 HIS A C 1
ATOM 2591 O O . HIS A 1 397 ? 25.813 -16.712 30.627 1.00 27.46 374 HIS A O 1
ATOM 2598 N N . ILE A 1 398 ? 24.962 -16.090 28.616 1.00 27.41 375 ILE A N 1
ATOM 2599 C CA . ILE A 1 398 ? 24.452 -14.806 29.091 1.00 27.22 375 ILE A CA 1
ATOM 2600 C C . ILE A 1 398 ? 23.462 -15.037 30.223 1.00 26.85 375 ILE A C 1
ATOM 2601 O O . ILE A 1 398 ? 23.609 -14.472 31.306 1.00 26.80 375 ILE A O 1
ATOM 2606 N N . VAL A 1 399 ? 22.471 -15.884 29.962 1.00 26.36 376 VAL A N 1
ATOM 2607 C CA . VAL A 1 399 ? 21.455 -16.233 30.948 1.00 26.11 376 VAL A CA 1
ATOM 2608 C C . VAL A 1 399 ? 22.074 -16.737 32.253 1.00 26.15 376 VAL A C 1
ATOM 2609 O O . VAL A 1 399 ? 21.749 -16.227 33.325 1.00 26.14 376 VAL A O 1
ATOM 2613 N N . GLU A 1 400 ? 22.968 -17.722 32.163 1.00 26.27 377 GLU A N 1
ATOM 2614 C CA . GLU A 1 400 ? 23.654 -18.238 33.350 1.00 26.48 377 GLU A CA 1
ATOM 2615 C C . GLU A 1 400 ? 24.259 -17.088 34.125 1.00 26.33 377 GLU A C 1
ATOM 2616 O O . GLU A 1 400 ? 24.090 -17.000 35.339 1.00 26.50 377 GLU A O 1
ATOM 2622 N N . GLY A 1 401 ? 24.929 -16.193 33.403 1.00 26.23 378 GLY A N 1
ATOM 2623 C CA . GLY A 1 401 ? 25.472 -14.976 33.985 1.00 26.21 378 GLY A CA 1
ATOM 2624 C C . GLY A 1 401 ? 24.416 -14.118 34.657 1.00 26.20 378 GLY A C 1
ATOM 2625 O O . GLY A 1 401 ? 24.576 -13.731 35.812 1.00 26.08 378 GLY A O 1
ATOM 2626 N N . LEU A 1 402 ? 23.332 -13.839 33.938 1.00 26.30 379 LEU A N 1
ATOM 2627 C CA . LEU A 1 402 ? 22.290 -12.926 34.414 1.00 26.47 379 LEU A CA 1
ATOM 2628 C C . LEU A 1 402 ? 21.600 -13.384 35.691 1.00 26.58 379 LEU A C 1
ATOM 2629 O O . LEU A 1 402 ? 21.397 -12.585 36.601 1.00 26.63 379 LEU A O 1
ATOM 2634 N N . ILE A 1 403 ? 21.237 -14.662 35.755 1.00 26.70 380 ILE A N 1
ATOM 2635 C CA . ILE A 1 403 ? 20.577 -15.210 36.938 1.00 26.77 380 ILE A CA 1
ATOM 2636 C C . ILE A 1 403 ? 21.528 -15.109 38.118 1.00 26.89 380 ILE A C 1
ATOM 2637 O O . ILE A 1 403 ? 21.125 -14.772 39.233 1.00 26.93 380 ILE A O 1
ATOM 2642 N N . LYS A 1 404 ? 22.797 -15.397 37.848 1.00 27.07 381 LYS A N 1
ATOM 2643 C CA . LYS A 1 404 ? 23.848 -15.306 38.845 1.00 27.16 381 LYS A CA 1
ATOM 2644 C C . LYS A 1 404 ? 23.998 -13.869 39.342 1.00 27.18 381 LYS A C 1
ATOM 2645 O O . LYS A 1 404 ? 24.161 -13.638 40.536 1.00 27.33 381 LYS A O 1
ATOM 2651 N N . ALA A 1 405 ? 23.933 -12.910 38.425 1.00 27.20 382 ALA A N 1
ATOM 2652 C CA . ALA A 1 405 ? 24.078 -11.502 38.777 1.00 27.16 382 ALA A CA 1
ATOM 2653 C C . ALA A 1 405 ? 22.805 -10.932 39.382 1.00 27.25 382 ALA A C 1
ATOM 2654 O O . ALA A 1 405 ? 22.868 -9.999 40.181 1.00 27.27 382 ALA A O 1
ATOM 2656 N N . LEU A 1 406 ? 21.656 -11.486 38.997 1.00 27.36 383 LEU A N 1
ATOM 2657 C CA . LEU A 1 406 ? 20.368 -11.080 39.565 1.00 27.60 383 LEU A CA 1
ATOM 2658 C C . LEU A 1 406 ? 20.306 -11.342 41.057 1.00 27.63 383 LEU A C 1
ATOM 2659 O O . LEU A 1 406 ? 19.665 -10.596 41.799 1.00 27.79 383 LEU A O 1
ATOM 2664 N N . SER A 1 407 ? 20.980 -12.404 41.485 1.00 27.57 384 SER A N 1
ATOM 2665 C CA . SER A 1 407 ? 21.043 -12.776 42.894 1.00 27.53 384 SER A CA 1
ATOM 2666 C C . SER A 1 407 ? 21.957 -11.867 43.718 1.00 27.40 384 SER A C 1
ATOM 2667 O O . SER A 1 407 ? 21.677 -11.595 44.886 1.00 27.36 384 SER A O 1
ATOM 2670 N N . ILE A 1 408 ? 23.044 -11.396 43.110 1.00 27.22 385 ILE A N 1
ATOM 2671 C CA . ILE A 1 408 ? 23.966 -10.488 43.796 1.00 27.02 385 ILE A CA 1
ATOM 2672 C C . ILE A 1 408 ? 23.660 -9.027 43.431 1.00 26.78 385 ILE A C 1
ATOM 2673 O O . ILE A 1 408 ? 24.414 -8.111 43.766 1.00 26.82 385 ILE A O 1
ATOM 2678 N N . LEU A 1 409 ? 22.524 -8.833 42.765 1.00 26.52 386 LEU A N 1
ATOM 2679 C CA . LEU A 1 409 ? 22.071 -7.534 42.266 1.00 26.25 386 LEU A CA 1
ATOM 2680 C C . LEU A 1 409 ? 22.565 -6.315 43.046 1.00 26.08 386 LEU A C 1
ATOM 2681 O O . LEU A 1 409 ? 23.226 -5.447 42.481 1.00 26.15 386 LEU A O 1
ATOM 2686 N N . ASP A 1 410 ? 22.248 -6.250 44.335 1.00 25.74 387 ASP A N 1
ATOM 2687 C CA . ASP A 1 410 ? 22.575 -5.069 45.127 1.00 25.57 387 ASP A CA 1
ATOM 2688 C C . ASP A 1 410 ? 24.073 -4.813 45.193 1.00 25.36 387 ASP A C 1
ATOM 2689 O O . ASP A 1 410 ? 24.517 -3.669 45.071 1.00 25.32 387 ASP A O 1
ATOM 2694 N N . LYS A 1 411 ? 24.842 -5.883 45.375 1.00 25.12 388 LYS A N 1
ATOM 2695 C CA . LYS A 1 411 ? 26.298 -5.799 45.378 1.00 24.92 388 LYS A CA 1
ATOM 2696 C C . LYS A 1 411 ? 26.789 -5.317 44.019 1.00 24.65 388 LYS A C 1
ATOM 2697 O O . LYS A 1 411 ? 27.688 -4.478 43.931 1.00 24.70 388 LYS A O 1
ATOM 2703 N N . VAL A 1 412 ? 26.165 -5.847 42.969 1.00 24.33 389 VAL A N 1
ATOM 2704 C CA . VAL A 1 412 ? 26.527 -5.559 41.582 1.00 24.03 389 VAL A CA 1
ATOM 2705 C C . VAL A 1 412 ? 26.461 -4.062 41.280 1.00 23.79 389 VAL A C 1
ATOM 2706 O O . VAL A 1 412 ? 27.427 -3.475 40.786 1.00 23.75 389 VAL A O 1
ATOM 2710 N N . ILE A 1 413 ? 25.320 -3.456 41.595 1.00 23.52 390 ILE A N 1
ATOM 2711 C CA . ILE A 1 413 ? 25.087 -2.038 41.340 1.00 23.26 390 ILE A CA 1
ATOM 2712 C C . ILE A 1 413 ? 26.076 -1.155 42.112 1.00 23.22 390 ILE A C 1
ATOM 2713 O O . ILE A 1 413 ? 26.632 -0.202 41.558 1.00 23.16 390 ILE A O 1
ATOM 2718 N N . GLU A 1 414 ? 26.307 -1.489 43.378 1.00 23.13 391 GLU A N 1
ATOM 2719 C CA . GLU A 1 414 ? 27.276 -0.761 44.181 1.00 23.04 391 GLU A CA 1
ATOM 2720 C C . GLU A 1 414 ? 28.672 -0.931 43.591 1.00 23.09 391 GLU A C 1
ATOM 2721 O O . GLU A 1 414 ? 29.452 0.018 43.551 1.00 23.13 391 GLU A O 1
ATOM 2727 N N . LEU A 1 415 ? 28.964 -2.136 43.110 1.00 23.17 392 LEU A N 1
ATOM 2728 C CA . LEU A 1 415 ? 30.255 -2.442 42.507 1.00 23.43 392 LEU A CA 1
ATOM 2729 C C . LEU A 1 415 ? 30.502 -1.662 41.222 1.00 23.69 392 LEU A C 1
ATOM 2730 O O . LEU A 1 415 ? 31.639 -1.294 40.928 1.00 23.59 392 LEU A O 1
ATOM 2735 N N . ILE A 1 416 ? 29.441 -1.428 40.454 1.00 24.21 393 ILE A N 1
ATOM 2736 C CA . ILE A 1 416 ? 29.548 -0.672 39.204 1.00 24.71 393 ILE A CA 1
ATOM 2737 C C . ILE A 1 416 ? 29.850 0.792 39.492 1.00 25.08 393 ILE A C 1
ATOM 2738 O O . ILE A 1 416 ? 30.691 1.399 38.826 1.00 25.18 393 ILE A O 1
ATOM 2743 N N . ARG A 1 417 ? 29.167 1.346 40.488 1.00 25.53 394 ARG A N 1
ATOM 2744 C CA . ARG A 1 417 ? 29.395 2.726 40.892 1.00 26.05 394 ARG A CA 1
ATOM 2745 C C . ARG A 1 417 ? 30.821 2.917 41.411 1.00 26.39 394 ARG A C 1
ATOM 2746 O O . ARG A 1 417 ? 31.421 3.972 41.212 1.00 26.42 394 ARG A O 1
ATOM 2754 N N . SER A 1 418 ? 31.355 1.883 42.060 1.00 26.86 395 SER A N 1
ATOM 2755 C CA . SER A 1 418 ? 32.716 1.895 42.601 1.00 27.36 395 SER A CA 1
ATOM 2756 C C . SER A 1 418 ? 33.785 2.078 41.516 1.00 27.67 395 SER A C 1
ATOM 2757 O O . SER A 1 418 ? 34.794 2.751 41.737 1.00 27.67 395 SER A O 1
ATOM 2760 N N . SER A 1 419 ? 33.552 1.480 40.350 1.00 28.12 396 SER A N 1
ATOM 2761 C CA . SER A 1 419 ? 34.494 1.539 39.231 1.00 28.64 396 SER A CA 1
ATOM 2762 C C . SER A 1 419 ? 34.329 2.818 38.407 1.00 28.96 396 SER A C 1
ATOM 2763 O O . SER A 1 419 ? 33.229 3.372 38.329 1.00 29.05 396 SER A O 1
ATOM 2766 N N . LYS A 1 420 ? 35.424 3.265 37.784 1.00 29.37 397 LYS A N 1
ATOM 2767 C CA . LYS A 1 420 ? 35.492 4.578 37.114 1.00 29.71 397 LYS A CA 1
ATOM 2768 C C . LYS A 1 420 ? 35.162 4.580 35.611 1.00 29.91 397 LYS A C 1
ATOM 2769 O O . LYS A 1 420 ? 34.545 5.524 35.109 1.00 30.01 397 LYS A O 1
ATOM 2771 N N . ASN A 1 421 ? 35.579 3.533 34.903 1.00 30.10 398 ASN A N 1
ATOM 2772 C CA . ASN A 1 421 ? 35.435 3.454 33.452 1.00 30.13 398 ASN A CA 1
ATOM 2773 C C . ASN A 1 421 ? 34.508 2.308 33.075 1.00 30.19 398 ASN A C 1
ATOM 2774 O O . ASN A 1 421 ? 34.110 1.521 33.938 1.00 30.23 398 ASN A O 1
ATOM 2779 N N . LYS A 1 422 ? 34.156 2.228 31.791 1.00 30.20 399 LYS A N 1
ATOM 2780 C CA . LYS A 1 422 ? 33.392 1.104 31.264 1.00 30.19 399 LYS A CA 1
ATOM 2781 C C . LYS A 1 422 ? 34.186 -0.183 31.428 1.00 29.92 399 LYS A C 1
ATOM 2782 O O . LYS A 1 422 ? 33.712 -1.132 32.049 1.00 29.88 399 LYS A O 1
ATOM 2788 N N . ARG A 1 423 ? 35.401 -0.194 30.881 1.00 29.75 400 ARG A N 1
ATOM 2789 C CA . ARG A 1 423 ? 36.263 -1.376 30.901 1.00 29.64 400 ARG A CA 1
ATOM 2790 C C . ARG A 1 423 ? 36.720 -1.733 32.304 1.00 29.41 400 ARG A C 1
ATOM 2791 O O . ARG A 1 423 ? 36.977 -2.902 32.596 1.00 29.36 400 ARG A O 1
ATOM 2799 N N . ASP A 1 424 ? 36.806 -0.722 33.165 1.00 29.26 401 ASP A N 1
ATOM 2800 C CA . ASP A 1 424 ? 37.054 -0.944 34.584 1.00 29.27 401 ASP A CA 1
ATOM 2801 C C . ASP A 1 424 ? 35.945 -1.819 35.163 1.00 29.16 401 ASP A C 1
ATOM 2802 O O . ASP A 1 424 ? 36.218 -2.875 35.738 1.00 29.19 401 ASP A O 1
ATOM 2807 N N . ALA A 1 425 ? 34.700 -1.383 34.980 1.00 28.97 402 ALA A N 1
ATOM 2808 C CA . ALA A 1 425 ? 33.535 -2.110 35.480 1.00 28.86 402 ALA A CA 1
ATOM 2809 C C . ALA A 1 425 ? 33.513 -3.559 34.994 1.00 28.78 402 ALA A C 1
ATOM 2810 O O . ALA A 1 425 ? 33.180 -4.466 35.751 1.00 28.83 402 ALA A O 1
ATOM 2812 N N . LYS A 1 426 ? 33.882 -3.772 33.737 1.00 28.68 403 LYS A N 1
ATOM 2813 C CA . LYS A 1 426 ? 33.965 -5.121 33.196 1.00 28.63 403 LYS A CA 1
ATOM 2814 C C . LYS A 1 426 ? 35.045 -5.943 33.898 1.00 28.69 403 LYS A C 1
ATOM 2815 O O . LYS A 1 426 ? 34.810 -7.097 34.248 1.00 28.76 403 LYS A O 1
ATOM 2821 N N . GLU A 1 427 ? 36.217 -5.346 34.110 1.00 28.73 404 GLU A N 1
ATOM 2822 C CA . GLU A 1 427 ? 37.313 -6.025 34.809 1.00 28.83 404 GLU A CA 1
ATOM 2823 C C . GLU A 1 427 ? 36.979 -6.286 36.262 1.00 28.79 404 GLU A C 1
ATOM 2824 O O . GLU A 1 427 ? 37.123 -7.407 36.745 1.00 28.80 404 GLU A O 1
ATOM 2830 N N . ASN A 1 428 ? 36.524 -5.246 36.951 1.00 28.86 405 ASN A N 1
ATOM 2831 C CA . ASN A 1 428 ? 36.129 -5.363 38.349 1.00 28.91 405 ASN A CA 1
ATOM 2832 C C . ASN A 1 428 ? 34.920 -6.276 38.534 1.00 28.91 405 ASN A C 1
ATOM 2833 O O . ASN A 1 428 ? 34.541 -6.593 39.658 1.00 29.07 405 ASN A O 1
ATOM 2838 N N . LEU A 1 429 ? 34.316 -6.695 37.427 1.00 28.78 406 LEU A N 1
ATOM 2839 C CA . LEU A 1 429 ? 33.300 -7.732 37.476 1.00 28.69 406 LEU A CA 1
ATOM 2840 C C . LEU A 1 429 ? 33.949 -9.103 37.363 1.00 28.81 406 LEU A C 1
ATOM 2841 O O . LEU A 1 429 ? 33.754 -9.950 38.234 1.00 28.79 406 LEU A O 1
ATOM 2846 N N . ILE A 1 430 ? 34.740 -9.302 36.307 1.00 28.90 407 ILE A N 1
ATOM 2847 C CA . ILE A 1 430 ? 35.421 -10.579 36.067 1.00 29.09 407 ILE A CA 1
ATOM 2848 C C . ILE A 1 430 ? 36.491 -10.925 37.112 1.00 29.11 407 ILE A C 1
ATOM 2849 O O . ILE A 1 430 ? 36.687 -12.101 37.427 1.00 29.27 407 ILE A O 1
ATOM 2854 N N . GLU A 1 431 ? 37.182 -9.917 37.640 1.00 28.98 408 GLU A N 1
ATOM 2855 C CA . GLU A 1 431 ? 38.270 -10.168 38.589 1.00 28.89 408 GLU A CA 1
ATOM 2856 C C . GLU A 1 431 ? 37.797 -10.312 40.042 1.00 28.57 408 GLU A C 1
ATOM 2857 O O . GLU A 1 431 ? 38.522 -10.849 40.879 1.00 28.76 408 GLU A O 1
ATOM 2863 N N . VAL A 1 432 ? 36.583 -9.851 40.335 1.00 28.15 409 VAL A N 1
ATOM 2864 C CA . VAL A 1 432 ? 36.021 -9.991 41.680 1.00 27.77 409 VAL A CA 1
ATOM 2865 C C . VAL A 1 432 ? 35.134 -11.228 41.776 1.00 27.59 409 VAL A C 1
ATOM 2866 O O . VAL A 1 432 ? 35.390 -12.117 42.589 1.00 27.49 409 VAL A O 1
ATOM 2870 N N . TYR A 1 433 ? 34.097 -11.279 40.944 1.00 27.48 410 TYR A N 1
ATOM 2871 C CA . TYR A 1 433 ? 33.205 -12.436 40.891 1.00 27.33 410 TYR A CA 1
ATOM 2872 C C . TYR A 1 433 ? 33.494 -13.273 39.650 1.00 27.27 410 TYR A C 1
ATOM 2873 O O . TYR A 1 433 ? 34.104 -12.783 38.702 1.00 27.27 410 TYR A O 1
ATOM 2882 N N . GLU A 1 434 ? 33.076 -14.536 39.665 1.00 27.27 411 GLU A N 1
ATOM 2883 C CA . GLU A 1 434 ? 33.415 -15.466 38.586 1.00 27.37 411 GLU A CA 1
ATOM 2884 C C . GLU A 1 434 ? 32.593 -15.224 37.312 1.00 27.43 411 GLU A C 1
ATOM 2885 O O . GLU A 1 434 ? 31.802 -16.078 36.899 1.00 27.47 411 GLU A O 1
ATOM 2887 N N . PHE A 1 435 ? 32.788 -14.052 36.704 1.00 27.49 412 PHE A N 1
ATOM 2888 C CA . PHE A 1 435 ? 32.157 -13.703 35.423 1.00 27.62 412 PHE A CA 1
ATOM 2889 C C . PHE A 1 435 ? 33.166 -13.772 34.275 1.00 27.62 412 PHE A C 1
ATOM 2890 O O . PHE A 1 435 ? 34.376 -13.752 34.510 1.00 27.82 412 PHE A O 1
ATOM 2898 N N . THR A 1 436 ? 32.666 -13.863 33.044 1.00 27.54 413 THR A N 1
ATOM 2899 C CA . THR A 1 436 ? 33.515 -13.812 31.851 1.00 27.59 413 THR A CA 1
ATOM 2900 C C . THR A 1 436 ? 33.264 -12.510 31.115 1.00 27.61 413 THR A C 1
ATOM 2901 O O . THR A 1 436 ? 32.303 -11.801 31.417 1.00 27.57 413 THR A O 1
ATOM 2905 N N . GLU A 1 437 ? 34.123 -12.209 30.143 1.00 27.71 414 GLU A N 1
ATOM 2906 C CA . GLU A 1 437 ? 33.956 -11.036 29.284 1.00 27.80 414 GLU A CA 1
ATOM 2907 C C . GLU A 1 437 ? 32.553 -11.009 28.690 1.00 27.58 414 GLU A C 1
ATOM 2908 O O . GLU A 1 437 ? 31.801 -10.055 28.888 1.00 27.54 414 GLU A O 1
ATOM 2914 N N . GLU A 1 438 ? 32.213 -12.081 27.981 1.00 27.43 415 GLU A N 1
ATOM 2915 C CA . GLU A 1 438 ? 30.920 -12.218 27.327 1.00 27.35 415 GLU A CA 1
ATOM 2916 C C . GLU A 1 438 ? 29.762 -11.866 28.253 1.00 27.03 415 GLU A C 1
ATOM 2917 O O . GLU A 1 438 ? 28.854 -11.136 27.857 1.00 27.20 415 GLU A O 1
ATOM 2923 N N . GLN A 1 439 ? 29.800 -12.370 29.483 1.00 26.60 416 GLN A N 1
ATOM 2924 C CA . GLN A 1 439 ? 28.719 -12.089 30.424 1.00 26.18 416 GLN A CA 1
ATOM 2925 C C . GLN A 1 439 ? 28.880 -10.757 31.133 1.00 25.86 416 GLN A C 1
ATOM 2926 O O . GLN A 1 439 ? 27.885 -10.121 31.474 1.00 25.92 416 GLN A O 1
ATOM 2932 N N . ALA A 1 440 ? 30.118 -10.316 31.329 1.00 25.45 417 ALA A N 1
ATOM 2933 C CA . ALA A 1 440 ? 30.360 -9.007 31.941 1.00 25.09 417 ALA A CA 1
ATOM 2934 C C . ALA A 1 440 ? 29.799 -7.894 31.062 1.00 24.74 417 ALA A C 1
ATOM 2935 O O . ALA A 1 440 ? 29.136 -6.977 31.550 1.00 24.71 417 ALA A O 1
ATOM 2937 N N . GLU A 1 441 ? 30.066 -8.000 29.764 1.00 24.33 418 GLU A N 1
ATOM 2938 C CA . GLU A 1 441 ? 29.557 -7.069 28.769 1.00 23.88 418 GLU A CA 1
ATOM 2939 C C . GLU A 1 441 ? 28.028 -6.996 28.809 1.00 23.50 418 GLU A C 1
ATOM 2940 O O . GLU A 1 441 ? 27.462 -5.907 28.858 1.00 23.51 418 GLU A O 1
ATOM 2946 N N . ALA A 1 442 ? 27.369 -8.154 28.811 1.00 22.89 419 ALA A N 1
ATOM 2947 C CA . ALA A 1 442 ? 25.903 -8.212 28.794 1.00 22.34 419 ALA A CA 1
ATOM 2948 C C . ALA A 1 442 ? 25.253 -7.513 29.984 1.00 21.96 419 ALA A C 1
ATOM 2949 O O . ALA A 1 442 ? 24.197 -6.894 29.844 1.00 22.18 419 ALA A O 1
ATOM 2951 N N . ILE A 1 443 ? 25.890 -7.618 31.144 1.00 21.31 420 ILE A N 1
ATOM 2952 C CA . ILE A 1 443 ? 25.331 -7.105 32.384 1.00 20.86 420 ILE A CA 1
ATOM 2953 C C . ILE A 1 443 ? 25.425 -5.580 32.443 1.00 20.53 420 ILE A C 1
ATOM 2954 O O . ILE A 1 443 ? 24.448 -4.898 32.770 1.00 20.44 420 ILE A O 1
ATOM 2959 N N . VAL A 1 444 ? 26.597 -5.047 32.115 1.00 20.02 421 VAL A N 1
ATOM 2960 C CA . VAL A 1 444 ? 26.795 -3.603 32.127 1.00 19.63 421 VAL A CA 1
ATOM 2961 C C . VAL A 1 444 ? 25.947 -2.914 31.054 1.00 19.57 421 VAL A C 1
ATOM 2962 O O . VAL A 1 444 ? 25.765 -1.697 31.090 1.00 19.73 421 VAL A O 1
ATOM 2966 N N . MET A 1 445 ? 25.416 -3.705 30.121 1.00 19.17 422 MET A N 1
ATOM 2967 C CA . MET A 1 445 ? 24.648 -3.182 29.001 1.00 18.84 422 MET A CA 1
ATOM 2968 C C . MET A 1 445 ? 23.143 -3.224 29.227 1.00 18.58 422 MET A C 1
ATOM 2969 O O . MET A 1 445 ? 22.370 -2.746 28.389 1.00 18.51 422 MET A O 1
ATOM 2974 N N . LEU A 1 446 ? 22.731 -3.788 30.359 1.00 18.30 423 LEU A N 1
ATOM 2975 C CA . LEU A 1 446 ? 21.314 -3.860 30.703 1.00 18.26 423 LEU A CA 1
ATOM 2976 C C . LEU A 1 446 ? 20.715 -2.484 30.920 1.00 18.38 423 LEU A C 1
ATOM 2977 O O . LEU A 1 446 ? 21.215 -1.705 31.720 1.00 18.29 423 LEU A O 1
ATOM 2982 N N . GLN A 1 447 ? 19.639 -2.193 30.205 1.00 18.76 424 GLN A N 1
ATOM 2983 C CA . GLN A 1 447 ? 18.889 -0.974 30.444 1.00 19.43 424 GLN A CA 1
ATOM 2984 C C . GLN A 1 447 ? 18.191 -1.133 31.791 1.00 19.98 424 GLN A C 1
ATOM 2985 O O . GLN A 1 447 ? 17.892 -2.249 32.210 1.00 20.17 424 GLN A O 1
ATOM 2991 N N . LEU A 1 448 ? 17.949 -0.020 32.472 1.00 20.72 425 LEU A N 1
ATOM 2992 C CA . LEU A 1 448 ? 17.388 -0.046 33.817 1.00 21.43 425 LEU A CA 1
ATOM 2993 C C . LEU A 1 448 ? 16.035 -0.732 33.920 1.00 22.26 425 LEU A C 1
ATOM 2994 O O . LEU A 1 448 ? 15.719 -1.300 34.961 1.00 22.42 425 LEU A O 1
ATOM 2999 N N . TYR A 1 449 ? 15.242 -0.685 32.852 1.00 23.31 426 TYR A N 1
ATOM 3000 C CA . TYR A 1 449 ? 13.932 -1.338 32.853 1.00 24.38 426 TYR A CA 1
ATOM 3001 C C . TYR A 1 449 ? 14.040 -2.864 32.922 1.00 25.33 426 TYR A C 1
ATOM 3002 O O . TYR A 1 449 ? 13.117 -3.530 33.389 1.00 25.45 426 TYR A O 1
ATOM 3011 N N . ARG A 1 450 ? 15.169 -3.410 32.472 1.00 26.43 427 ARG A N 1
ATOM 3012 C CA . ARG A 1 450 ? 15.411 -4.848 32.564 1.00 27.64 427 ARG A CA 1
ATOM 3013 C C . ARG A 1 450 ? 15.561 -5.343 34.011 1.00 28.25 427 ARG A C 1
ATOM 3014 O O . ARG A 1 450 ? 15.770 -6.537 34.243 1.00 28.45 427 ARG A O 1
ATOM 3022 N N . LEU A 1 451 ? 15.432 -4.428 34.973 1.00 28.95 428 LEU A N 1
ATOM 3023 C CA . LEU A 1 451 ? 15.470 -4.765 36.397 1.00 29.71 428 LEU A CA 1
ATOM 3024 C C . LEU A 1 451 ? 14.070 -4.936 36.985 1.00 30.50 428 LEU A C 1
ATOM 3025 O O . LEU A 1 451 ? 13.921 -5.123 38.196 1.00 30.54 428 LEU A O 1
ATOM 3030 N N . THR A 1 452 ? 13.052 -4.865 36.129 1.00 31.56 429 THR A N 1
ATOM 3031 C CA . THR A 1 452 ? 11.663 -5.036 36.565 1.00 32.67 429 THR A CA 1
ATOM 3032 C C . THR A 1 452 ? 11.297 -6.515 36.737 1.00 33.53 429 THR A C 1
ATOM 3033 O O . THR A 1 452 ? 12.063 -7.409 36.362 1.00 33.37 429 THR A O 1
ATOM 3037 N N . ASN A 1 453 ? 10.118 -6.751 37.309 1.00 34.67 430 ASN A N 1
ATOM 3038 C CA . ASN A 1 453 ? 9.652 -8.094 37.659 1.00 35.76 430 ASN A CA 1
ATOM 3039 C C . ASN A 1 453 ? 9.472 -9.027 36.460 1.00 36.31 430 ASN A C 1
ATOM 3040 O O . ASN A 1 453 ? 10.017 -10.131 36.450 1.00 36.25 430 ASN A O 1
ATOM 3045 N N . THR A 1 454 ? 8.726 -8.575 35.453 1.00 37.17 431 THR A N 1
ATOM 3046 C CA . THR A 1 454 ? 8.519 -9.357 34.234 1.00 38.18 431 THR A CA 1
ATOM 3047 C C . THR A 1 454 ? 9.869 -9.816 33.685 1.00 38.94 431 THR A C 1
ATOM 3048 O O . THR A 1 454 ? 10.015 -10.958 33.256 1.00 39.08 431 THR A O 1
ATOM 3052 N N . ASP A 1 455 ? 10.857 -8.927 33.741 1.00 39.86 432 ASP A N 1
ATOM 3053 C CA . ASP A 1 455 ? 12.182 -9.204 33.197 1.00 40.70 432 ASP A CA 1
ATOM 3054 C C . ASP A 1 455 ? 13.069 -10.015 34.149 1.00 41.51 432 ASP A C 1
ATOM 3055 O O . ASP A 1 455 ? 13.827 -10.873 33.702 1.00 41.63 432 ASP A O 1
ATOM 3060 N N . ILE A 1 456 ? 12.957 -9.761 35.454 1.00 42.52 433 ILE A N 1
ATOM 3061 C CA . ILE A 1 456 ? 13.738 -10.489 36.464 1.00 43.51 433 ILE A CA 1
ATOM 3062 C C . ILE A 1 456 ? 13.260 -11.949 36.624 1.00 44.34 433 ILE A C 1
ATOM 3063 O O . ILE A 1 456 ? 13.744 -12.685 37.497 1.00 44.56 433 ILE A O 1
ATOM 3068 N N . VAL A 1 457 ? 12.321 -12.356 35.764 1.00 45.20 434 VAL A N 1
ATOM 3069 C CA . VAL A 1 457 ? 11.651 -13.665 35.859 1.00 45.95 434 VAL A CA 1
ATOM 3070 C C . VAL A 1 457 ? 11.549 -14.367 34.488 1.00 46.47 434 VAL A C 1
ATOM 3071 O O . VAL A 1 457 ? 11.615 -15.600 34.411 1.00 46.65 434 VAL A O 1
ATOM 3075 N N . ALA A 1 458 ? 11.403 -13.588 33.414 1.00 47.10 435 ALA A N 1
ATOM 3076 C CA . ALA A 1 458 ? 11.382 -14.141 32.046 1.00 47.73 435 ALA A CA 1
ATOM 3077 C C . ALA A 1 458 ? 12.772 -14.587 31.583 1.00 48.19 435 ALA A C 1
ATOM 3078 O O . ALA A 1 458 ? 12.907 -15.350 30.614 1.00 48.25 435 ALA A O 1
ATOM 3080 N N . LEU A 1 459 ? 13.798 -14.096 32.277 1.00 48.67 436 LEU A N 1
ATOM 3081 C CA . LEU A 1 459 ? 15.177 -14.500 32.023 1.00 49.07 436 LEU A CA 1
ATOM 3082 C C . LEU A 1 459 ? 15.510 -15.799 32.773 1.00 49.12 436 LEU A C 1
ATOM 3083 O O . LEU A 1 459 ? 16.463 -16.496 32.429 1.00 49.37 436 LEU A O 1
ATOM 3088 N N . GLU A 1 460 ? 14.696 -16.134 33.771 1.00 49.18 437 GLU A N 1
ATOM 3089 C CA . GLU A 1 460 ? 14.872 -17.356 34.559 1.00 49.24 437 GLU A CA 1
ATOM 3090 C C . GLU A 1 460 ? 14.224 -18.552 33.855 1.00 49.18 437 GLU A C 1
ATOM 3091 O O . GLU A 1 460 ? 14.715 -19.678 33.939 1.00 49.13 437 GLU A O 1
ATOM 3097 N N . GLY A 1 461 ? 13.126 -18.288 33.152 1.00 49.19 438 GLY A N 1
ATOM 3098 C CA . GLY A 1 461 ? 12.347 -19.329 32.484 1.00 49.20 438 GLY A CA 1
ATOM 3099 C C . GLY A 1 461 ? 12.951 -19.863 31.199 1.00 49.14 438 GLY A C 1
ATOM 3100 O O . GLY A 1 461 ? 12.976 -21.079 30.985 1.00 49.20 438 GLY A O 1
ATOM 3101 N N . GLU A 1 462 ? 13.440 -18.958 30.347 1.00 49.01 439 GLU A N 1
ATOM 3102 C CA . GLU A 1 462 ? 14.030 -19.323 29.050 1.00 48.81 439 GLU A CA 1
ATOM 3103 C C . GLU A 1 462 ? 15.222 -20.293 29.151 1.00 48.78 439 GLU A C 1
ATOM 3104 O O . GLU A 1 462 ? 15.628 -20.877 28.144 1.00 48.91 439 GLU A O 1
ATOM 3110 N N . HIS A 1 463 ? 15.765 -20.460 30.359 1.00 48.55 440 HIS A N 1
ATOM 3111 C CA . HIS A 1 463 ? 16.820 -21.437 30.628 1.00 48.34 440 HIS A CA 1
ATOM 3112 C C . HIS A 1 463 ? 16.316 -22.854 30.346 1.00 48.64 440 HIS A C 1
ATOM 3113 O O . HIS A 1 463 ? 17.030 -23.676 29.755 1.00 48.78 440 HIS A O 1
ATOM 3120 N N . LYS A 1 464 ? 15.081 -23.119 30.773 1.00 48.76 441 LYS A N 1
ATOM 3121 C CA . LYS A 1 464 ? 14.375 -24.374 30.497 1.00 48.84 441 LYS A CA 1
ATOM 3122 C C . LYS A 1 464 ? 14.268 -24.628 28.986 1.00 48.57 441 LYS A C 1
ATOM 3123 O O . LYS A 1 464 ? 14.637 -25.701 28.501 1.00 48.49 441 LYS A O 1
ATOM 3129 N N . GLU A 1 465 ? 13.788 -23.621 28.256 1.00 48.25 442 GLU A N 1
ATOM 3130 C CA . GLU A 1 465 ? 13.646 -23.688 26.794 1.00 48.12 442 GLU A CA 1
ATOM 3131 C C . GLU A 1 465 ? 14.992 -23.820 26.054 1.00 47.37 442 GLU A C 1
ATOM 3132 O O . GLU A 1 465 ? 15.026 -24.176 24.867 1.00 47.34 442 GLU A O 1
ATOM 3138 N N . LEU A 1 466 ? 16.090 -23.537 26.755 1.00 46.34 443 LEU A N 1
ATOM 3139 C CA . LEU A 1 466 ? 17.416 -23.586 26.145 1.00 45.07 443 LEU A CA 1
ATOM 3140 C C . LEU A 1 466 ? 18.092 -24.929 26.349 1.00 44.32 443 LEU A C 1
ATOM 3141 O O . LEU A 1 466 ? 18.559 -25.524 25.391 1.00 44.17 443 LEU A O 1
ATOM 3146 N N . GLU A 1 467 ? 18.120 -25.421 27.584 1.00 43.59 444 GLU A N 1
ATOM 3147 C CA . GLU A 1 467 ? 18.610 -26.774 27.844 1.00 43.06 444 GLU A CA 1
ATOM 3148 C C . GLU A 1 467 ? 17.832 -27.765 27.000 1.00 42.65 444 GLU A C 1
ATOM 3149 O O . GLU A 1 467 ? 18.294 -28.879 26.740 1.00 42.69 444 GLU A O 1
ATOM 3155 N N . ALA A 1 468 ? 16.641 -27.343 26.585 1.00 42.04 445 ALA A N 1
ATOM 3156 C CA . ALA A 1 468 ? 15.771 -28.152 25.746 1.00 41.26 445 ALA A CA 1
ATOM 3157 C C . ALA A 1 468 ? 16.278 -28.147 24.324 1.00 40.52 445 ALA A C 1
ATOM 3158 O O . ALA A 1 468 ? 16.328 -29.186 23.675 1.00 40.67 445 ALA A O 1
ATOM 3160 N N . LEU A 1 469 ? 16.655 -26.969 23.849 1.00 39.63 446 LEU A N 1
ATOM 3161 C CA . LEU A 1 469 ? 17.087 -26.801 22.472 1.00 38.92 446 LEU A CA 1
ATOM 3162 C C . LEU A 1 469 ? 18.471 -27.401 22.247 1.00 38.37 446 LEU A C 1
ATOM 3163 O O . LEU A 1 469 ? 18.730 -28.003 21.207 1.00 38.24 446 LEU A O 1
ATOM 3168 N N . ILE A 1 470 ? 19.346 -27.239 23.236 1.00 37.74 447 ILE A N 1
ATOM 3169 C CA . ILE A 1 470 ? 20.694 -27.792 23.195 1.00 37.04 447 ILE A CA 1
ATOM 3170 C C . ILE A 1 470 ? 20.618 -29.288 22.978 1.00 36.36 447 ILE A C 1
ATOM 3171 O O . ILE A 1 470 ? 21.158 -29.794 22.008 1.00 36.13 447 ILE A O 1
ATOM 3176 N N . LYS A 1 471 ? 19.920 -29.980 23.875 1.00 36.04 448 LYS A N 1
ATOM 3177 C CA . LYS A 1 471 ? 19.776 -31.434 23.808 1.00 35.82 448 LYS A CA 1
ATOM 3178 C C . LYS A 1 471 ? 19.167 -31.873 22.476 1.00 35.61 448 LYS A C 1
ATOM 3179 O O . LYS A 1 471 ? 19.547 -32.917 21.931 1.00 35.83 448 LYS A O 1
ATOM 3185 N N . GLN A 1 472 ? 18.230 -31.069 21.966 1.00 34.94 449 GLN A N 1
ATOM 3186 C CA . GLN A 1 472 ? 17.564 -31.339 20.705 1.00 34.18 449 GLN A CA 1
ATOM 3187 C C . GLN A 1 472 ? 18.567 -31.200 19.575 1.00 33.14 449 GLN A C 1
ATOM 3188 O O . GLN A 1 472 ? 18.771 -32.140 18.802 1.00 33.15 449 GLN A O 1
ATOM 3194 N N . LEU A 1 473 ? 19.201 -30.032 19.501 1.00 31.97 450 LEU A N 1
ATOM 3195 C CA . LEU A 1 473 ? 20.084 -29.688 18.380 1.00 30.73 450 LEU A CA 1
ATOM 3196 C C . LEU A 1 473 ? 21.361 -30.513 18.366 1.00 30.00 450 LEU A C 1
ATOM 3197 O O . LEU A 1 473 ? 21.803 -30.968 17.313 1.00 29.64 450 LEU A O 1
ATOM 3202 N N . ARG A 1 474 ? 21.946 -30.699 19.545 1.00 29.23 451 ARG A N 1
ATOM 3203 C CA . ARG A 1 474 ? 23.144 -31.502 19.685 1.00 28.44 451 ARG A CA 1
ATOM 3204 C C . ARG A 1 474 ? 22.876 -32.901 19.150 1.00 27.48 451 ARG A C 1
ATOM 3205 O O . ARG A 1 474 ? 23.720 -33.472 18.461 1.00 27.39 451 ARG A O 1
ATOM 3213 N N . HIS A 1 475 ? 21.683 -33.430 19.431 1.00 26.54 452 HIS A N 1
ATOM 3214 C CA . HIS A 1 475 ? 21.284 -34.747 18.927 1.00 25.51 452 HIS A CA 1
ATOM 3215 C C . HIS A 1 475 ? 21.240 -34.769 17.399 1.00 25.12 452 HIS A C 1
ATOM 3216 O O . HIS A 1 475 ? 21.572 -35.779 16.782 1.00 25.01 452 HIS A O 1
ATOM 3223 N N . ILE A 1 476 ? 20.863 -33.653 16.786 1.00 24.68 453 ILE A N 1
ATOM 3224 C CA . ILE A 1 476 ? 20.839 -33.593 15.323 1.00 24.47 453 ILE A CA 1
ATOM 3225 C C . ILE A 1 476 ? 22.249 -33.681 14.713 1.00 24.40 453 ILE A C 1
ATOM 3226 O O . ILE A 1 476 ? 22.426 -34.182 13.594 1.00 24.50 453 ILE A O 1
ATOM 3231 N N . LEU A 1 477 ? 23.246 -33.211 15.459 1.00 24.12 454 LEU A N 1
ATOM 3232 C CA . LEU A 1 477 ? 24.621 -33.227 14.974 1.00 23.88 454 LEU A CA 1
ATOM 3233 C C . LEU A 1 477 ? 25.293 -34.556 15.263 1.00 23.99 454 LEU A C 1
ATOM 3234 O O . LEU A 1 477 ? 26.011 -35.089 14.423 1.00 24.55 454 LEU A O 1
ATOM 3239 N N . ASP A 1 478 ? 25.048 -35.086 16.454 1.00 23.62 455 ASP A N 1
ATOM 3240 C CA . ASP A 1 478 ? 25.708 -36.290 16.921 1.00 23.21 455 ASP A CA 1
ATOM 3241 C C . ASP A 1 478 ? 25.194 -37.558 16.227 1.00 22.78 455 ASP A C 1
ATOM 3242 O O . ASP A 1 478 ? 25.845 -38.611 16.303 1.00 23.08 455 ASP A O 1
ATOM 3247 N N . ASN A 1 479 ? 24.033 -37.462 15.569 1.00 21.71 456 ASN A N 1
ATOM 3248 C CA . ASN A 1 479 ? 23.316 -38.637 15.043 1.00 20.55 456 ASN A CA 1
ATOM 3249 C C . ASN A 1 479 ? 22.893 -38.378 13.614 1.00 19.69 456 ASN A C 1
ATOM 3250 O O . ASN A 1 479 ? 22.067 -37.499 13.352 1.00 20.00 456 ASN A O 1
ATOM 3255 N N . HIS A 1 480 ? 23.458 -39.126 12.679 1.00 18.40 457 HIS A N 1
ATOM 3256 C CA . HIS A 1 480 ? 23.230 -38.830 11.271 1.00 17.40 457 HIS A CA 1
ATOM 3257 C C . HIS A 1 480 ? 21.779 -39.079 10.836 1.00 17.39 457 HIS A C 1
ATOM 3258 O O . HIS A 1 480 ? 21.220 -38.325 10.042 1.00 17.16 457 HIS A O 1
ATOM 3265 N N . ASP A 1 481 ? 21.173 -40.141 11.360 1.00 17.35 458 ASP A N 1
ATOM 3266 C CA . ASP A 1 481 ? 19.773 -40.443 11.056 1.00 17.19 458 ASP A CA 1
ATOM 3267 C C . ASP A 1 481 ? 18.824 -39.315 11.473 1.00 16.87 458 ASP A C 1
ATOM 3268 O O . ASP A 1 481 ? 18.017 -38.849 10.671 1.00 16.97 458 ASP A O 1
ATOM 3273 N N . ALA A 1 482 ? 18.942 -38.873 12.719 1.00 16.26 459 ALA A N 1
ATOM 3274 C CA . ALA A 1 482 ? 18.178 -37.745 13.215 1.00 15.94 459 ALA A CA 1
ATOM 3275 C C . ALA A 1 482 ? 18.234 -36.559 12.252 1.00 16.11 459 ALA A C 1
ATOM 3276 O O . ALA A 1 482 ? 17.194 -35.975 11.940 1.00 16.88 459 ALA A O 1
ATOM 3278 N N . LEU A 1 483 ? 19.432 -36.220 11.765 1.00 15.56 460 LEU A N 1
ATOM 3279 C CA . LEU A 1 483 ? 19.592 -35.157 10.776 1.00 14.64 460 LEU A CA 1
ATOM 3280 C C . LEU A 1 483 ? 18.800 -35.421 9.496 1.00 14.36 460 LEU A C 1
ATOM 3281 O O . LEU A 1 483 ? 18.066 -34.542 9.025 1.00 14.91 460 LEU A O 1
ATOM 3286 N N . LEU A 1 484 ? 18.942 -36.616 8.930 1.00 13.90 461 LEU A N 1
ATOM 3287 C CA . LEU A 1 484 ? 18.230 -36.965 7.699 1.00 13.80 461 LEU A CA 1
ATOM 3288 C C . LEU A 1 484 ? 16.718 -36.913 7.882 1.00 14.35 461 LEU A C 1
ATOM 3289 O O . LEU A 1 484 ? 16.018 -36.516 6.956 1.00 14.66 461 LEU A O 1
ATOM 3294 N N . ASN A 1 485 ? 16.227 -37.305 9.069 1.00 14.74 462 ASN A N 1
ATOM 3295 C CA . ASN A 1 485 ? 14.827 -37.100 9.454 1.00 15.13 462 ASN A CA 1
ATOM 3296 C C . ASN A 1 485 ? 14.423 -35.625 9.365 1.00 15.85 462 ASN A C 1
ATOM 3297 O O . ASN A 1 485 ? 13.400 -35.295 8.753 1.00 16.14 462 ASN A O 1
ATOM 3302 N N . VAL A 1 486 ? 15.237 -34.734 9.937 1.00 16.07 463 VAL A N 1
ATOM 3303 C CA . VAL A 1 486 ? 15.001 -33.303 9.772 1.00 15.94 463 VAL A CA 1
ATOM 3304 C C . VAL A 1 486 ? 14.816 -32.982 8.304 1.00 16.31 463 VAL A C 1
ATOM 3305 O O . VAL A 1 486 ? 13.854 -32.301 7.946 1.00 16.65 463 VAL A O 1
ATOM 3309 N N . ILE A 1 487 ? 15.707 -33.481 7.447 1.00 16.47 464 ILE A N 1
ATOM 3310 C CA . ILE A 1 487 ? 15.582 -33.158 6.025 1.00 16.82 464 ILE A CA 1
ATOM 3311 C C . ILE A 1 487 ? 14.282 -33.713 5.486 1.00 17.50 464 ILE A C 1
ATOM 3312 O O . ILE A 1 487 ? 13.566 -33.009 4.759 1.00 17.43 464 ILE A O 1
ATOM 3317 N N . LYS A 1 488 ? 13.977 -34.965 5.861 1.00 17.98 465 LYS A N 1
ATOM 3318 C CA . LYS A 1 488 ? 12.753 -35.641 5.420 1.00 18.31 465 LYS A CA 1
ATOM 3319 C C . LYS A 1 488 ? 11.469 -34.886 5.816 1.00 18.52 465 LYS A C 1
ATOM 3320 O O . LYS A 1 488 ? 10.572 -34.740 4.994 1.00 18.21 465 LYS A O 1
ATOM 3326 N N . GLU A 1 489 ? 11.399 -34.379 7.046 1.00 19.26 466 GLU A N 1
ATOM 3327 C CA . GLU A 1 489 ? 10.214 -33.633 7.507 1.00 21.05 466 GLU A CA 1
ATOM 3328 C C . GLU A 1 489 ? 10.035 -32.359 6.709 1.00 20.71 466 GLU A C 1
ATOM 3329 O O . GLU A 1 489 ? 8.923 -32.025 6.281 1.00 20.86 466 GLU A O 1
ATOM 3335 N N . GLU A 1 490 ? 11.140 -31.647 6.517 1.00 20.20 467 GLU A N 1
ATOM 3336 C CA . GLU A 1 490 ? 11.056 -30.341 5.924 1.00 19.66 467 GLU A CA 1
ATOM 3337 C C . GLU A 1 490 ? 10.735 -30.467 4.444 1.00 19.80 467 GLU A C 1
ATOM 3338 O O . GLU A 1 490 ? 9.896 -29.713 3.926 1.00 20.38 467 GLU A O 1
ATOM 3344 N N . LEU A 1 491 ? 11.349 -31.448 3.779 1.00 19.21 468 LEU A N 1
ATOM 3345 C CA . LEU A 1 491 ? 11.044 -31.720 2.374 1.00 18.62 468 LEU A CA 1
ATOM 3346 C C . LEU A 1 491 ? 9.575 -32.073 2.206 1.00 18.54 468 LEU A C 1
ATOM 3347 O O . LEU A 1 491 ? 8.942 -31.681 1.223 1.00 18.50 468 LEU A O 1
ATOM 3352 N N . ASN A 1 492 ? 9.049 -32.813 3.184 1.00 17.92 469 ASN A N 1
ATOM 3353 C CA . ASN A 1 492 ? 7.703 -33.360 3.122 1.00 17.32 469 ASN A CA 1
ATOM 3354 C C . ASN A 1 492 ? 6.621 -32.283 3.215 1.00 17.18 469 ASN A C 1
ATOM 3355 O O . ASN A 1 492 ? 5.730 -32.220 2.374 1.00 17.30 469 ASN A O 1
ATOM 3360 N N . GLU A 1 493 ? 6.723 -31.425 4.227 1.00 16.82 470 GLU A N 1
ATOM 3361 C CA . GLU A 1 493 ? 5.831 -30.291 4.387 1.00 16.26 470 GLU A CA 1
ATOM 3362 C C . GLU A 1 493 ? 5.853 -29.378 3.178 1.00 15.79 470 GLU A C 1
ATOM 3363 O O . GLU A 1 493 ? 4.830 -28.805 2.823 1.00 15.80 470 GLU A O 1
ATOM 3369 N N . ILE A 1 494 ? 7.011 -29.249 2.536 1.00 15.36 471 ILE A N 1
ATOM 3370 C CA . ILE A 1 494 ? 7.097 -28.448 1.335 1.00 14.77 471 ILE A CA 1
ATOM 3371 C C . ILE A 1 494 ? 6.237 -29.073 0.270 1.00 15.09 471 ILE A C 1
ATOM 3372 O O . ILE A 1 494 ? 5.507 -28.377 -0.413 1.00 15.55 471 ILE A O 1
ATOM 3377 N N . LYS A 1 495 ? 6.282 -30.394 0.149 1.00 15.68 472 LYS A N 1
ATOM 3378 C CA . LYS A 1 495 ? 5.542 -31.044 -0.932 1.00 16.15 472 LYS A CA 1
ATOM 3379 C C . LYS A 1 495 ? 4.032 -30.977 -0.725 1.00 16.41 472 LYS A C 1
ATOM 3380 O O . LYS A 1 495 ? 3.294 -30.819 -1.691 1.00 16.28 472 LYS A O 1
ATOM 3386 N N . LYS A 1 496 ? 3.602 -31.058 0.534 1.00 17.04 473 LYS A N 1
ATOM 3387 C CA . LYS A 1 496 ? 2.191 -30.926 0.900 1.00 17.83 473 LYS A CA 1
ATOM 3388 C C . LYS A 1 496 ? 1.687 -29.524 0.625 1.00 18.42 473 LYS A C 1
ATOM 3389 O O . LYS A 1 496 ? 0.606 -29.345 0.079 1.00 18.85 473 LYS A O 1
ATOM 3395 N N . LYS A 1 497 ? 2.459 -28.527 1.042 1.00 18.91 474 LYS A N 1
ATOM 3396 C CA . LYS A 1 497 ? 2.019 -27.150 0.954 1.00 19.40 474 LYS A CA 1
ATOM 3397 C C . LYS A 1 497 ? 2.029 -26.687 -0.504 1.00 18.65 474 LYS A C 1
ATOM 3398 O O . LYS A 1 497 ? 1.209 -25.853 -0.893 1.00 19.19 474 LYS A O 1
ATOM 3404 N N . PHE A 1 498 ? 2.896 -27.267 -1.328 1.00 17.54 475 PHE A N 1
ATOM 3405 C CA . PHE A 1 498 ? 2.997 -26.796 -2.710 1.00 17.09 475 PHE A CA 1
ATOM 3406 C C . PHE A 1 498 ? 2.606 -27.786 -3.804 1.00 16.77 475 PHE A C 1
ATOM 3407 O O . PHE A 1 498 ? 2.799 -27.511 -4.988 1.00 16.00 475 PHE A O 1
ATOM 3415 N N . LYS A 1 499 ? 2.064 -28.932 -3.403 1.00 16.99 476 LYS A N 1
ATOM 3416 C CA . LYS A 1 499 ? 1.665 -29.985 -4.330 1.00 17.13 476 LYS A CA 1
ATOM 3417 C C . LYS A 1 499 ? 0.823 -29.443 -5.480 1.00 16.80 476 LYS A C 1
ATOM 3418 O O . LYS A 1 499 ? -0.134 -28.680 -5.265 1.00 16.34 476 LYS A O 1
ATOM 3424 N N . SER A 1 500 ? 1.183 -29.847 -6.698 1.00 16.13 477 SER A N 1
ATOM 3425 C CA . SER A 1 500 ? 0.432 -29.472 -7.893 1.00 15.52 477 SER A CA 1
ATOM 3426 C C . SER A 1 500 ? 0.273 -30.666 -8.829 1.00 14.85 477 SER A C 1
ATOM 3427 O O . SER A 1 500 ? 1.176 -31.490 -8.930 1.00 15.08 477 SER A O 1
ATOM 3430 N N . GLU A 1 501 ? -0.866 -30.751 -9.515 1.00 14.43 478 GLU A N 1
ATOM 3431 C CA . GLU A 1 501 ? -1.186 -31.922 -10.334 1.00 14.07 478 GLU A CA 1
ATOM 3432 C C . GLU A 1 501 ? -0.407 -31.991 -11.646 1.00 13.65 478 GLU A C 1
ATOM 3433 O O . GLU A 1 501 ? 0.021 -30.977 -12.185 1.00 13.82 478 GLU A O 1
ATOM 3439 N N . ARG A 1 502 ? -0.222 -33.204 -12.151 1.00 13.18 479 ARG A N 1
ATOM 3440 C CA . ARG A 1 502 ? 0.587 -33.434 -13.337 1.00 12.57 479 ARG A CA 1
ATOM 3441 C C . ARG A 1 502 ? -0.090 -32.844 -14.563 1.00 12.59 479 ARG A C 1
ATOM 3442 O O . ARG A 1 502 ? -1.263 -33.106 -14.805 1.00 13.30 479 ARG A O 1
ATOM 3450 N N . LEU A 1 503 ? 0.638 -32.030 -15.317 1.00 12.52 480 LEU A N 1
ATOM 3451 C CA . LEU A 1 503 ? 0.116 -31.454 -16.552 1.00 12.51 480 LEU A CA 1
ATOM 3452 C C . LEU A 1 503 ? 0.484 -32.260 -17.768 1.00 13.12 480 LEU A C 1
ATOM 3453 O O . LEU A 1 503 ? 0.026 -31.958 -18.839 1.00 13.78 480 LEU A O 1
ATOM 3458 N N . SER A 1 504 ? 1.325 -33.273 -17.631 1.00 14.21 481 SER A N 1
ATOM 3459 C CA . SER A 1 504 ? 1.788 -33.999 -18.813 1.00 15.03 481 SER A CA 1
ATOM 3460 C C . SER A 1 504 ? 1.319 -35.427 -18.774 1.00 15.92 481 SER A C 1
ATOM 3461 O O . SER A 1 504 ? 1.465 -36.107 -17.773 1.00 16.44 481 SER A O 1
ATOM 3464 N N . LEU A 1 505 ? 0.727 -35.880 -19.862 1.00 17.04 482 LEU A N 1
ATOM 3465 C CA . LEU A 1 505 ? 0.314 -37.255 -19.938 1.00 18.13 482 LEU A CA 1
ATOM 3466 C C . LEU A 1 505 ? 1.519 -38.045 -20.437 1.00 18.77 482 LEU A C 1
ATOM 3467 O O . LEU A 1 505 ? 2.254 -37.572 -21.303 1.00 18.82 482 LEU A O 1
ATOM 3472 N N . ILE A 1 506 ? 1.738 -39.227 -19.873 1.00 19.78 483 ILE A N 1
ATOM 3473 C CA . ILE A 1 506 ? 2.825 -40.084 -20.331 1.00 21.11 483 ILE A CA 1
ATOM 3474 C C . ILE A 1 506 ? 2.304 -41.381 -20.938 1.00 22.51 483 ILE A C 1
ATOM 3475 O O . ILE A 1 506 ? 1.652 -42.181 -20.254 1.00 22.82 483 ILE A O 1
ATOM 3480 N N . GLU A 1 507 ? 2.589 -41.585 -22.224 1.00 24.18 484 GLU A N 1
ATOM 3481 C CA . GLU A 1 507 ? 2.363 -42.889 -22.853 1.00 26.10 484 GLU A CA 1
ATOM 3482 C C . GLU A 1 507 ? 3.667 -43.588 -23.271 1.00 27.12 484 GLU A C 1
ATOM 3483 O O . GLU A 1 507 ? 4.627 -42.940 -23.694 1.00 27.33 484 GLU A O 1
ATOM 3489 N N . ALA A 1 508 ? 3.685 -44.912 -23.142 1.00 28.50 485 ALA A N 1
ATOM 3490 C CA . ALA A 1 508 ? 4.925 -45.681 -23.204 1.00 29.77 485 ALA A CA 1
ATOM 3491 C C . ALA A 1 508 ? 5.612 -45.625 -24.561 1.00 30.73 485 ALA A C 1
ATOM 3492 O O . ALA A 1 508 ? 6.740 -45.135 -24.665 1.00 31.14 485 ALA A O 1
ATOM 3494 N N . GLU A 1 509 ? 4.930 -46.124 -25.592 1.00 31.61 486 GLU A N 1
ATOM 3495 C CA . GLU A 1 509 ? 5.525 -46.263 -26.919 1.00 32.26 486 GLU A CA 1
ATOM 3496 C C . GLU A 1 509 ? 5.474 -44.970 -27.725 1.00 32.64 486 GLU A C 1
ATOM 3497 O O . GLU A 1 509 ? 4.641 -44.100 -27.468 1.00 32.90 486 GLU A O 1
ATOM 3503 N N . ILE A 1 510 ? 6.389 -44.840 -28.679 1.00 33.18 487 ILE A N 1
ATOM 3504 C CA . ILE A 1 510 ? 6.367 -43.728 -29.624 1.00 33.74 487 ILE A CA 1
ATOM 3505 C C . ILE A 1 510 ? 5.657 -44.177 -30.902 1.00 34.49 487 ILE A C 1
ATOM 3506 O O . ILE A 1 510 ? 5.914 -45.271 -31.420 1.00 34.58 487 ILE A O 1
ATOM 3511 N N . GLU A 1 511 ? 4.743 -43.339 -31.383 1.00 35.34 488 GLU A N 1
ATOM 3512 C CA . GLU A 1 511 ? 4.011 -43.604 -32.627 1.00 36.23 488 GLU A CA 1
ATOM 3513 C C . GLU A 1 511 ? 4.823 -43.168 -33.858 1.00 36.62 488 GLU A C 1
ATOM 3514 O O . GLU A 1 511 ? 5.696 -42.299 -33.760 1.00 36.78 488 GLU A O 1
ATOM 3520 N N . GLU A 1 512 ? 4.532 -43.771 -35.012 1.00 37.00 489 GLU A N 1
ATOM 3521 C CA . GLU A 1 512 ? 5.329 -43.542 -36.217 1.00 37.19 489 GLU A CA 1
ATOM 3522 C C . GLU A 1 512 ? 4.587 -42.743 -37.280 1.00 37.14 489 GLU A C 1
ATOM 3523 O O . GLU A 1 512 ? 5.194 -41.945 -37.989 1.00 37.17 489 GLU A O 1
#

B-factor: mean 24.01, std 8.34, range [6.13, 83.66]

Solvent-accessible surface area: 22660 Å² total; per-residue (Å²): 91,17,0,11,4,65,0,5,2,32,58,27,23,18,48,0,0,34,4,0,60,72,52,34,0,22,56,118,134,136,74,49,89,0,35,127,1,0,49,48,0,86,45,80,12,48,130,98,70,7,22,110,18,0,9,75,4,8,16,108,45,51,8,20,36,30,1,0,65,28,117,41,86,28,13,29,36,32,124,66,109,47,27,41,42,142,166,0,47,0,18,0,5,91,9,0,43,25,0,0,78,11,12,104,55,138,4,14,65,75,70,68,12,118,74,107,109,44,95,13,6,88,4,0,0,0,2,0,5,3,4,2,0,6,8,14,60,30,137,115,139,39,2,38,2,0,0,1,5,1,12,21,0,0,64,0,2,19,80,14,13,96,64,76,120,12,62,16,87,71,0,24,128,50,1,95,0,0,0,0,24,20,2,2,26,0,0,3,57,107,11,0,58,117,0,0,105,59,0,123,3,115,0,17,1,29,2,80,27,80,120,55,147,125,67,35,18,20,1,48,47,0,0,12,77,20,36,13,34,63,5,16,134,125,11,69,81,7,57,82,93,157,131,51,72,126,21,106,61,71,45,91,254,132,39,39,74,0,0,29,64,97,112,94,78,52,82,69,14,18,152,88,18,71,2,30,40,49,16,79,1,45,0,16,0,53,7,137,71,139,54,57,86,4,7,0,84,66,3,2,54,16,4,14,85,4,2,42,90,0,0,25,55,26,2,116,54,52,13,47,71,8,74,149,100,36,59,34,0,84,1,5,57,75,5,30,92,46,47,117,124,8,67,123,38,61,198,96,19,104,67,151,131,39,7,35,87,57,2,70,146,87,59,90,14,50,95,106,11,0,58,24,13,50,122,42,90,150,134,87,58,71,120,113,36,48,90,59,20,86,39,49,37,160,130,21,94,59,68,24,163,92,6,100,101,18,71,116,61,106,99,15,9,26,77,19,0,64,118,29,1,43,95,5,36,128,154,31,150,38,146,58,81,4,108,44,66,48,141,60,103,191

Sequence (442 aa):
ALPDVRDGLKPVQRRILYAMYSSGNTHDKNFRKSAKTVGDVIGQYHPSSVYEAMVRLSQDWKLRHVLIEMHGNNGSIDNDPPAAMRYTEAKLSLLAEELLRDINKETVSFIPNYDDTTLEPMVLPSRFPNLLVNGSTGIGYATDIPPHNLAEVIQATLKYIDNPDITVNQLMKYIKGPDFPTGGIIQGIDGIKKAYESGKGRIIVRSKVEEETRKQLIITEIPYEVNKSSLVKRIDELRADKKVDEVRDETDRTGLRIAIELESIKNYLYKNSDLQISYNFNMVAISDGRPKLMGIRQIIDSYLNHQIEVVANRTKFELDNAEKRMHIVEGLIKALSILDKVIELIRSSKNKRDAKENLIEVYEFTEEQAEAIVMLQLYRLTNTDIVALEGEHKELEALIKQLRHILDNHDALLNVIKEELNEIKKKFKSERLSLIEAEIEE

Nearest PDB structures (foldseek):
  2inr-assembly1_A-2  TM=1.002E+00  e=9.647E-83  Staphylococcus aureus
  8qmc-assembly1_B  TM=9.871E-01  e=3.083E-58  Streptococcus pneumoniae
  4i3h-assembly1_B  TM=9.863E-01  e=8.152E-56  Streptococcus pneumoniae TIGR4
  6qtp-assembly1_A  TM=9.839E-01  e=1.188E-53  Staphylococcus aureus
  4z2e-assembly1_B  TM=9.690E-01  e=2.206E-50  Streptococcus pneumoniae

InterPro domains:
  IPR002205 DNA topoisomerase, type IIA, domain A [PF00521] (29-468)
  IPR002205 DNA topoisomerase, type IIA, domain A [PS52040] (31-495)
  IPR002205 DNA topoisomerase, type IIA, domain A [SM00434] (8-461)
  IPR002205 DNA topoisomerase, type IIA, domain A [cd00187] (27-471)
  IPR005741 DNA topoisomerase IV subunit A, Gram-positive [MF_00937] (4-800)
  IPR005741 DNA topoisomerase IV subunit A, Gram-positive [TIGR01061] (5-742)
  IPR006691 DNA gyrase/topoisomerase IV, subunit A, C-terminal repeat [PF03989] (504-537)
  IPR006691 DNA gyrase/topoisomerase IV, subunit A, C-terminal repeat [PF03989] (547-594)
  IPR006691 DNA gyrase/topoisomerase IV, subunit A, C-terminal repeat [PF03989] (606-647)
  IPR006691 DNA gyrase/topoisomerase IV, subunit A, C-terminal repeat [PF03989] (656-693)
  IPR006691 DNA gyrase/topoisomerase IV, subunit A, C-terminal repeat [PF03989] (702-750)
  IPR013757 DNA topoisomerase, type IIA, alpha-helical domain superfamily [G3DSA:1.10.268.10] (366-454)
  IPR013758 DNA topoisomerase, type IIA, domain A, alpha-beta [G3DSA:3.90.199.10] (29-482)
  IPR013760 DNA topoisomerase, type IIA-like domain superfamily [SSF56719] (28-481)
  IPR035516 DNA gyrase/topoisomerase IV, subunit A, C-terminal [G3DSA:2.120.10.90] (497-799)
  IPR035516 DNA gyrase/topoisomerase IV, subunit A, C-terminal [SSF101904] (497-799)
  IPR050220 Type II DNA Topoisomerases [PTHR43493] (4-794)